Protein 2YOG (pdb70)

GO terms:
  GO:0004798 dTMP kinase activity (F, IDA)
  GO:0006227 dUDP biosynthetic process (P, IDA)
  GO:0006235 dTTP biosynthetic process (P, IDA)
  GO:0004385 GMP kinase activity (F, IDA)
  GO:0006177 GMP biosynthetic process (P, IDA)
  GO:0006233 dTDP biosynthetic process (P, IDA)
  GO:0050316 dGMP kinase activity (F, EXP)

Nearest PDB structures (foldseek):
  2yog-assembly1_A  TM=1.005E+00  e=6.694E-40  Plasmodium falciparum 3D7
  2yoh-assembly1_A  TM=1.003E+00  e=1.935E-37  Plasmodium falciparum 3D7
  2yof-assembly2_B  TM=9.950E-01  e=9.686E-37  Plasmodium falciparum 3D7
  2wwf-assembly1_A  TM=9.904E-01  e=2.902E-35  Plasmodium falciparum 3D7
  2wwi-assembly2_C  TM=9.768E-01  e=2.867E-33  Plasmodium falciparum 3D7

Structure (mmCIF, N/CA/C/O backbone):
data_2YOG
#
_entry.id   2YOG
#
_cell.length_a   49.060
_cell.length_b   58.790
_cell.length_c   71.710
_cell.angle_alpha   90.00
_cell.angle_beta   95.78
_cell.angle_gamma   90.00
#
_symmetry.space_group_name_H-M   'P 1 21 1'
#
loop_
_entity.id
_entity.type
_entity.pdbx_description
1 polymer 'THYMIDYLATE KINASE'
2 non-polymer '1-[4-chloranyl-3-(trifluoromethyl)phenyl]-3-[[(2R,3S)-5-[5-methyl-2,4-bis(oxidanylidene)pyrimidin-1-yl]-3-oxidanyl-oxol an-2-yl]methyl]thiourea'
3 water water
#
loop_
_atom_site.group_PDB
_atom_site.id
_atom_site.type_symbol
_atom_site.label_atom_id
_atom_site.label_alt_id
_atom_site.label_comp_id
_atom_site.label_asym_id
_atom_site.label_entity_id
_atom_site.label_seq_id
_atom_site.pdbx_PDB_ins_code
_atom_site.Cartn_x
_atom_site.Cartn_y
_atom_site.Cartn_z
_atom_site.occupancy
_atom_site.B_iso_or_equiv
_atom_site.auth_seq_id
_atom_site.auth_comp_id
_atom_site.auth_asym_id
_atom_site.auth_atom_id
_atom_site.pdbx_PDB_model_num
ATOM 1 N N . ASP A 1 4 ? -11.455 -8.234 14.513 1.00 40.83 4 ASP A N 1
ATOM 2 C CA . ASP A 1 4 ? -10.069 -8.799 14.529 1.00 40.56 4 ASP A CA 1
ATOM 3 C C . ASP A 1 4 ? -9.463 -8.813 13.127 1.00 39.21 4 ASP A C 1
ATOM 4 O O . ASP A 1 4 ? -8.234 -8.744 12.958 1.00 39.61 4 ASP A O 1
ATOM 9 N N . LYS A 1 5 ? -10.325 -8.917 12.121 1.00 37.22 5 LYS A N 1
ATOM 10 C CA . LYS A 1 5 ? -9.877 -9.195 10.767 1.00 34.14 5 LYS A CA 1
ATOM 11 C C . LYS A 1 5 ? -9.439 -7.941 10.019 1.00 31.14 5 LYS A C 1
ATOM 12 O O . LYS A 1 5 ? -10.020 -6.870 10.131 1.00 30.81 5 LYS A O 1
ATOM 18 N N . LYS A 1 6 ? -8.381 -8.107 9.252 1.00 27.59 6 LYS A N 1
ATOM 19 C CA . LYS A 1 6 ? -7.948 -7.111 8.327 1.00 25.42 6 LYS A CA 1
ATOM 20 C C . LYS A 1 6 ? -8.868 -7.185 7.090 1.00 24.68 6 LYS A C 1
ATOM 21 O O . LYS A 1 6 ? -8.950 -8.233 6.436 1.00 24.90 6 LYS A O 1
ATOM 27 N N . LYS A 1 7 ? -9.548 -6.080 6.790 1.00 23.39 7 LYS A N 1
ATOM 28 C CA . LYS A 1 7 ? -10.505 -6.019 5.682 1.00 22.42 7 LYS A CA 1
ATOM 29 C C . LYS A 1 7 ? -9.930 -5.288 4.469 1.00 20.91 7 LYS A C 1
ATOM 30 O O . LYS A 1 7 ? -10.112 -5.737 3.316 1.00 21.39 7 LYS A O 1
ATOM 36 N N . GLY A 1 8 ? -9.220 -4.183 4.707 1.00 18.74 8 GLY A N 1
ATOM 37 C CA . GLY A 1 8 ? -8.517 -3.480 3.635 1.00 17.98 8 GLY A CA 1
ATOM 38 C C . GLY A 1 8 ? -7.311 -4.272 3.191 1.00 16.48 8 GLY A C 1
ATOM 39 O O . GLY A 1 8 ? -6.871 -5.211 3.890 1.00 17.12 8 GLY A O 1
ATOM 40 N N . LYS A 1 9 ? -6.741 -3.861 2.049 1.00 15.63 9 LYS A N 1
ATOM 41 C CA . LYS A 1 9 ? -5.488 -4.475 1.579 1.00 14.44 9 LYS A CA 1
ATOM 42 C C . LYS A 1 9 ? -4.348 -3.478 1.691 1.00 14.51 9 LYS A C 1
ATOM 43 O O . LYS A 1 9 ? -4.578 -2.259 1.627 1.00 15.43 9 LYS A O 1
ATOM 49 N N . PHE A 1 10 ? -3.157 -4.020 1.917 1.00 14.02 10 PHE A N 1
ATOM 50 C CA . PHE A 1 10 ? -1.934 -3.248 2.187 1.00 13.41 10 PHE A CA 1
ATOM 51 C C . PHE A 1 10 ? -0.918 -3.569 1.099 1.00 13.88 10 PHE A C 1
ATOM 52 O O . PHE A 1 10 ? -0.450 -4.693 0.973 1.00 14.40 10 PHE A O 1
ATOM 60 N N . ILE A 1 11 ? -0.584 -2.536 0.337 1.00 13.62 11 ILE A N 1
ATOM 61 C CA A ILE A 1 11 ? 0.302 -2.684 -0.802 0.50 13.63 11 ILE A CA 1
ATOM 62 C CA B ILE A 1 11 ? 0.272 -2.632 -0.839 0.50 13.45 11 ILE A CA 1
ATOM 63 C C . ILE A 1 11 ? 1.516 -1.778 -0.615 1.00 13.22 11 ILE A C 1
ATOM 64 O O . ILE A 1 11 ? 1.395 -0.549 -0.415 1.00 14.76 11 ILE A O 1
ATOM 73 N N . VAL A 1 12 ? 2.698 -2.382 -0.652 1.00 13.62 12 VAL A N 1
ATOM 74 C CA . VAL A 1 12 ? 3.928 -1.597 -0.522 1.00 13.71 12 VAL A CA 1
ATOM 75 C C . VAL A 1 12 ? 4.658 -1.543 -1.841 1.00 13.11 12 VAL A C 1
ATOM 76 O O . VAL A 1 12 ? 4.688 -2.551 -2.545 1.00 14.67 12 VAL A O 1
ATOM 80 N N . PHE A 1 13 ? 5.234 -0.379 -2.158 1.00 12.55 13 PHE A N 1
ATOM 81 C CA . PHE A 1 13 ? 6.122 -0.233 -3.305 1.00 12.13 13 PHE A CA 1
ATOM 82 C C . PHE A 1 13 ? 7.564 -0.080 -2.817 1.00 12.26 13 PHE A C 1
ATOM 83 O O . PHE A 1 13 ? 7.832 0.682 -1.865 1.00 12.49 13 PHE A O 1
ATOM 91 N N . GLU A 1 14 ? 8.463 -0.850 -3.428 1.00 12.29 14 GLU A N 1
ATOM 92 C CA . GLU A 1 14 ? 9.912 -0.795 -3.194 1.00 12.36 14 GLU A CA 1
ATOM 93 C C . GLU A 1 14 ? 10.658 -0.569 -4.487 1.00 12.76 14 GLU A C 1
ATOM 94 O O . GLU A 1 14 ? 10.132 -0.770 -5.583 1.00 12.79 14 GLU A O 1
ATOM 100 N N . GLY A 1 15 ? 11.925 -0.215 -4.352 1.00 12.76 15 GLY A N 1
ATOM 101 C CA . GLY A 1 15 ? 12.739 0.013 -5.542 1.00 14.90 15 GLY A CA 1
ATOM 102 C C . GLY A 1 15 ? 13.729 1.114 -5.320 1.00 16.67 15 GLY A C 1
ATOM 103 O O . GLY A 1 15 ? 13.605 1.916 -4.406 1.00 16.66 15 GLY A O 1
ATOM 104 N N . LEU A 1 16 ? 14.749 1.152 -6.165 1.00 17.50 16 LEU A N 1
ATOM 105 C CA . LEU A 1 16 ? 15.717 2.196 -6.053 1.00 20.58 16 LEU A CA 1
ATOM 106 C C . LEU A 1 16 ? 15.093 3.543 -6.332 1.00 23.33 16 LEU A C 1
ATOM 107 O O . LEU A 1 16 ? 14.032 3.687 -6.983 1.00 23.60 16 LEU A O 1
ATOM 112 N N . ASP A 1 17 ? 15.847 4.529 -5.884 1.00 26.35 17 ASP A N 1
ATOM 113 C CA A ASP A 1 17 ? 15.483 5.916 -5.843 0.50 28.34 17 ASP A CA 1
ATOM 114 C CA B ASP A 1 17 ? 15.385 5.907 -5.838 0.50 28.97 17 ASP A CA 1
ATOM 115 C C . ASP A 1 17 ? 14.818 6.400 -7.157 1.00 30.17 17 ASP A C 1
ATOM 116 O O . ASP A 1 17 ? 13.892 7.209 -7.154 1.00 31.79 17 ASP A O 1
ATOM 125 N N . ARG A 1 18 ? 15.311 5.908 -8.287 1.00 31.80 18 ARG A N 1
ATOM 126 C CA . ARG A 1 18 ? 14.745 6.388 -9.552 1.00 34.06 18 ARG A CA 1
ATOM 127 C C . ARG A 1 18 ? 13.601 5.567 -10.190 1.00 34.16 18 ARG A C 1
ATOM 128 O O . ARG A 1 18 ? 12.904 6.051 -11.097 1.00 35.19 18 ARG A O 1
ATOM 136 N N . SER A 1 19 ? 13.368 4.374 -9.640 1.00 33.51 19 SER A N 1
ATOM 137 C CA . SER A 1 19 ? 12.598 3.294 -10.284 1.00 32.52 19 SER A CA 1
ATOM 138 C C . SER A 1 19 ? 11.144 3.590 -10.680 1.00 32.85 19 SER A C 1
ATOM 139 O O . SER A 1 19 ? 10.513 2.767 -11.333 1.00 33.40 19 SER A O 1
ATOM 142 N N . GLY A 1 20 ? 10.627 4.751 -10.288 1.00 33.60 20 GLY A N 1
ATOM 143 C CA . GLY A 1 20 ? 9.268 5.179 -10.628 1.00 33.89 20 GLY A CA 1
ATOM 144 C C . GLY A 1 20 ? 8.215 4.738 -9.632 1.00 34.54 20 GLY A C 1
ATOM 145 O O . GLY A 1 20 ? 7.030 4.634 -9.975 1.00 33.21 20 GLY A O 1
ATOM 146 N N . LYS A 1 21 ? 8.668 4.458 -8.404 1.00 35.45 21 LYS A N 1
ATOM 147 C CA . LYS A 1 21 ? 7.794 4.075 -7.284 1.00 36.05 21 LYS A CA 1
ATOM 148 C C . LYS A 1 21 ? 6.623 5.021 -7.147 1.00 36.16 21 LYS A C 1
ATOM 149 O O . LYS A 1 21 ? 5.475 4.598 -7.263 1.00 36.34 21 LYS A O 1
ATOM 155 N N . SER A 1 22 ? 6.937 6.299 -6.923 1.00 36.07 22 SER A N 1
ATOM 156 C CA . SER A 1 22 ? 5.937 7.324 -6.659 1.00 35.38 22 SER A CA 1
ATOM 157 C C . SER A 1 22 ? 4.939 7.483 -7.814 1.00 33.82 22 SER A C 1
ATOM 158 O O . SER A 1 22 ? 3.746 7.592 -7.558 1.00 33.29 22 SER A O 1
ATOM 161 N N . THR A 1 23 ? 5.414 7.463 -9.069 1.00 31.79 23 THR A N 1
ATOM 162 C CA . THR A 1 23 ? 4.491 7.480 -10.233 1.00 29.56 23 THR A CA 1
ATOM 163 C C . THR A 1 23 ? 3.480 6.329 -10.185 1.00 27.28 23 THR A C 1
ATOM 164 O O . THR A 1 23 ? 2.280 6.562 -10.226 1.00 27.78 23 THR A O 1
ATOM 168 N N . GLN A 1 24 ? 3.983 5.100 -10.093 1.00 25.37 24 GLN A N 1
ATOM 169 C CA . GLN A 1 24 ? 3.117 3.910 -10.080 1.00 22.94 24 GLN A CA 1
ATOM 170 C C . GLN A 1 24 ? 2.228 3.828 -8.866 1.00 22.68 24 GLN A C 1
ATOM 171 O O . GLN A 1 24 ? 1.061 3.420 -8.974 1.00 21.88 24 GLN A O 1
ATOM 177 N N . SER A 1 25 ? 2.772 4.196 -7.704 1.00 21.63 25 SER A N 1
ATOM 178 C CA . SER A 1 25 ? 1.930 4.201 -6.492 1.00 21.80 25 SER A CA 1
ATOM 179 C C . SER A 1 25 ? 0.789 5.216 -6.613 1.00 21.96 25 SER A C 1
ATOM 180 O O . SER A 1 25 ? -0.359 4.930 -6.228 1.00 21.30 25 SER A O 1
ATOM 183 N N . LYS A 1 26 ? 1.090 6.382 -7.187 1.00 22.04 26 LYS A N 1
ATOM 184 C CA . LYS A 1 26 ? 0.083 7.427 -7.427 1.00 23.60 26 LYS A CA 1
ATOM 185 C C . LYS A 1 26 ? -1.014 6.942 -8.388 1.00 22.61 26 LYS A C 1
ATOM 186 O O . LYS A 1 26 ? -2.209 7.161 -8.148 1.00 22.95 26 LYS A O 1
ATOM 192 N N . LEU A 1 27 ? -0.583 6.269 -9.453 1.00 21.81 27 LEU A N 1
ATOM 193 C CA . LEU A 1 27 ? -1.490 5.727 -10.472 1.00 21.40 27 LEU A CA 1
ATOM 194 C C . LEU A 1 27 ? -2.377 4.650 -9.874 1.00 20.87 27 LEU A C 1
ATOM 195 O O . LEU A 1 27 ? -3.537 4.542 -10.262 1.00 19.92 27 LEU A O 1
ATOM 200 N N . LEU A 1 28 ? -1.835 3.849 -8.953 1.00 20.14 28 LEU A N 1
ATOM 201 C CA . LEU A 1 28 ? -2.635 2.783 -8.364 1.00 18.99 28 LEU A CA 1
ATOM 202 C C . LEU A 1 28 ? -3.664 3.376 -7.440 1.00 19.68 28 LEU A C 1
ATOM 203 O O . LEU A 1 28 ? -4.822 2.970 -7.464 1.00 19.95 28 LEU A O 1
ATOM 208 N N . VAL A 1 29 ? -3.240 4.331 -6.615 1.00 19.40 29 VAL A N 1
ATOM 209 C CA . VAL A 1 29 ? -4.186 5.057 -5.773 1.00 20.28 29 VAL A CA 1
ATOM 210 C C . VAL A 1 29 ? -5.344 5.632 -6.584 1.00 21.04 29 VAL A C 1
ATOM 211 O O . VAL A 1 29 ? -6.497 5.435 -6.210 1.00 21.12 29 VAL A O 1
ATOM 215 N N . GLU A 1 30 ? -5.025 6.341 -7.666 1.00 21.63 30 GLU A N 1
ATOM 216 C CA A GLU A 1 30 ? -6.048 6.914 -8.538 1.00 22.98 30 GLU A CA 1
ATOM 217 C CA B GLU A 1 30 ? -6.080 6.863 -8.452 0.0000 23.34 30 GLU A CA 1
ATOM 218 C C . GLU A 1 30 ? -6.997 5.832 -9.060 1.00 22.46 30 GLU A C 1
ATOM 219 O O . GLU A 1 30 ? -8.220 6.028 -9.019 1.00 22.81 30 GLU A O 1
ATOM 230 N N . TYR A 1 31 ? -6.454 4.697 -9.497 1.00 21.78 31 TYR A N 1
ATOM 231 C CA . TYR A 1 31 ? -7.265 3.562 -9.992 1.00 21.81 31 TYR A CA 1
ATOM 232 C C . TYR A 1 31 ? -8.206 3.039 -8.897 1.00 21.87 31 TYR A C 1
ATOM 233 O O . TYR A 1 31 ? -9.399 2.828 -9.131 1.00 22.65 31 TYR A O 1
ATOM 242 N N . LEU A 1 32 ? -7.668 2.847 -7.690 1.00 21.50 32 LEU A N 1
ATOM 243 C CA . LEU A 1 32 ? -8.473 2.384 -6.575 1.00 21.66 32 LEU A CA 1
ATOM 244 C C . LEU A 1 32 ? -9.605 3.357 -6.250 1.00 22.45 32 LEU A C 1
ATOM 245 O O . LEU A 1 32 ? -10.772 2.946 -6.163 1.00 23.09 32 LEU A O 1
ATOM 250 N N . LYS A 1 33 ? -9.287 4.647 -6.144 1.00 23.46 33 LYS A N 1
ATOM 251 C CA . LYS A 1 33 ? -10.306 5.679 -5.915 1.00 24.62 33 LYS A CA 1
ATOM 252 C C . LYS A 1 33 ? -11.385 5.734 -6.989 1.00 25.32 33 LYS A C 1
ATOM 253 O O . LYS A 1 33 ? -12.575 5.841 -6.666 1.00 24.83 33 LYS A O 1
ATOM 259 N N . ASN A 1 34 ? -10.967 5.667 -8.252 1.00 25.32 34 ASN A N 1
ATOM 260 C CA . ASN A 1 34 ? -11.904 5.684 -9.383 1.00 26.06 34 ASN A CA 1
ATOM 261 C C . ASN A 1 34 ? -12.911 4.576 -9.243 1.00 25.79 34 ASN A C 1
ATOM 262 O O . ASN A 1 34 ? -14.026 4.689 -9.766 1.00 27.12 34 ASN A O 1
ATOM 267 N N . ASN A 1 35 ? -12.501 3.507 -8.559 1.00 25.19 35 ASN A N 1
ATOM 268 C CA A ASN A 1 35 ? -13.365 2.351 -8.319 0.50 24.89 35 ASN A CA 1
ATOM 269 C CA B ASN A 1 35 ? -13.354 2.346 -8.304 0.50 24.72 35 ASN A CA 1
ATOM 270 C C . ASN A 1 35 ? -14.069 2.351 -6.945 1.00 24.64 35 ASN A C 1
ATOM 271 O O . ASN A 1 35 ? -14.560 1.318 -6.492 1.00 25.35 35 ASN A O 1
ATOM 280 N N . ASN A 1 36 ? -14.130 3.514 -6.307 1.00 25.28 36 ASN A N 1
ATOM 281 C CA . ASN A 1 36 ? -14.792 3.695 -5.011 1.00 26.58 36 ASN A CA 1
ATOM 282 C C . ASN A 1 36 ? -14.228 2.811 -3.892 1.00 26.40 36 ASN A C 1
ATOM 283 O O . ASN A 1 36 ? -14.929 2.453 -2.935 1.00 27.36 36 ASN A O 1
ATOM 288 N N . VAL A 1 37 ? -12.944 2.474 -4.014 1.00 25.10 37 VAL A N 1
ATOM 289 C CA . VAL A 1 37 ? -12.205 1.825 -2.932 1.00 24.54 37 VAL A CA 1
ATOM 290 C C . VAL A 1 37 ? -11.598 2.958 -2.119 1.00 24.33 37 VAL A C 1
ATOM 291 O O . VAL A 1 37 ? -10.984 3.858 -2.676 1.00 24.23 37 VAL A O 1
ATOM 295 N N . GLU A 1 38 ? -11.811 2.938 -0.804 1.00 23.77 38 GLU A N 1
ATOM 296 C CA . GLU A 1 38 ? -11.213 3.960 0.065 1.00 24.50 38 GLU A CA 1
ATOM 297 C C . GLU A 1 38 ? -9.749 3.605 0.288 1.00 22.70 38 GLU A C 1
ATOM 298 O O . GLU A 1 38 ? -9.415 2.451 0.548 1.00 21.97 38 GLU A O 1
ATOM 304 N N . VAL A 1 39 ? -8.879 4.592 0.176 1.00 22.15 39 VAL A N 1
ATOM 305 C CA . VAL A 1 39 ? -7.444 4.305 0.192 1.00 21.51 39 VAL A CA 1
ATOM 306 C C . VAL A 1 39 ? -6.671 5.479 0.752 1.00 20.86 39 VAL A C 1
ATOM 307 O O . VAL A 1 39 ? -6.990 6.638 0.457 1.00 21.09 39 VAL A O 1
ATOM 311 N N . LYS A 1 40 ? -5.680 5.161 1.591 1.00 19.34 40 LYS A N 1
ATOM 312 C CA . LYS A 1 40 ? -4.747 6.133 2.135 1.00 19.81 40 LYS A CA 1
ATOM 313 C C . LYS A 1 40 ? -3.391 5.884 1.502 1.00 18.31 40 LYS A C 1
ATOM 314 O O . LYS A 1 40 ? -2.901 4.761 1.523 1.00 18.13 40 LYS A O 1
ATOM 320 N N . HIS A 1 41 ? -2.789 6.937 0.972 1.00 18.26 41 HIS A N 1
ATOM 321 C CA . HIS A 1 41 ? -1.460 6.842 0.398 1.00 17.81 41 HIS A CA 1
ATOM 322 C C . HIS A 1 41 ? -0.428 7.370 1.411 1.00 17.95 41 HIS A C 1
ATOM 323 O O . HIS A 1 41 ? -0.483 8.551 1.798 1.00 19.08 41 HIS A O 1
ATOM 330 N N . LEU A 1 42 ? 0.476 6.492 1.847 1.00 16.78 42 LEU A N 1
ATOM 331 C CA . LEU A 1 42 ? 1.521 6.830 2.822 1.00 15.81 42 LEU A CA 1
ATOM 332 C C . LEU A 1 42 ? 2.898 6.624 2.171 1.00 16.04 42 LEU A C 1
ATOM 333 O O . LEU A 1 42 ? 3.026 5.914 1.155 1.00 15.58 42 LEU A O 1
ATOM 338 N N . TYR A 1 43 ? 3.940 7.231 2.745 1.00 15.90 43 TYR A N 1
ATOM 339 C CA . TYR A 1 43 ? 5.315 6.990 2.299 1.00 15.59 43 TYR A CA 1
ATOM 340 C C . TYR A 1 43 ? 6.239 7.075 3.492 1.00 14.25 43 TYR A C 1
ATOM 341 O O . TYR A 1 43 ? 5.940 7.772 4.463 1.00 14.44 43 TYR A O 1
ATOM 350 N N . PHE A 1 44 ? 7.320 6.317 3.413 1.00 12.09 44 PHE A N 1
ATOM 351 C CA . PHE A 1 44 ? 8.372 6.368 4.412 1.00 10.64 44 PHE A CA 1
ATOM 352 C C . PHE A 1 44 ? 9.688 6.670 3.729 1.00 10.64 44 PHE A C 1
ATOM 353 O O . PHE A 1 44 ? 9.939 6.216 2.605 1.00 11.24 44 PHE A O 1
ATOM 361 N N . PRO A 1 45 ? 10.529 7.447 4.403 1.00 10.40 45 PRO A N 1
ATOM 362 C CA . PRO A 1 45 ? 10.289 8.163 5.631 1.00 11.37 45 PRO A CA 1
ATOM 363 C C . PRO A 1 45 ? 9.352 9.307 5.412 1.00 12.21 45 PRO A C 1
ATOM 364 O O . PRO A 1 45 ? 9.111 9.705 4.262 1.00 13.32 45 PRO A O 1
ATOM 368 N N . ASN A 1 46 ? 8.760 9.825 6.483 1.00 13.21 46 ASN A N 1
ATOM 369 C CA . ASN A 1 46 ? 7.955 11.024 6.375 1.00 14.26 46 ASN A CA 1
ATOM 370 C C . ASN A 1 46 ? 8.228 11.883 7.580 1.00 15.32 46 ASN A C 1
ATOM 371 O O . ASN A 1 46 ? 8.930 11.465 8.502 1.00 14.22 46 ASN A O 1
ATOM 376 N N . ARG A 1 47 ? 7.647 13.066 7.572 1.00 14.65 47 ARG A N 1
ATOM 377 C CA . ARG A 1 47 ? 7.958 14.100 8.559 1.00 14.97 47 ARG A CA 1
ATOM 378 C C . ARG A 1 47 ? 6.762 14.314 9.486 1.00 14.98 47 ARG A C 1
ATOM 379 O O . ARG A 1 47 ? 6.505 15.417 10.003 1.00 15.59 47 ARG A O 1
ATOM 387 N N . GLU A 1 48 ? 6.049 13.233 9.759 1.00 15.81 48 GLU A N 1
ATOM 388 C CA . GLU A 1 48 ? 4.898 13.326 10.617 1.00 15.95 48 GLU A CA 1
ATOM 389 C C . GLU A 1 48 ? 5.197 13.865 12.000 1.00 14.88 48 GLU A C 1
ATOM 390 O O . GLU A 1 48 ? 4.352 14.592 12.556 1.00 15.38 48 GLU A O 1
ATOM 396 N N . THR A 1 49 ? 6.361 13.506 12.548 1.00 15.56 49 THR A N 1
ATOM 397 C CA . THR A 1 49 ? 6.771 13.993 13.880 1.00 14.70 49 THR A CA 1
ATOM 398 C C . THR A 1 49 ? 8.224 14.427 13.827 1.00 15.04 49 THR A C 1
ATOM 399 O O . THR A 1 49 ? 8.849 14.430 12.755 1.00 15.15 49 THR A O 1
ATOM 403 N N . GLY A 1 50 ? 8.790 14.750 14.998 1.00 16.01 50 GLY A N 1
ATOM 404 C CA . GLY A 1 50 ? 10.206 15.072 15.067 1.00 15.49 50 GLY A CA 1
ATOM 405 C C . GLY A 1 50 ? 11.169 13.968 14.643 1.00 15.61 50 GLY A C 1
ATOM 406 O O . GLY A 1 50 ? 12.338 14.249 14.339 1.00 16.82 50 GLY A O 1
ATOM 407 N N . ILE A 1 51 ? 10.709 12.707 14.658 1.00 14.49 51 ILE A N 1
ATOM 408 C CA . ILE A 1 51 ? 11.576 11.614 14.232 1.00 13.02 51 ILE A CA 1
ATOM 409 C C . ILE A 1 51 ? 11.961 11.816 12.760 1.00 14.04 51 ILE A C 1
ATOM 410 O O . ILE A 1 51 ? 13.140 11.815 12.413 1.00 14.24 51 ILE A O 1
ATOM 415 N N . GLY A 1 52 ? 10.932 12.002 11.923 1.00 14.69 52 GLY A N 1
ATOM 416 C CA . GLY A 1 52 ? 11.104 12.276 10.508 1.00 15.07 52 GLY A CA 1
ATOM 417 C C . GLY A 1 52 ? 11.853 13.543 10.200 1.00 15.56 52 GLY A C 1
ATOM 418 O O . GLY A 1 52 ? 12.585 13.587 9.209 1.00 15.07 52 GLY A O 1
ATOM 419 N N . GLN A 1 53 ? 11.681 14.582 11.028 1.00 15.88 53 GLN A N 1
ATOM 420 C CA . GLN A 1 53 ? 12.526 15.778 10.850 1.00 18.10 53 GLN A CA 1
ATOM 421 C C . GLN A 1 53 ? 14.036 15.506 10.988 1.00 17.67 53 GLN A C 1
ATOM 422 O O . GLN A 1 53 ? 14.856 16.109 10.264 1.00 18.72 53 GLN A O 1
ATOM 428 N N . ILE A 1 54 ? 14.428 14.647 11.945 1.00 16.44 54 ILE A N 1
ATOM 429 C CA . ILE A 1 54 ? 15.858 14.269 12.039 1.00 16.75 54 ILE A CA 1
ATOM 430 C C . ILE A 1 54 ? 16.327 13.472 10.819 1.00 16.46 54 ILE A C 1
ATOM 431 O O . ILE A 1 54 ? 17.454 13.690 10.266 1.00 18.57 54 ILE A O 1
ATOM 436 N N . ILE A 1 55 ? 15.477 12.554 10.378 1.00 15.32 55 ILE A N 1
ATOM 437 C CA . ILE A 1 55 ? 15.785 11.788 9.183 1.00 15.05 55 ILE A CA 1
ATOM 438 C C . ILE A 1 55 ? 16.027 12.703 7.977 1.00 16.74 55 ILE A C 1
ATOM 439 O O . ILE A 1 55 ? 16.957 12.451 7.219 1.00 17.39 55 ILE A O 1
ATOM 444 N N . SER A 1 56 ? 15.232 13.770 7.828 1.00 17.22 56 SER A N 1
ATOM 445 C CA . SER A 1 56 ? 15.497 14.718 6.715 1.00 18.75 56 SER A CA 1
ATOM 446 C C . SER A 1 56 ? 16.907 15.317 6.784 1.00 18.90 56 SER A C 1
ATOM 447 O O . SER A 1 56 ? 17.591 15.412 5.758 1.00 19.52 56 SER A O 1
ATOM 450 N N . LYS A 1 57 ? 17.349 15.705 7.985 1.00 19.73 57 LYS A N 1
ATOM 451 C CA . LYS A 1 57 ? 18.674 16.307 8.138 1.00 20.76 57 LYS A CA 1
ATOM 452 C C . LYS A 1 57 ? 19.753 15.308 7.799 1.00 20.40 57 LYS A C 1
ATOM 453 O O . LYS A 1 57 ? 20.779 15.679 7.212 1.00 21.36 57 LYS A O 1
ATOM 459 N N . TYR A 1 58 ? 19.529 14.035 8.123 1.00 19.30 58 TYR A N 1
ATOM 460 C CA . TYR A 1 58 ? 20.453 12.976 7.737 1.00 19.53 58 TYR A CA 1
ATOM 461 C C . TYR A 1 58 ? 20.602 12.872 6.222 1.00 20.47 58 TYR A C 1
ATOM 462 O O . TYR A 1 58 ? 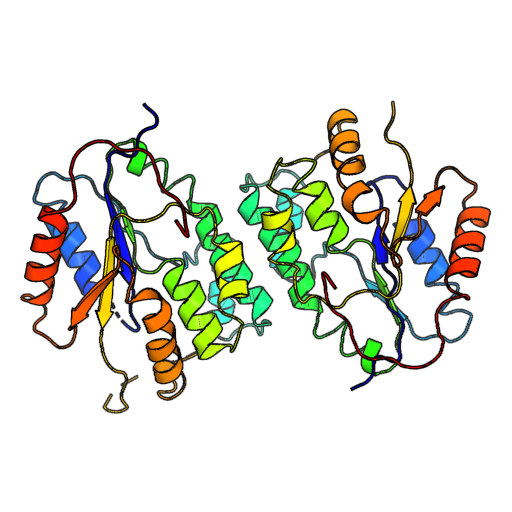21.722 12.910 5.698 1.00 21.04 58 TYR A O 1
ATOM 471 N N . LEU A 1 59 ? 19.473 12.772 5.526 1.00 20.54 59 LEU A N 1
ATOM 472 C CA . LEU A 1 59 ? 19.472 12.589 4.068 1.00 21.83 59 LEU A CA 1
ATOM 473 C C . LEU A 1 59 ? 20.063 13.801 3.339 1.00 23.64 59 LEU A C 1
ATOM 474 O O . LEU A 1 59 ? 20.640 13.653 2.250 1.00 23.89 59 LEU A O 1
ATOM 479 N N . LYS A 1 60 ? 19.919 14.987 3.938 1.00 24.49 60 LYS A N 1
ATOM 480 C CA A LYS A 1 60 ? 20.527 16.210 3.385 0.50 25.88 60 LYS A CA 1
ATOM 481 C CA B LYS A 1 60 ? 20.531 16.202 3.376 0.50 25.89 60 LYS A CA 1
ATOM 482 C C . LYS A 1 60 ? 22.019 16.307 3.749 1.00 26.75 60 LYS A C 1
ATOM 483 O O . LYS A 1 60 ? 22.741 17.207 3.275 1.00 27.47 60 LYS A O 1
ATOM 494 N N . MET A 1 61 ? 22.491 15.356 4.561 1.00 28.01 61 MET A N 1
ATOM 495 C CA . MET A 1 61 ? 23.877 15.307 5.044 1.00 30.15 61 MET A CA 1
ATOM 496 C C . MET A 1 61 ? 24.220 16.529 5.890 1.00 30.89 61 MET A C 1
ATOM 497 O O . MET A 1 61 ? 25.369 16.993 5.885 1.00 30.88 61 MET A O 1
ATOM 502 N N . GLU A 1 62 ? 23.215 17.033 6.615 1.00 31.60 62 GLU A N 1
ATOM 503 C CA . GLU A 1 62 ? 23.366 18.207 7.479 1.00 32.39 62 GLU A CA 1
ATOM 504 C C . GLU A 1 62 ? 23.863 17.813 8.869 1.00 33.01 62 GLU A C 1
ATOM 505 O O . GLU A 1 62 ? 24.508 18.610 9.567 1.00 33.40 62 GLU A O 1
ATOM 511 N N . ASN A 1 63 ? 23.530 16.595 9.291 1.00 32.96 63 ASN A N 1
ATOM 512 C CA . ASN A 1 63 ? 24.072 16.065 10.533 1.00 33.23 63 ASN A CA 1
ATOM 513 C C . ASN A 1 63 ? 25.000 14.891 10.219 1.00 33.32 63 ASN A C 1
ATOM 514 O O . ASN A 1 63 ? 24.970 14.335 9.109 1.00 34.51 63 ASN A O 1
ATOM 519 N N . SER A 1 64 ? 25.854 14.530 11.165 1.00 32.91 64 SER A N 1
ATOM 520 C CA A SER A 1 64 ? 26.664 13.332 11.016 0.50 32.33 64 SER A CA 1
ATOM 521 C CA B SER A 1 64 ? 26.657 13.322 11.003 0.50 32.35 64 SER A CA 1
ATOM 522 C C . SER A 1 64 ? 26.251 12.273 12.039 1.00 31.68 64 SER A C 1
ATOM 523 O O . SER A 1 64 ? 26.883 12.107 13.090 1.00 32.59 64 SER A O 1
ATOM 528 N N . MET A 1 65 ? 25.192 11.555 11.712 1.00 30.11 65 MET A N 1
ATOM 529 C CA . MET A 1 65 ? 24.657 10.509 12.587 1.00 26.90 65 MET A CA 1
ATOM 530 C C . MET A 1 65 ? 25.267 9.168 12.273 1.00 25.44 65 MET A C 1
ATOM 531 O O . MET A 1 65 ? 25.562 8.873 11.107 1.00 26.54 65 MET A O 1
ATOM 536 N N . SER A 1 66 ? 25.431 8.328 13.303 1.00 22.38 66 SER A N 1
ATOM 537 C CA . SER A 1 66 ? 26.019 7.011 13.131 1.00 21.02 66 SER A CA 1
ATOM 538 C C . SER A 1 66 ? 25.016 6.103 12.441 1.00 19.58 66 SER A C 1
ATOM 539 O O . SER A 1 66 ? 23.821 6.351 12.481 1.00 18.71 66 SER A O 1
ATOM 542 N N . ASN A 1 67 ? 25.506 5.020 11.871 1.00 17.99 67 ASN A N 1
ATOM 543 C CA . ASN A 1 67 ? 24.702 4.166 11.059 1.00 17.05 67 ASN A CA 1
ATOM 544 C C . ASN A 1 67 ? 23.594 3.521 11.892 1.00 14.73 67 ASN A C 1
ATOM 545 O O . ASN A 1 67 ? 22.448 3.432 11.442 1.00 11.49 67 ASN A O 1
ATOM 550 N N . GLU A 1 68 ? 23.915 3.038 13.101 1.00 13.09 68 GLU A N 1
ATOM 551 C CA . GLU A 1 68 ? 22.828 2.422 13.908 1.00 11.78 68 GLU A CA 1
ATOM 552 C C . GLU A 1 68 ? 21.740 3.408 14.346 1.00 10.94 68 GLU A C 1
ATOM 553 O O . GLU A 1 68 ? 20.573 3.052 14.384 1.00 11.31 68 GLU A O 1
ATOM 559 N N . THR A 1 69 ? 22.153 4.622 14.720 1.00 10.81 69 THR A N 1
ATOM 560 C CA . THR A 1 69 ? 21.231 5.632 15.173 1.00 10.46 69 THR A CA 1
ATOM 561 C C . THR A 1 69 ? 20.203 5.884 14.054 1.00 9.64 69 THR A C 1
ATOM 562 O O . THR A 1 69 ? 19.006 5.863 14.299 1.00 10.26 69 THR A O 1
ATOM 566 N N . ILE A 1 70 ? 20.665 6.195 12.830 1.00 10.35 70 ILE A N 1
ATOM 567 C CA . ILE A 1 70 ? 19.739 6.496 11.721 1.00 10.58 70 ILE A CA 1
ATOM 568 C C . ILE A 1 70 ? 18.835 5.316 11.380 1.00 9.56 70 ILE A C 1
ATOM 569 O O . ILE A 1 70 ? 17.619 5.497 11.153 1.00 10.10 70 ILE A O 1
ATOM 574 N N . HIS A 1 71 ? 19.411 4.119 11.456 1.00 9.68 71 HIS A N 1
ATOM 575 C CA . HIS A 1 71 ? 18.672 2.908 11.110 1.00 9.14 71 HIS A CA 1
ATOM 576 C C . HIS A 1 71 ? 17.461 2.805 12.050 1.00 9.24 71 HIS A C 1
ATOM 577 O O . HIS A 1 71 ? 16.353 2.519 11.619 1.00 11.30 71 HIS A O 1
ATOM 584 N N . LEU A 1 72 ? 17.728 3.036 13.348 1.00 8.70 72 LEU A N 1
ATOM 585 C CA . LEU A 1 72 ? 16.642 2.931 14.316 1.00 9.51 72 LEU A CA 1
ATOM 586 C C . LEU A 1 72 ? 15.623 4.054 14.184 1.00 11.41 72 LEU A C 1
ATOM 587 O O . LEU A 1 72 ? 14.457 3.818 14.402 1.00 10.37 72 LEU A O 1
ATOM 592 N N . LEU A 1 73 ? 16.023 5.238 13.751 1.00 11.25 73 LEU A N 1
ATOM 593 C CA . LEU A 1 73 ? 15.022 6.291 13.513 1.00 11.81 73 LEU A CA 1
ATOM 594 C C . LEU A 1 73 ? 14.090 5.933 12.358 1.00 10.19 73 LEU A C 1
ATOM 595 O O . LEU A 1 73 ? 12.893 6.150 12.445 1.00 10.05 73 LEU A O 1
ATOM 600 N N . PHE A 1 74 ? 14.628 5.369 11.278 1.00 10.62 74 PHE A N 1
ATOM 601 C CA . PHE A 1 74 ? 13.765 4.897 10.183 1.00 8.36 74 PHE A CA 1
ATOM 602 C C . PHE A 1 74 ? 12.731 3.864 10.644 1.00 9.92 74 PHE A C 1
ATOM 603 O O . PHE A 1 74 ? 11.556 3.925 10.262 1.00 10.55 74 PHE A O 1
ATOM 611 N N . SER A 1 75 ? 13.159 2.949 11.511 1.00 8.57 75 SER A N 1
ATOM 612 C CA . SER A 1 75 ? 12.234 1.907 11.967 1.00 9.24 75 SER A CA 1
ATOM 613 C C . SER A 1 75 ? 11.205 2.556 12.892 1.00 8.67 75 SER A C 1
ATOM 614 O O . SER A 1 75 ? 9.995 2.301 12.817 1.00 9.36 75 SER A O 1
ATOM 617 N N . ALA A 1 76 ? 11.665 3.432 13.781 1.00 8.90 76 ALA A N 1
ATOM 618 C CA . ALA A 1 76 ? 10.765 4.132 14.713 1.00 8.57 76 ALA A CA 1
ATOM 619 C C . ALA A 1 76 ? 9.660 4.918 13.959 1.00 7.59 76 ALA A C 1
ATOM 620 O O . ALA A 1 76 ? 8.501 4.969 14.373 1.00 8.69 76 ALA A O 1
ATOM 622 N N . ASN A 1 77 ? 10.015 5.534 12.833 1.00 9.71 77 ASN A N 1
ATOM 623 C CA . ASN A 1 77 ? 9.078 6.249 11.977 1.00 9.42 77 ASN A CA 1
ATOM 624 C C . ASN A 1 77 ? 8.010 5.266 11.455 1.00 10.53 77 ASN A C 1
ATOM 625 O O . ASN A 1 77 ? 6.873 5.625 11.359 1.00 11.60 77 ASN A O 1
ATOM 630 N N . ARG A 1 78 ? 8.361 4.031 11.138 1.00 10.07 78 ARG A N 1
ATOM 631 C CA . ARG A 1 78 ? 7.323 3.064 10.762 1.00 10.20 78 ARG A CA 1
ATOM 632 C C . ARG A 1 78 ? 6.442 2.692 11.957 1.00 10.62 78 ARG A C 1
ATOM 633 O O . ARG A 1 78 ? 5.217 2.652 11.844 1.00 9.91 78 ARG A O 1
ATOM 641 N N . TRP A 1 79 ? 7.058 2.443 13.116 1.00 10.57 79 TRP A N 1
ATOM 642 C CA . TRP A 1 79 ? 6.274 2.070 14.290 1.00 10.40 79 TRP A CA 1
ATOM 643 C C . TRP A 1 79 ? 5.232 3.121 14.687 1.00 10.74 79 TRP A C 1
ATOM 644 O O . TRP A 1 79 ? 4.123 2.761 15.115 1.00 11.81 79 TRP A O 1
ATOM 655 N N . GLU A 1 80 ? 5.557 4.396 14.503 1.00 11.17 80 GLU A N 1
ATOM 656 C CA . GLU A 1 80 ? 4.670 5.508 14.890 1.00 12.27 80 GLU A CA 1
ATOM 657 C C . GLU A 1 80 ? 3.430 5.549 14.011 1.00 12.45 80 GLU A C 1
ATOM 658 O O . GLU A 1 80 ? 2.444 6.234 14.327 1.00 14.05 80 GLU A O 1
ATOM 664 N N . HIS A 1 81 ? 3.479 4.771 12.921 1.00 11.69 81 HIS A N 1
ATOM 665 C CA . HIS A 1 81 ? 2.365 4.670 11.978 1.00 12.01 81 HIS A CA 1
ATOM 666 C C . HIS A 1 81 ? 1.524 3.425 12.075 1.00 12.47 81 HIS A C 1
ATOM 667 O O . HIS A 1 81 ? 0.502 3.311 11.359 1.00 12.87 81 HIS A O 1
ATOM 674 N N . MET A 1 82 ? 1.945 2.475 12.907 1.00 12.73 82 MET A N 1
ATOM 675 C CA . MET A 1 82 ? 1.249 1.196 13.000 1.00 13.78 82 MET A CA 1
ATOM 676 C C . MET A 1 82 ? -0.199 1.314 13.499 1.00 15.01 82 MET A C 1
ATOM 677 O O . MET A 1 82 ? -1.097 0.634 12.971 1.00 15.64 82 MET A O 1
ATOM 682 N N . ASN A 1 83 ? -0.449 2.144 14.512 1.00 15.68 83 ASN A N 1
ATOM 683 C CA A ASN A 1 83 ? -1.819 2.374 14.987 0.50 16.47 83 ASN A CA 1
ATOM 684 C CA B ASN A 1 83 ? -1.826 2.300 14.968 0.50 16.99 83 ASN A CA 1
ATOM 685 C C . ASN A 1 83 ? -2.723 2.804 13.842 1.00 15.80 83 ASN A C 1
ATOM 686 O O . ASN A 1 83 ? -3.803 2.238 13.627 1.00 17.50 83 ASN A O 1
ATOM 695 N N . GLU A 1 84 ? -2.269 3.819 13.103 1.00 16.31 84 GLU A N 1
ATOM 696 C CA . GLU A 1 84 ? -3.045 4.358 11.976 1.00 16.56 84 GLU A CA 1
ATOM 697 C C . GLU A 1 84 ? -3.280 3.276 10.910 1.00 16.56 84 GLU A C 1
ATOM 698 O O . GLU A 1 84 ? -4.427 3.101 10.441 1.00 17.24 84 GLU A O 1
ATOM 704 N N . ILE A 1 85 ? -2.220 2.558 10.531 1.00 16.84 85 ILE A N 1
ATOM 705 C CA . ILE A 1 85 ? -2.332 1.587 9.447 1.00 16.56 85 ILE A CA 1
ATOM 706 C C . ILE A 1 85 ? -3.275 0.444 9.873 1.00 16.49 85 ILE A C 1
ATOM 707 O O . ILE A 1 85 ? -4.147 0.001 9.103 1.00 17.62 85 ILE A O 1
ATOM 712 N N . LYS A 1 86 ? -3.134 -0.013 11.116 1.00 16.89 86 LYS A N 1
ATOM 713 C CA . LYS A 1 86 ? -4.025 -1.074 11.632 1.00 17.16 86 LYS A CA 1
ATOM 714 C C . LYS A 1 86 ? -5.462 -0.632 11.580 1.00 18.17 86 LYS A C 1
ATOM 715 O O . LYS A 1 86 ? -6.323 -1.380 11.058 1.00 18.52 86 LYS A O 1
ATOM 721 N N . SER A 1 87 ? -5.723 0.592 12.059 1.00 17.74 87 SER A N 1
ATOM 722 C CA A SER A 1 87 ? -7.095 1.077 12.130 0.50 18.94 87 SER A CA 1
ATOM 723 C CA B SER A 1 87 ? -7.077 1.142 12.131 0.50 18.90 87 SER A CA 1
ATOM 724 C C . SER A 1 87 ? -7.733 1.214 10.752 1.00 18.95 87 SER A C 1
ATOM 725 O O . SER A 1 87 ? -8.872 0.792 10.576 1.00 20.55 87 SER A O 1
ATOM 730 N N . LEU A 1 88 ? -7.000 1.747 9.784 1.00 18.53 88 LEU A N 1
ATOM 731 C CA . LEU A 1 88 ? -7.533 1.871 8.422 1.00 17.91 88 LEU A CA 1
ATOM 732 C C . LEU A 1 88 ? -7.877 0.509 7.848 1.00 18.07 88 LEU A C 1
ATOM 733 O O . LEU A 1 88 ? -8.968 0.312 7.292 1.00 18.46 88 LEU A O 1
ATOM 738 N N . LEU A 1 89 ? -6.966 -0.440 7.984 1.00 17.30 89 LEU A N 1
ATOM 739 C CA . LEU A 1 89 ? -7.173 -1.763 7.396 1.00 18.41 89 LEU A CA 1
ATOM 740 C C . LEU A 1 89 ? -8.323 -2.509 8.076 1.00 19.63 89 LEU A C 1
ATOM 741 O O . LEU A 1 89 ? -9.089 -3.225 7.419 1.00 20.07 89 LEU A O 1
ATOM 746 N N . LEU A 1 90 ? -8.458 -2.329 9.387 1.00 21.05 90 LEU A N 1
ATOM 747 C CA . LEU A 1 90 ? -9.594 -2.895 10.119 1.00 22.96 90 LEU A CA 1
ATOM 748 C C . LEU A 1 90 ? -10.925 -2.376 9.591 1.00 23.45 90 LEU A C 1
ATOM 749 O O . LEU A 1 90 ? -11.913 -3.122 9.531 1.00 25.04 90 LEU A O 1
ATOM 754 N N . LYS A 1 91 ? -10.939 -1.111 9.187 1.00 24.40 91 LYS A N 1
ATOM 755 C CA . LYS A 1 91 ? -12.147 -0.462 8.666 1.00 25.24 91 LYS A CA 1
ATOM 756 C C . LYS A 1 91 ? -12.415 -0.760 7.185 1.00 25.01 91 LYS A C 1
ATOM 757 O O . LYS A 1 91 ? -13.480 -0.413 6.670 1.00 26.31 91 LYS A O 1
ATOM 763 N N . GLY A 1 92 ? -11.457 -1.379 6.503 1.00 23.76 92 GLY A N 1
ATOM 764 C CA . GLY A 1 92 ? -11.641 -1.770 5.105 1.00 22.61 92 GLY A CA 1
ATOM 765 C C . GLY A 1 92 ? -11.042 -0.746 4.158 1.00 22.19 92 GLY A C 1
ATOM 766 O O . GLY A 1 92 ? -11.275 -0.792 2.952 1.00 22.45 92 GLY A O 1
ATOM 767 N N . ILE A 1 93 ? -10.301 0.206 4.721 1.00 20.58 93 ILE A N 1
ATOM 768 C CA . ILE A 1 93 ? -9.606 1.208 3.943 1.00 19.38 93 ILE A CA 1
ATOM 769 C C . ILE A 1 93 ? -8.264 0.609 3.561 1.00 18.64 93 ILE A C 1
ATOM 770 O O . ILE A 1 93 ? -7.518 0.090 4.428 1.00 19.92 93 ILE A O 1
ATOM 775 N N . TRP A 1 94 ? -7.953 0.652 2.270 1.00 17.64 94 TRP A N 1
ATOM 776 C CA . TRP A 1 94 ? -6.688 0.115 1.806 1.00 16.42 94 TRP A CA 1
ATOM 777 C C . TRP A 1 94 ? -5.542 1.096 2.101 1.00 15.87 94 TRP A C 1
ATOM 778 O O . TRP A 1 94 ? -5.746 2.305 2.207 1.00 16.34 94 TRP A O 1
ATOM 789 N N . VAL A 1 95 ? -4.335 0.552 2.199 1.00 14.41 95 VAL A N 1
ATOM 790 C CA . VAL A 1 95 ? -3.149 1.378 2.396 1.00 13.46 95 VAL A CA 1
ATOM 791 C C . VAL A 1 95 ? -2.173 1.077 1.283 1.00 13.10 95 VAL A C 1
ATOM 792 O O . VAL A 1 95 ? -1.770 -0.084 1.105 1.00 13.71 95 VAL A O 1
ATOM 796 N N . VAL A 1 96 ? -1.803 2.132 0.558 1.00 13.86 96 VAL A N 1
ATOM 797 C CA . VAL A 1 96 ? -0.751 2.053 -0.463 1.00 13.83 96 VAL A CA 1
ATOM 798 C C . VAL A 1 96 ? 0.446 2.851 0.096 1.00 14.44 96 VAL A C 1
ATOM 799 O O . VAL A 1 96 ? 0.275 4.024 0.462 1.00 15.88 96 VAL A O 1
ATOM 803 N N . CYS A 1 97 ? 1.617 2.214 0.210 1.00 13.61 97 CYS A N 1
ATOM 804 C CA . CYS A 1 97 ? 2.758 2.832 0.893 1.00 13.54 97 CYS A CA 1
ATOM 805 C C . CYS A 1 97 ? 4.026 2.776 0.048 1.00 12.56 97 CYS A C 1
ATOM 806 O O . CYS A 1 97 ? 4.410 1.703 -0.403 1.00 12.20 97 CYS A O 1
ATOM 809 N N . ASP A 1 98 ? 4.696 3.926 -0.117 1.00 11.97 98 ASP A N 1
ATOM 810 C CA A ASP A 1 98 ? 5.907 4.035 -0.869 0.50 12.97 98 ASP A CA 1
ATOM 811 C CA B ASP A 1 98 ? 5.925 3.968 -0.871 0.50 13.03 98 ASP A CA 1
ATOM 812 C C . ASP A 1 98 ? 7.069 3.816 0.101 1.00 11.89 98 ASP A C 1
ATOM 813 O O . ASP A 1 98 ? 7.379 4.725 0.884 1.00 12.46 98 ASP A O 1
ATOM 822 N N . ARG A 1 99 ? 7.671 2.633 0.032 1.00 11.37 99 ARG A N 1
ATOM 823 C CA . ARG A 1 99 ? 8.816 2.161 0.875 1.00 10.99 99 ARG A CA 1
ATOM 824 C C . ARG A 1 99 ? 8.333 1.691 2.240 1.00 10.28 99 ARG A C 1
ATOM 825 O O . ARG A 1 99 ? 7.313 2.167 2.805 1.00 12.30 99 ARG A O 1
ATOM 833 N N . TYR A 1 100 ? 9.091 0.738 2.776 1.00 10.71 100 TYR A N 1
ATOM 834 C CA . TYR A 1 100 ? 8.719 0.122 4.059 1.00 10.59 100 TYR A CA 1
ATOM 835 C C . TYR A 1 100 ? 9.947 -0.454 4.702 1.00 9.70 100 TYR A C 1
ATOM 836 O O . TYR A 1 100 ? 11.060 0.070 4.468 1.00 9.72 100 TYR A O 1
ATOM 845 N N . ALA A 1 101 ? 9.809 -1.534 5.477 1.00 9.63 101 ALA A N 1
ATOM 846 C CA . ALA A 1 101 ? 10.957 -2.171 6.150 1.00 11.01 101 ALA A CA 1
ATOM 847 C C . ALA A 1 101 ? 11.970 -2.750 5.182 1.00 11.15 101 ALA A C 1
ATOM 848 O O . ALA A 1 101 ? 13.170 -2.880 5.511 1.00 11.62 101 ALA A O 1
ATOM 850 N N . TYR A 1 102 ? 11.514 -3.114 3.975 1.00 10.31 102 TYR A N 1
ATOM 851 C CA . TYR A 1 102 ? 12.455 -3.647 2.979 1.00 11.64 102 TYR A CA 1
ATOM 852 C C . TYR A 1 102 ? 13.539 -2.607 2.601 1.00 11.15 102 TYR A C 1
ATOM 853 O O . TYR A 1 102 ? 14.724 -2.938 2.576 1.00 13.17 102 TYR A O 1
ATOM 862 N N . SER A 1 103 ? 13.145 -1.351 2.401 1.00 11.64 103 SER A N 1
ATOM 863 C CA . SER A 1 103 ? 14.089 -0.240 2.218 1.00 12.02 103 SER A CA 1
ATOM 864 C C . SER A 1 103 ? 15.031 -0.138 3.427 1.00 12.19 103 SER A C 1
ATOM 865 O O . SER A 1 103 ? 16.242 0.031 3.283 1.00 12.29 103 SER A O 1
ATOM 868 N N . GLY A 1 104 ? 14.449 -0.228 4.619 1.00 11.90 104 GLY A N 1
ATOM 869 C CA . GLY A 1 104 ? 15.242 -0.125 5.860 1.00 12.31 104 GLY A CA 1
ATOM 870 C C . GLY A 1 104 ? 16.426 -1.079 5.855 1.00 12.88 104 GLY A C 1
ATOM 871 O O . GLY A 1 104 ? 17.586 -0.683 6.128 1.00 12.15 104 GLY A O 1
ATOM 872 N N . VAL A 1 105 ? 16.145 -2.326 5.487 1.00 13.34 105 VAL A N 1
ATOM 873 C CA . VAL A 1 105 ? 17.155 -3.379 5.456 1.00 14.82 105 VAL A CA 1
ATOM 874 C C . VAL A 1 105 ? 18.127 -3.184 4.250 1.00 14.91 105 VAL A C 1
ATOM 875 O O . VAL A 1 105 ? 19.353 -3.177 4.379 1.00 14.75 105 VAL A O 1
ATOM 879 N N . ALA A 1 106 ? 17.542 -2.950 3.077 1.00 15.39 106 ALA A N 1
ATOM 880 C CA . ALA A 1 106 ? 18.335 -2.885 1.856 1.00 15.79 106 ALA A CA 1
ATOM 881 C C . ALA A 1 106 ? 19.325 -1.713 1.905 1.00 16.15 106 ALA A C 1
ATOM 882 O O . ALA A 1 106 ? 20.494 -1.856 1.520 1.00 16.35 106 ALA A O 1
ATOM 884 N N . TYR A 1 107 ? 18.868 -0.548 2.373 1.00 14.40 107 TYR A N 1
ATOM 885 C CA . TYR A 1 107 ? 19.755 0.623 2.429 1.00 15.59 107 TYR A CA 1
ATOM 886 C C . TYR A 1 107 ? 20.781 0.495 3.558 1.00 15.57 107 TYR A C 1
ATOM 887 O O . TYR A 1 107 ? 21.958 0.714 3.351 1.00 17.05 107 TYR A O 1
ATOM 896 N N . SER A 1 108 ? 20.362 0.080 4.744 1.00 15.04 108 SER A N 1
ATOM 897 C CA . SER A 1 108 ? 21.353 0.010 5.826 1.00 15.22 108 SER A CA 1
ATOM 898 C C . SER A 1 108 ? 22.389 -1.083 5.595 1.00 16.85 108 SER A C 1
ATOM 899 O O . SER A 1 108 ? 23.576 -0.886 5.912 1.00 18.34 108 SER A O 1
ATOM 902 N N . SER A 1 109 ? 21.942 -2.245 5.119 1.00 17.95 109 SER A N 1
ATOM 903 C CA A SER A 1 109 ? 22.839 -3.385 4.976 0.50 18.74 109 SER A CA 1
ATOM 904 C CA B SER A 1 109 ? 22.851 -3.380 4.978 0.50 18.57 109 SER A CA 1
ATOM 905 C C . SER A 1 109 ? 23.661 -3.253 3.710 1.00 19.77 109 SER A C 1
ATOM 906 O O . SER A 1 109 ? 24.838 -3.682 3.682 1.00 20.07 109 SER A O 1
ATOM 911 N N . GLY A 1 110 ? 23.051 -2.656 2.680 1.00 19.46 110 GLY A N 1
ATOM 912 C CA . GLY A 1 110 ? 23.721 -2.420 1.390 1.00 20.65 110 GLY A CA 1
ATOM 913 C C . GLY A 1 110 ? 24.662 -1.237 1.430 1.00 21.37 110 GLY A C 1
ATOM 914 O O . GLY A 1 110 ? 25.854 -1.405 1.192 1.00 23.72 110 GLY A O 1
ATOM 915 N N . ALA A 1 111 ? 24.151 -0.052 1.744 1.00 21.31 111 ALA A N 1
ATOM 916 C CA . ALA A 1 111 ? 24.961 1.171 1.804 1.00 21.10 111 ALA A CA 1
ATOM 917 C C . ALA A 1 111 ? 25.816 1.352 3.060 1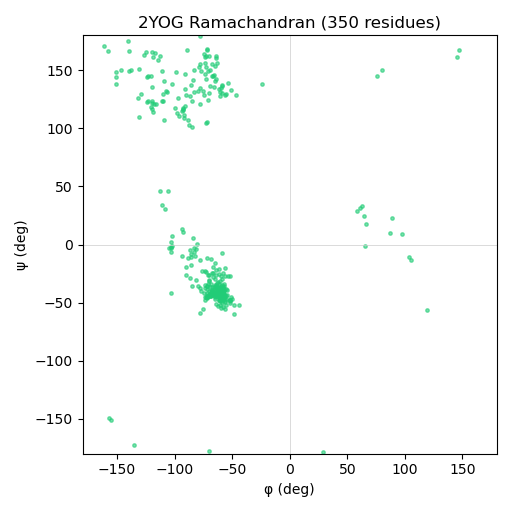.00 21.69 111 ALA A C 1
ATOM 918 O O . ALA A 1 111 ? 26.925 1.887 2.983 1.00 21.91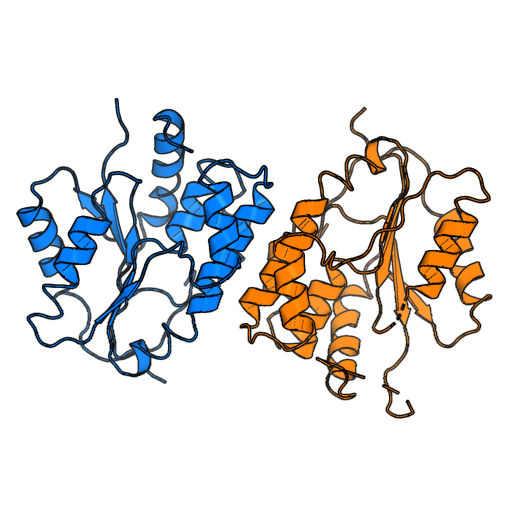 111 ALA A O 1
ATOM 920 N N . LEU A 1 112 ? 25.297 0.960 4.222 1.00 21.21 112 LEU A N 1
ATOM 921 C CA . LEU A 1 112 ? 26.001 1.268 5.469 1.00 21.82 112 LEU A CA 1
ATOM 922 C C . LEU A 1 112 ? 26.730 0.070 6.042 1.00 22.92 112 LEU A C 1
ATOM 923 O O . LEU A 1 112 ? 27.372 0.183 7.099 1.00 24.64 112 LEU A O 1
ATOM 928 N N . ASN A 1 113 ? 26.584 -1.074 5.375 1.00 23.63 113 ASN A N 1
ATOM 929 C CA A ASN A 1 113 ? 27.289 -2.309 5.723 0.50 23.49 113 ASN A CA 1
ATOM 930 C CA B ASN A 1 113 ? 27.308 -2.295 5.726 0.50 23.55 113 ASN A CA 1
ATOM 931 C C . ASN A 1 113 ? 26.884 -2.864 7.089 1.00 22.93 113 ASN A C 1
ATOM 932 O O . ASN A 1 113 ? 27.646 -3.565 7.745 1.00 23.25 113 ASN A O 1
ATOM 941 N N . LEU A 1 114 ? 25.653 -2.569 7.521 1.00 21.64 114 LEU A N 1
ATOM 942 C CA . LEU A 1 114 ? 25.171 -3.120 8.785 1.00 20.76 114 LEU A CA 1
ATOM 943 C C . LEU A 1 114 ? 24.746 -4.567 8.575 1.00 21.34 114 LEU A C 1
ATOM 944 O O . LEU A 1 114 ? 24.399 -4.979 7.468 1.00 21.43 114 LEU A O 1
ATOM 949 N N . ASN A 1 115 ? 24.822 -5.367 9.624 1.00 21.38 115 ASN A N 1
ATOM 950 C CA . ASN A 1 115 ? 24.473 -6.766 9.533 1.00 22.03 115 ASN A CA 1
ATOM 951 C C . ASN A 1 115 ? 22.972 -6.861 9.233 1.00 21.12 115 ASN A C 1
ATOM 952 O O . ASN A 1 115 ? 22.178 -6.143 9.838 1.00 20.41 115 ASN A O 1
ATOM 957 N N . LYS A 1 116 ? 22.590 -7.733 8.291 1.00 21.22 116 LYS A N 1
ATOM 958 C CA . LYS A 1 116 ? 21.192 -7.867 7.863 1.00 21.61 116 LYS A CA 1
ATOM 959 C C . LYS A 1 116 ? 20.262 -8.202 9.018 1.00 20.01 116 LYS A C 1
ATOM 960 O O . LYS A 1 116 ? 19.213 -7.599 9.146 1.00 20.21 116 LYS A O 1
ATOM 966 N N . THR A 1 117 ? 20.656 -9.146 9.873 1.00 19.92 117 THR A N 1
ATOM 967 C CA . THR A 1 117 ? 19.761 -9.614 10.917 1.00 18.95 117 THR A CA 1
ATOM 968 C C . THR A 1 117 ? 19.577 -8.488 11.920 1.00 16.64 117 THR A C 1
ATOM 969 O O . THR A 1 117 ? 18.455 -8.209 12.327 1.00 16.49 117 THR A O 1
ATOM 973 N N . TRP A 1 118 ? 20.666 -7.794 12.261 1.00 16.20 118 TRP A N 1
ATOM 974 C CA . TRP A 1 118 ? 20.575 -6.641 13.171 1.00 14.28 118 TRP A CA 1
ATOM 975 C C . TRP A 1 118 ? 19.598 -5.598 12.589 1.00 13.76 118 TRP A C 1
ATOM 976 O O . TRP A 1 118 ? 18.718 -5.081 13.311 1.00 14.07 118 TRP A O 1
ATOM 987 N N . CYS A 1 119 ? 19.717 -5.338 11.277 1.00 13.71 119 CYS A N 1
ATOM 988 C CA . CYS A 1 119 ? 18.812 -4.416 10.592 1.00 13.30 119 CYS A CA 1
ATOM 989 C C . CYS A 1 119 ? 17.364 -4.866 10.594 1.00 13.85 119 CYS A C 1
ATOM 990 O O . CYS A 1 119 ? 16.468 -4.039 10.744 1.00 13.36 119 CYS A O 1
ATOM 993 N N . MET A 1 120 ? 17.109 -6.171 10.455 1.00 13.77 120 MET A N 1
ATOM 994 C CA . MET A 1 120 ? 15.737 -6.662 10.401 1.00 14.34 120 MET A CA 1
ATOM 995 C C . MET A 1 120 ? 15.032 -6.584 11.762 1.00 13.29 120 MET A C 1
ATOM 996 O O . MET A 1 120 ? 13.839 -6.285 11.853 1.00 12.65 120 MET A O 1
ATOM 1001 N N . ASN A 1 121 ? 15.777 -6.820 12.837 1.00 13.22 121 ASN A N 1
ATOM 1002 C CA . ASN A 1 121 ? 15.144 -7.007 14.149 1.00 12.80 121 ASN A CA 1
ATOM 1003 C C . ASN A 1 121 ? 14.172 -5.882 14.594 1.00 12.00 121 ASN A C 1
ATOM 1004 O O . ASN A 1 121 ? 13.065 -6.166 15.076 1.00 12.01 121 ASN A O 1
ATOM 1009 N N . PRO A 1 122 ? 14.577 -4.598 14.476 1.00 12.27 122 PRO A N 1
ATOM 1010 C CA . PRO A 1 122 ? 13.640 -3.604 15.038 1.00 12.06 122 PRO A CA 1
ATOM 1011 C C . PRO A 1 122 ? 12.336 -3.513 14.266 1.00 10.64 122 PRO A C 1
ATOM 1012 O O . PRO A 1 122 ? 11.302 -3.142 14.847 1.00 10.27 122 PRO A O 1
ATOM 1016 N N . ASP A 1 123 ? 12.339 -3.893 12.981 1.00 10.44 123 ASP A N 1
ATOM 1017 C CA . ASP A 1 123 ? 11.067 -3.946 12.218 1.00 10.95 123 ASP A CA 1
ATOM 1018 C C . ASP A 1 123 ? 10.269 -5.231 12.418 1.00 12.02 123 ASP A C 1
ATOM 1019 O O . ASP A 1 123 ? 9.175 -5.360 11.859 1.00 12.61 123 ASP A O 1
ATOM 1024 N N . GLN A 1 124 ? 10.790 -6.193 13.178 1.00 11.81 124 GLN A N 1
ATOM 1025 C CA A GLN A 1 124 ? 10.031 -7.400 13.472 0.50 12.62 124 GLN A CA 1
ATOM 1026 C CA B GLN A 1 124 ? 10.027 -7.402 13.462 0.50 12.49 124 GLN A CA 1
ATOM 1027 C C . GLN A 1 124 ? 8.794 -7.025 14.249 1.00 12.67 124 GLN A C 1
ATOM 1028 O O . GLN A 1 124 ? 8.894 -6.339 15.263 1.00 13.25 124 GLN A O 1
ATOM 1039 N N . GLY A 1 125 ? 7.633 -7.466 13.762 1.00 11.76 125 GLY A N 1
ATOM 1040 C CA . GLY A 1 125 ? 6.343 -7.147 14.380 1.00 12.00 125 GLY A CA 1
ATOM 1041 C C . GLY A 1 125 ? 5.517 -6.091 13.664 1.00 12.13 125 GLY A C 1
ATOM 1042 O O . GLY A 1 125 ? 4.344 -5.916 13.988 1.00 14.09 125 GLY A O 1
ATOM 1043 N N . LEU A 1 126 ? 6.101 -5.388 12.675 1.00 12.20 126 LEU A N 1
ATOM 1044 C CA . LEU A 1 126 ? 5.324 -4.459 11.874 1.00 12.62 126 LEU A CA 1
ATOM 1045 C C . LEU A 1 126 ? 4.261 -5.251 11.127 1.00 13.02 126 LEU A C 1
ATOM 1046 O O . LEU A 1 126 ? 4.479 -6.420 10.809 1.00 13.34 126 LEU A O 1
ATOM 1051 N N . ILE A 1 127 ? 3.177 -4.587 10.752 1.00 12.37 127 ILE A N 1
ATOM 1052 C CA . ILE A 1 127 ? 2.127 -5.247 9.929 1.00 12.47 127 ILE A CA 1
ATOM 1053 C C . ILE A 1 127 ? 2.776 -5.663 8.601 1.00 13.13 127 ILE A C 1
ATOM 1054 O O . ILE A 1 127 ? 3.525 -4.880 7.973 1.00 12.23 127 ILE A O 1
ATOM 1059 N N . LYS A 1 128 ? 2.515 -6.897 8.188 1.00 13.54 128 LYS A N 1
ATOM 1060 C CA . LYS A 1 128 ? 2.983 -7.412 6.881 1.00 12.80 128 LYS A CA 1
ATOM 1061 C C . LYS A 1 128 ? 2.047 -7.012 5.748 1.00 12.91 128 LYS A C 1
ATOM 1062 O O . LYS A 1 128 ? 0.817 -7.196 5.854 1.00 13.19 128 LYS A O 1
ATOM 1068 N N . PRO A 1 129 ? 2.592 -6.468 4.650 1.00 12.85 129 PRO A N 1
ATOM 1069 C CA . PRO A 1 129 ? 1.694 -6.164 3.519 1.00 13.77 129 PRO A CA 1
ATOM 1070 C C . PRO A 1 129 ? 1.216 -7.400 2.758 1.00 14.31 129 PRO A C 1
ATOM 1071 O O . PRO A 1 129 ? 1.804 -8.476 2.877 1.00 16.30 129 PRO A O 1
ATOM 1075 N N . ASP A 1 130 ? 0.149 -7.226 1.987 1.00 13.76 130 ASP A N 1
ATOM 1076 C CA . ASP A 1 130 ? -0.398 -8.327 1.174 1.00 15.45 130 ASP A CA 1
ATOM 1077 C C . ASP A 1 130 ? 0.527 -8.586 -0.008 1.00 15.45 130 ASP A C 1
ATOM 1078 O O . ASP A 1 130 ? 0.710 -9.733 -0.425 1.00 17.59 130 ASP A O 1
ATOM 1083 N N . VAL A 1 131 ? 1.089 -7.500 -0.561 1.00 15.44 131 VAL A N 1
ATOM 1084 C CA A VAL A 1 131 ? 2.019 -7.609 -1.670 0.50 14.97 131 VAL A CA 1
ATOM 1085 C CA B VAL A 1 131 ? 1.944 -7.545 -1.744 0.50 15.21 131 VAL A CA 1
ATOM 1086 C C . VAL A 1 131 ? 3.006 -6.450 -1.642 1.00 14.56 131 VAL A C 1
ATOM 1087 O O . VAL A 1 131 ? 2.710 -5.354 -1.147 1.00 14.71 131 VAL A O 1
ATOM 1094 N N . VAL A 1 132 ? 4.216 -6.710 -2.143 1.00 15.09 132 VAL A N 1
ATOM 1095 C CA . VAL A 1 132 ? 5.226 -5.687 -2.346 1.00 14.53 132 VAL A CA 1
ATOM 1096 C C . VAL A 1 132 ? 5.482 -5.687 -3.841 1.00 14.32 132 VAL A C 1
ATOM 1097 O O . VAL A 1 132 ? 5.840 -6.721 -4.413 1.00 14.39 132 VAL A O 1
ATOM 1101 N N . PHE A 1 133 ? 5.264 -4.539 -4.474 1.00 14.21 133 PHE A N 1
ATOM 1102 C CA . PHE A 1 133 ? 5.683 -4.378 -5.879 1.00 14.31 133 PHE A CA 1
ATOM 1103 C C . PHE A 1 133 ? 7.059 -3.773 -5.836 1.00 15.03 133 PHE A C 1
ATOM 1104 O O . PHE A 1 133 ? 7.232 -2.637 -5.344 1.00 14.66 133 PHE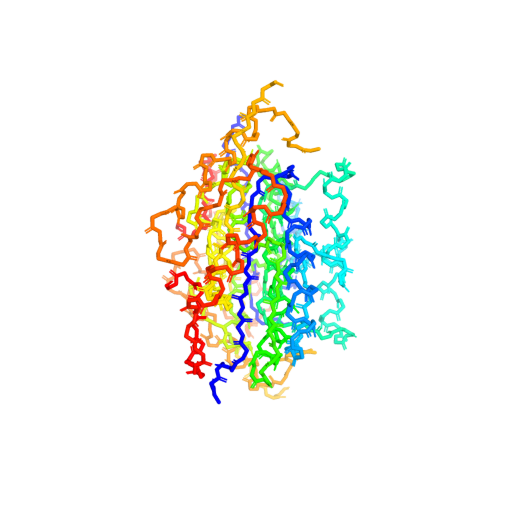 A O 1
ATOM 1112 N N . TYR A 1 134 ? 8.023 -4.550 -6.328 1.00 14.76 134 TYR A N 1
ATOM 1113 C CA . TYR A 1 134 ? 9.419 -4.128 -6.426 1.00 15.77 134 TYR A CA 1
ATOM 1114 C C . TYR A 1 134 ? 9.649 -3.610 -7.826 1.00 16.47 134 TYR A C 1
ATOM 1115 O O . TYR A 1 134 ? 9.599 -4.386 -8.792 1.00 17.52 134 TYR A O 1
ATOM 1124 N N . LEU A 1 135 ? 9.849 -2.301 -7.926 1.00 16.11 135 LEU A N 1
ATOM 1125 C CA . LEU A 1 135 ? 10.025 -1.643 -9.230 1.00 17.52 135 LEU A CA 1
ATOM 1126 C C . LEU A 1 135 ? 11.491 -1.787 -9.552 1.00 18.17 135 LEU A C 1
ATOM 1127 O O . LEU A 1 135 ? 12.380 -1.101 -8.988 1.00 18.42 135 LEU A O 1
ATOM 1132 N N . ASN A 1 136 ? 11.744 -2.753 -10.425 1.00 20.07 136 ASN A N 1
ATOM 1133 C CA . ASN A 1 136 ? 13.104 -3.176 -10.706 1.00 20.60 136 ASN A CA 1
ATOM 1134 C C . ASN A 1 136 ? 13.748 -2.379 -11.823 1.00 22.18 136 ASN A C 1
ATOM 1135 O O . ASN A 1 136 ? 13.380 -2.520 -12.985 1.00 22.94 136 ASN A O 1
ATOM 1140 N N . VAL A 1 137 ? 14.674 -1.511 -11.447 1.00 23.31 137 VAL A N 1
ATOM 1141 C CA A VAL A 1 137 ? 15.492 -0.812 -12.430 0.50 24.11 137 VAL A CA 1
ATOM 1142 C CA B VAL A 1 137 ? 15.494 -0.778 -12.418 0.50 24.13 137 VAL A CA 1
ATOM 1143 C C . VAL A 1 137 ? 16.971 -1.048 -12.108 1.00 24.97 137 VAL A C 1
ATOM 1144 O O . VAL A 1 137 ? 17.467 -0.619 -11.073 1.00 24.24 137 VAL A O 1
ATOM 1151 N N . PRO A 1 138 ? 17.677 -1.791 -12.994 1.00 27.52 138 PRO A N 1
ATOM 1152 C CA . PRO A 1 138 ? 19.085 -2.058 -12.681 1.00 29.02 138 PRO A CA 1
ATOM 1153 C C . PRO A 1 138 ? 19.845 -0.749 -12.560 1.00 30.59 138 PRO A C 1
ATOM 1154 O O . PRO A 1 138 ? 19.647 0.147 -13.387 1.00 31.45 138 PRO A O 1
ATOM 1158 N N . PRO A 1 139 ? 20.683 -0.608 -11.514 1.00 30.74 139 PRO A N 1
ATOM 1159 C CA . PRO A 1 139 ? 21.429 0.631 -11.450 1.00 32.28 139 PRO A CA 1
ATOM 1160 C C . PRO A 1 139 ? 22.520 0.519 -12.492 1.00 33.64 139 PRO A C 1
ATOM 1161 O O . PRO A 1 139 ? 23.171 -0.526 -12.590 1.00 34.37 139 PRO A O 1
ATOM 1165 N N . ASN A 1 140 ? 22.675 1.545 -13.304 1.00 35.30 140 ASN A N 1
ATOM 1166 C CA . ASN A 1 140 ? 23.775 1.542 -14.286 1.00 37.16 140 ASN A CA 1
ATOM 1167 C C . ASN A 1 140 ? 24.046 2.956 -14.769 1.00 38.49 140 ASN A C 1
ATOM 1168 O O . ASN A 1 140 ? 23.262 3.879 -14.488 1.00 38.63 140 ASN A O 1
ATOM 1173 N N . TYR A 1 141 ? 25.137 3.125 -15.516 1.00 39.83 141 TYR A N 1
ATOM 1174 C CA . TYR A 1 141 ? 25.633 4.464 -15.832 1.00 41.00 141 TYR A CA 1
ATOM 1175 C C . TYR A 1 141 ? 25.076 5.038 -17.122 1.00 41.40 141 TYR A C 1
ATOM 1176 O O . TYR A 1 141 ? 24.363 6.044 -17.083 1.00 42.52 141 TYR A O 1
ATOM 1185 N N . ILE A 1 152 ? 23.090 11.975 -1.143 1.00 35.55 152 ILE A N 1
ATOM 1186 C CA . ILE A 1 152 ? 23.408 10.766 -0.380 1.00 35.61 152 ILE A CA 1
ATOM 1187 C C . ILE A 1 152 ? 23.152 9.495 -1.222 1.00 35.55 152 ILE A C 1
ATOM 1188 O O . ILE A 1 152 ? 22.181 9.423 -1.986 1.00 35.56 152 ILE A O 1
ATOM 1193 N N . TYR A 1 153 ? 24.060 8.522 -1.129 1.00 35.84 153 TYR A N 1
ATOM 1194 C CA . TYR A 1 153 ? 23.885 7.217 -1.794 1.00 35.39 153 TYR A CA 1
ATOM 1195 C C . TYR A 1 153 ? 23.880 7.280 -3.329 1.00 35.95 153 TYR A C 1
ATOM 1196 O O . TYR A 1 153 ? 23.774 6.242 -3.972 1.00 36.25 153 TYR A O 1
ATOM 1205 N N . GLU A 1 154 ? 23.995 8.471 -3.922 1.00 36.44 154 GLU A N 1
ATOM 1206 C CA . GLU A 1 154 ? 23.698 8.589 -5.362 1.00 36.78 154 GLU A CA 1
ATOM 1207 C C . GLU A 1 154 ? 24.670 7.854 -6.300 1.00 35.74 154 GLU A C 1
ATOM 1208 O O . GLU A 1 154 ? 24.306 7.568 -7.454 1.00 36.39 154 GLU A O 1
ATOM 1214 N N . LYS A 1 155 ? 25.865 7.531 -5.791 1.00 34.12 155 LYS A N 1
ATOM 1215 C CA A LYS A 1 155 ? 26.876 6.830 -6.574 0.50 33.30 155 LYS A CA 1
ATOM 1216 C CA B LYS A 1 155 ? 26.893 6.815 -6.548 0.50 33.22 155 LYS A CA 1
ATOM 1217 C C . LYS A 1 155 ? 26.387 5.457 -7.038 1.00 32.29 155 LYS A C 1
ATOM 1218 O O . LYS A 1 155 ? 25.808 4.683 -6.268 1.00 31.53 155 LYS A O 1
ATOM 1229 N N . VAL A 1 156 ? 26.604 5.154 -8.319 1.00 30.67 156 VAL A N 1
ATOM 1230 C CA . VAL A 1 156 ? 26.101 3.890 -8.859 1.00 28.09 156 VAL A CA 1
ATOM 1231 C C . VAL A 1 156 ? 26.613 2.646 -8.093 1.00 26.04 156 VAL A C 1
ATOM 1232 O O . VAL A 1 156 ? 25.873 1.661 -7.939 1.00 24.74 156 VAL A O 1
ATOM 1236 N N . GLU A 1 157 ? 27.844 2.682 -7.578 1.00 24.20 157 GLU A N 1
ATOM 1237 C CA . GLU A 1 157 ? 28.357 1.528 -6.822 1.00 23.04 157 GLU A CA 1
ATOM 1238 C C . GLU A 1 157 ? 27.527 1.307 -5.553 1.00 21.99 157 GLU A C 1
ATOM 1239 O O . GLU A 1 157 ? 27.356 0.188 -5.099 1.00 20.87 157 GLU A O 1
ATOM 1245 N N . THR A 1 158 ? 27.085 2.406 -4.974 1.00 21.29 158 THR A N 1
ATOM 1246 C CA . THR A 1 158 ? 26.281 2.326 -3.750 1.00 20.82 158 THR A CA 1
ATOM 1247 C C . THR A 1 158 ? 24.903 1.796 -4.117 1.00 20.01 158 THR A C 1
ATOM 1248 O O . THR A 1 158 ? 24.389 0.898 -3.459 1.00 19.45 158 THR A O 1
ATOM 1252 N N . GLN A 1 159 ? 24.317 2.345 -5.184 1.00 21.01 159 GLN A N 1
ATOM 1253 C CA . GLN A 1 159 ? 23.028 1.866 -5.699 1.00 19.73 159 GLN A CA 1
ATOM 1254 C C . GLN A 1 159 ? 23.075 0.355 -5.993 1.00 19.34 159 GLN A C 1
ATOM 1255 O O . GLN A 1 159 ? 22.125 -0.391 -5.685 1.00 17.91 159 GLN A O 1
ATOM 1261 N N . LYS A 1 160 ? 24.168 -0.114 -6.605 1.00 19.42 160 LYS A N 1
ATOM 1262 C CA . LYS A 1 160 ? 24.351 -1.543 -6.824 1.00 20.43 160 LYS A CA 1
ATOM 1263 C C . LYS A 1 160 ? 24.399 -2.389 -5.550 1.00 20.13 160 LYS A C 1
ATOM 1264 O O . LYS A 1 160 ? 23.824 -3.483 -5.524 1.00 20.15 160 LYS A O 1
ATOM 1270 N N . LYS A 1 161 ? 25.085 -1.913 -4.506 1.00 19.66 161 LYS A N 1
ATOM 1271 C CA . LYS A 1 161 ? 25.026 -2.581 -3.210 1.00 20.18 161 LYS A CA 1
ATOM 1272 C C . LYS A 1 161 ? 23.589 -2.687 -2.675 1.00 19.08 161 LYS A C 1
ATOM 1273 O O . LYS A 1 161 ? 23.159 -3.742 -2.165 1.00 20.40 161 LYS A O 1
ATOM 1279 N N . ILE A 1 162 ? 22.853 -1.584 -2.741 1.00 17.82 162 ILE A N 1
ATOM 1280 C CA . ILE A 1 162 ? 21.462 -1.601 -2.266 1.00 17.20 162 ILE A CA 1
ATOM 1281 C C . ILE A 1 162 ? 20.623 -2.538 -3.124 1.00 16.56 162 ILE A C 1
ATOM 1282 O O . ILE A 1 162 ? 19.768 -3.264 -2.616 1.00 16.78 162 ILE A O 1
ATOM 1287 N N . TYR A 1 163 ? 20.821 -2.477 -4.444 1.00 17.93 163 TYR A N 1
ATOM 1288 C CA . TYR A 1 163 ? 20.127 -3.402 -5.363 1.00 17.61 163 TYR A CA 1
ATOM 1289 C C . TYR A 1 163 ? 20.357 -4.873 -5.004 1.00 17.96 163 TYR A C 1
ATOM 1290 O O . TYR A 1 163 ? 19.414 -5.700 -5.026 1.00 18.48 163 TYR A O 1
ATOM 1299 N N . GLU A 1 164 ? 21.614 -5.201 -4.698 1.00 18.08 164 GLU A N 1
ATOM 1300 C CA . GLU A 1 164 ? 21.980 -6.553 -4.305 1.00 18.51 164 GLU A CA 1
ATOM 1301 C C . GLU A 1 164 ? 21.271 -6.993 -3.009 1.00 17.74 164 GLU A C 1
ATOM 1302 O O . GLU A 1 164 ? 20.719 -8.119 -2.930 1.00 18.04 164 GLU A O 1
ATOM 1308 N N . THR A 1 165 ? 21.227 -6.118 -2.008 1.00 17.19 165 THR A N 1
ATOM 1309 C CA A THR A 1 165 ? 20.567 -6.497 -0.764 0.50 16.83 165 THR A CA 1
ATOM 1310 C CA B THR A 1 165 ? 20.561 -6.456 -0.752 0.50 16.33 165 THR A CA 1
ATOM 1311 C C . THR A 1 165 ? 19.050 -6.632 -0.918 1.00 16.47 165 THR A C 1
ATOM 1312 O O . THR A 1 165 ? 18.463 -7.466 -0.297 1.00 17.49 165 THR A O 1
ATOM 1319 N N . TYR A 1 166 ? 18.436 -5.846 -1.794 1.00 16.13 166 TYR A N 1
ATOM 1320 C CA . TYR A 1 166 ? 17.024 -6.029 -2.035 1.00 15.74 166 TYR A CA 1
ATOM 1321 C C . TYR A 1 166 ? 16.713 -7.449 -2.514 1.00 16.58 166 TYR A C 1
ATOM 1322 O O . TYR A 1 166 ? 15.592 -7.920 -2.367 1.00 18.68 166 TYR A O 1
ATOM 1331 N N . LYS A 1 167 ? 17.706 -8.121 -3.105 1.00 18.85 167 LYS A N 1
ATOM 1332 C CA . LYS A 1 167 ? 17.507 -9.505 -3.547 1.00 19.10 167 LYS A CA 1
ATOM 1333 C C . LYS A 1 167 ? 17.251 -10.485 -2.417 1.00 20.53 167 LYS A C 1
ATOM 1334 O O . LYS A 1 167 ? 16.746 -11.581 -2.660 1.00 21.45 167 LYS A O 1
ATOM 1340 N N . HIS A 1 168 ? 17.557 -10.081 -1.176 1.00 19.88 168 HIS A N 1
ATOM 1341 C CA . HIS A 1 168 ? 17.243 -10.908 -0.009 1.00 21.91 168 HIS A CA 1
ATOM 1342 C C . HIS A 1 168 ? 15.758 -11.294 0.014 1.00 21.26 168 HIS A C 1
ATOM 1343 O O . HIS A 1 168 ? 15.400 -12.341 0.567 1.00 22.50 168 HIS A O 1
ATOM 1350 N N . PHE A 1 169 ? 14.898 -10.467 -0.583 1.00 20.41 169 PHE A N 1
ATOM 1351 C CA . PHE A 1 169 ? 13.452 -10.681 -0.522 1.00 19.42 169 PHE A CA 1
ATOM 1352 C C . PHE A 1 169 ? 12.840 -11.279 -1.788 1.00 20.20 169 PHE A C 1
ATOM 1353 O O . PHE A 1 169 ? 11.655 -11.577 -1.819 1.00 20.04 169 PHE A O 1
ATOM 1361 N N . ALA A 1 170 ? 13.667 -11.500 -2.789 1.00 21.30 170 ALA A N 1
ATOM 1362 C CA . ALA A 1 170 ? 13.174 -11.749 -4.146 1.00 22.47 170 ALA A CA 1
ATOM 1363 C C . ALA A 1 170 ? 12.403 -13.054 -4.290 1.00 23.74 170 ALA A C 1
ATOM 1364 O O . ALA A 1 170 ? 11.524 -13.146 -5.154 1.00 24.33 170 ALA A O 1
ATOM 1366 N N . HIS A 1 171 ? 12.722 -14.038 -3.441 1.00 24.88 171 HIS A N 1
ATOM 1367 C CA A HIS A 1 171 ? 12.161 -15.393 -3.495 0.50 25.33 171 HIS A CA 1
ATOM 1368 C CA B HIS A 1 171 ? 12.089 -15.355 -3.589 0.50 25.48 171 HIS A CA 1
ATOM 1369 C C . HIS A 1 171 ? 10.837 -15.536 -2.729 1.00 25.49 171 HIS A C 1
ATOM 1370 O O . HIS A 1 171 ? 10.188 -16.593 -2.766 1.00 26.54 171 HIS A O 1
ATOM 1383 N N . GLU A 1 172 ? 10.445 -14.494 -1.996 1.00 24.65 172 GLU A N 1
ATOM 1384 C CA . GLU A 1 172 ? 9.267 -14.571 -1.150 1.00 23.97 172 GLU A CA 1
ATOM 1385 C C . GLU A 1 172 ? 7.990 -14.451 -1.951 1.00 23.32 172 GLU A C 1
ATOM 1386 O O . GLU A 1 172 ? 7.944 -13.768 -2.968 1.00 22.92 172 GLU A O 1
ATOM 1392 N N . ASP A 1 173 ? 6.941 -15.103 -1.465 1.00 23.97 173 ASP A N 1
ATOM 1393 C CA A ASP A 1 173 ? 5.665 -15.139 -2.175 0.50 24.37 173 ASP A CA 1
ATOM 1394 C CA B ASP A 1 173 ? 5.641 -15.138 -2.142 0.50 24.20 173 ASP A CA 1
ATOM 1395 C C . ASP A 1 173 ? 4.982 -13.768 -2.289 1.00 23.50 173 ASP A C 1
ATOM 1396 O O . ASP A 1 173 ? 4.281 -13.508 -3.266 1.00 23.80 173 ASP A O 1
ATOM 1405 N N . TYR A 1 174 ? 5.199 -12.893 -1.303 1.00 21.81 174 TYR A N 1
ATOM 1406 C CA . TYR A 1 174 ? 4.584 -11.561 -1.292 1.00 20.31 174 TYR A CA 1
ATOM 1407 C C . TYR A 1 174 ? 5.266 -10.567 -2.232 1.00 19.96 174 TYR A C 1
ATOM 1408 O O . TYR A 1 174 ? 4.731 -9.468 -2.484 1.00 19.59 174 TYR A O 1
ATOM 1417 N N . TRP A 1 175 ? 6.460 -10.938 -2.702 1.00 17.89 175 TRP A N 1
ATOM 1418 C CA . TRP A 1 175 ? 7.331 -10.044 -3.464 1.00 17.18 175 TRP A CA 1
ATOM 1419 C C . TRP A 1 175 ? 7.111 -10.198 -4.961 1.00 17.46 175 TRP A C 1
ATOM 1420 O O . TRP A 1 175 ? 7.433 -11.253 -5.542 1.00 19.31 175 TRP A O 1
ATOM 1431 N N . ILE A 1 176 ? 6.622 -9.135 -5.578 1.00 16.99 176 ILE A N 1
ATOM 1432 C CA A ILE A 1 176 ? 6.311 -9.157 -7.016 0.50 17.54 176 ILE A CA 1
ATOM 1433 C CA B ILE A 1 176 ? 6.283 -9.157 -7.006 0.50 17.57 176 ILE A CA 1
ATOM 1434 C C . ILE A 1 176 ? 7.260 -8.279 -7.778 1.00 17.58 176 ILE A C 1
ATOM 1435 O O . ILE A 1 176 ? 7.207 -7.029 -7.690 1.00 17.10 176 ILE A O 1
ATOM 1444 N N . ASN A 1 177 ? 8.142 -8.927 -8.549 1.00 17.72 177 ASN A N 1
ATOM 1445 C CA . ASN A 1 177 ? 9.079 -8.161 -9.344 1.00 18.69 177 ASN A CA 1
ATOM 1446 C C . ASN A 1 177 ? 8.359 -7.543 -10.537 1.00 19.36 177 ASN A C 1
ATOM 1447 O O . ASN A 1 177 ? 7.618 -8.226 -11.263 1.00 20.21 177 ASN A O 1
ATOM 1452 N N . ILE A 1 178 ? 8.543 -6.251 -10.709 1.00 19.03 178 ILE A N 1
ATOM 1453 C CA . ILE A 1 178 ? 7.969 -5.503 -11.836 1.00 20.12 178 ILE A CA 1
ATOM 1454 C C . ILE A 1 178 ? 9.121 -4.908 -12.637 1.00 19.95 178 ILE A C 1
ATOM 1455 O O . ILE A 1 178 ? 9.957 -4.173 -12.102 1.00 21.30 178 ILE A O 1
ATOM 1460 N N . ASP A 1 179 ? 9.190 -5.216 -13.944 1.00 21.87 179 ASP A N 1
ATOM 1461 C CA . ASP A 1 179 ? 10.215 -4.602 -14.784 1.00 20.91 179 ASP A CA 1
ATOM 1462 C C . ASP A 1 179 ? 9.867 -3.143 -15.024 1.00 21.35 179 ASP A C 1
ATOM 1463 O O . ASP A 1 179 ? 8.971 -2.807 -15.819 1.00 20.89 179 ASP A O 1
ATOM 1468 N N . ALA A 1 180 ? 10.579 -2.258 -14.343 1.00 20.95 180 ALA A N 1
ATOM 1469 C CA . ALA A 1 180 ? 10.215 -0.871 -14.363 1.00 21.40 180 ALA A CA 1
ATOM 1470 C C . ALA A 1 180 ? 10.935 -0.076 -15.429 1.00 22.14 180 ALA A C 1
ATOM 1471 O O . ALA A 1 180 ? 10.870 1.146 -15.438 1.00 22.26 180 ALA A O 1
ATOM 1473 N N . THR A 1 181 ? 11.565 -0.799 -16.351 1.00 23.05 181 THR A N 1
ATOM 1474 C CA . THR A 1 181 ? 12.137 -0.171 -17.561 1.00 23.62 181 THR A CA 1
ATOM 1475 C C . THR A 1 181 ? 11.081 -0.033 -18.669 1.00 23.67 181 THR A C 1
ATOM 1476 O O . THR A 1 181 ? 11.318 0.645 -19.692 1.00 23.98 181 THR A O 1
ATOM 1480 N N . ARG A 1 182 ? 9.932 -0.681 -18.474 1.00 23.66 182 ARG A N 1
ATOM 1481 C CA . ARG A 1 182 ? 8.884 -0.697 -19.510 1.00 24.44 182 ARG A CA 1
ATOM 1482 C C . ARG A 1 182 ? 8.102 0.617 -19.516 1.00 24.70 182 ARG A C 1
ATOM 1483 O O . ARG A 1 182 ? 8.417 1.540 -18.747 1.00 25.53 182 ARG A O 1
ATOM 1491 N N . LYS A 1 183 ? 7.132 0.737 -20.426 1.00 25.30 183 LYS A N 1
ATOM 1492 C CA . LYS A 1 183 ? 6.340 1.959 -20.558 1.00 26.70 183 LYS A CA 1
ATOM 1493 C C . LYS A 1 183 ? 5.494 2.147 -19.300 1.00 26.33 183 LYS A C 1
ATOM 1494 O O . LYS A 1 183 ? 5.038 1.164 -18.748 1.00 26.16 183 LYS A O 1
ATOM 1500 N N . ILE A 1 184 ? 5.301 3.397 -18.885 1.00 26.40 184 ILE A N 1
ATOM 1501 C CA . ILE A 1 184 ? 4.521 3.736 -17.684 1.00 26.74 184 ILE A CA 1
ATOM 1502 C C . ILE A 1 184 ? 3.130 3.091 -17.686 1.00 25.80 184 ILE A C 1
ATOM 1503 O O . ILE A 1 184 ? 2.737 2.482 -16.697 1.00 24.74 184 ILE A O 1
ATOM 1508 N N . GLU A 1 185 ? 2.407 3.191 -18.806 1.00 25.81 185 GLU A N 1
ATOM 1509 C CA . GLU A 1 185 ? 1.090 2.577 -18.937 1.00 24.99 185 GLU A CA 1
ATOM 1510 C C . GLU A 1 185 ? 1.111 1.061 -18.754 1.00 23.83 185 GLU A C 1
ATOM 1511 O O . GLU A 1 185 ? 0.206 0.491 -18.143 1.00 23.96 185 GLU A O 1
ATOM 1517 N N . ASP A 1 186 ? 2.123 0.399 -19.309 1.00 22.90 186 ASP A N 1
ATOM 1518 C CA . ASP A 1 186 ? 2.227 -1.060 -19.265 1.00 23.29 186 ASP A CA 1
ATOM 1519 C C . ASP A 1 186 ? 2.576 -1.563 -17.862 1.00 22.58 186 ASP A C 1
ATOM 1520 O O . ASP A 1 186 ? 2.080 -2.607 -17.420 1.00 23.11 186 ASP A O 1
ATOM 1525 N N . ILE A 1 187 ? 3.446 -0.813 -17.193 1.00 21.39 187 ILE A N 1
ATOM 1526 C CA . ILE A 1 187 ? 3.772 -1.082 -15.782 1.00 20.89 187 ILE A CA 1
ATOM 1527 C C . ILE A 1 187 ? 2.498 -1.005 -14.927 1.00 20.68 187 ILE A C 1
ATOM 1528 O O . ILE A 1 187 ? 2.185 -1.948 -14.172 1.00 19.47 187 ILE A O 1
ATOM 1533 N N . HIS A 1 188 ? 1.761 0.090 -15.102 1.00 19.97 188 HIS A N 1
ATOM 1534 C CA . HIS A 1 188 ? 0.509 0.283 -14.409 1.00 19.37 188 HIS A CA 1
ATOM 1535 C C . HIS A 1 188 ? -0.466 -0.858 -14.701 1.00 19.00 188 HIS A C 1
ATOM 1536 O O . HIS A 1 188 ? -1.103 -1.361 -13.790 1.00 19.60 188 HIS A O 1
ATOM 1543 N N . ASN A 1 189 ? -0.620 -1.250 -15.969 1.00 19.89 189 ASN A N 1
ATOM 1544 C CA . ASN A 1 189 ? -1.507 -2.360 -16.276 1.00 20.12 189 ASN A CA 1
ATOM 1545 C C . ASN A 1 189 ? -1.085 -3.661 -15.614 1.00 20.78 189 ASN A C 1
ATOM 1546 O O . ASN A 1 189 ? -1.942 -4.430 -15.148 1.00 21.90 189 ASN A O 1
ATOM 1551 N N . ASP A 1 190 ? 0.222 -3.889 -15.533 1.00 20.65 190 ASP A N 1
ATOM 1552 C CA . ASP A 1 190 ? 0.744 -5.083 -14.876 1.00 21.75 190 ASP A CA 1
ATOM 1553 C C . ASP A 1 190 ? 0.413 -5.051 -13.383 1.00 20.08 190 ASP A C 1
ATOM 1554 O O . ASP A 1 190 ? -0.061 -6.036 -12.818 1.00 20.72 190 ASP A O 1
ATOM 1559 N N . ILE A 1 191 ? 0.625 -3.906 -12.768 1.00 18.49 191 ILE A N 1
ATOM 1560 C CA . ILE A 1 191 ? 0.308 -3.763 -11.338 1.00 17.95 191 ILE A CA 1
ATOM 1561 C C . ILE A 1 191 ? -1.187 -3.946 -11.083 1.00 18.52 191 ILE A C 1
ATOM 1562 O O . ILE A 1 191 ? -1.560 -4.675 -10.156 1.00 18.25 191 ILE A O 1
ATOM 1567 N N . VAL A 1 192 ? -2.041 -3.340 -11.919 1.00 18.52 192 VAL A N 1
ATOM 1568 C CA . VAL A 1 192 ? -3.480 -3.574 -11.768 1.00 19.32 192 VAL A CA 1
ATOM 1569 C C . VAL A 1 192 ? -3.823 -5.079 -11.914 1.00 19.76 192 VAL A C 1
ATOM 1570 O O . VAL A 1 192 ? -4.612 -5.609 -11.119 1.00 19.72 192 VAL A O 1
ATOM 1574 N N . LYS A 1 193 ? -3.197 -5.759 -12.879 1.00 20.52 193 LYS A N 1
ATOM 1575 C CA . LYS A 1 193 ? -3.393 -7.200 -13.086 1.00 21.95 193 LYS A CA 1
ATOM 1576 C C . LYS A 1 193 ? -3.038 -8.006 -11.813 1.00 21.21 193 LYS A C 1
ATOM 1577 O O . LYS A 1 193 ? -3.778 -8.893 -11.372 1.00 20.80 193 LYS A O 1
ATOM 1583 N N . GLU A 1 194 ? -1.945 -7.615 -11.166 1.00 19.56 194 GLU A N 1
ATOM 1584 C CA . GLU A 1 194 ? -1.493 -8.307 -9.971 1.00 19.00 194 GLU A CA 1
ATOM 1585 C C . GLU A 1 194 ? -2.362 -7.995 -8.759 1.00 17.81 194 GLU A C 1
ATOM 1586 O O . GLU A 1 194 ? -2.653 -8.885 -7.983 1.00 18.07 194 GLU A O 1
ATOM 1592 N N . VAL A 1 195 ? -2.751 -6.729 -8.597 1.00 17.22 195 VAL A N 1
ATOM 1593 C CA . VAL A 1 195 ? -3.742 -6.362 -7.573 1.00 17.60 195 VAL A CA 1
ATOM 1594 C C . VAL A 1 195 ? -5.042 -7.149 -7.691 1.00 17.42 195 VAL A C 1
ATOM 1595 O O . VAL A 1 195 ? -5.595 -7.568 -6.672 1.00 16.89 195 VAL A O 1
ATOM 1599 N N . THR A 1 196 ? -5.514 -7.405 -8.922 1.00 16.44 196 THR A N 1
ATOM 1600 C CA A THR A 1 196 ? -6.800 -8.087 -9.051 0.50 17.31 196 THR A CA 1
ATOM 1601 C CA B THR A 1 196 ? -6.788 -8.112 -9.131 0.50 16.81 196 THR A CA 1
ATOM 1602 C C . THR A 1 196 ? -6.695 -9.566 -8.629 1.00 16.90 196 THR A C 1
ATOM 1603 O O . THR A 1 196 ? -7.687 -10.201 -8.349 1.00 17.10 196 THR A O 1
ATOM 1610 N N . LYS A 1 197 ? -5.482 -10.092 -8.503 1.00 16.82 197 LYS A N 1
ATOM 1611 C CA . LYS A 1 197 ? -5.278 -11.457 -7.992 1.00 17.25 197 LYS A CA 1
ATOM 1612 C C . LYS A 1 197 ? -5.434 -11.608 -6.462 1.00 17.57 197 LYS A C 1
ATOM 1613 O O . LYS A 1 197 ? -5.628 -12.730 -5.947 1.00 17.64 197 LYS A O 1
ATOM 1619 N N . ILE A 1 198 ? -5.263 -10.506 -5.734 1.00 18.21 198 ILE A N 1
ATOM 1620 C CA . ILE A 1 198 ? -5.355 -10.536 -4.270 1.00 19.58 198 ILE A CA 1
ATOM 1621 C C . ILE A 1 198 ? -6.728 -11.031 -3.819 1.00 20.61 198 ILE A C 1
ATOM 1622 O O . ILE A 1 198 ? -7.777 -10.641 -4.382 1.00 19.80 198 ILE A O 1
ATOM 1627 N N . LYS A 1 199 ? -6.700 -11.897 -2.806 1.00 22.29 199 LYS A N 1
ATOM 1628 C CA . LYS A 1 199 ? -7.915 -12.381 -2.138 1.00 25.28 199 LYS A CA 1
ATOM 1629 C C . LYS A 1 199 ? -8.807 -11.196 -1.731 1.00 26.36 199 LYS A C 1
ATOM 1630 O O . LYS A 1 199 ? -8.332 -10.196 -1.176 1.00 26.65 199 LYS A O 1
ATOM 1636 N N . VAL A 1 200 ? -10.094 -11.298 -2.026 1.00 26.85 200 VAL A N 1
ATOM 1637 C CA . VAL A 1 200 ? -11.041 -10.217 -1.704 1.00 28.16 200 VAL A CA 1
ATOM 1638 C C . VAL A 1 200 ? -11.504 -10.255 -0.234 1.00 29.00 200 VAL A C 1
ATOM 1639 O O . VAL A 1 200 ? -11.775 -9.191 0.343 1.00 30.08 200 VAL A O 1
ATOM 1643 N N . GLU A 1 201 ? -11.568 -11.461 0.352 1.00 29.22 201 GLU A N 1
ATOM 1644 C CA . GLU A 1 201 ? -12.111 -11.700 1.714 1.00 30.36 201 GLU A CA 1
ATOM 1645 C C . GLU A 1 201 ? -11.226 -11.089 2.781 1.00 29.96 201 GLU A C 1
ATOM 1646 O O . GLU A 1 201 ? -10.020 -10.958 2.572 1.00 29.71 201 GLU A O 1
ATOM 1652 N N . PRO A 1 202 ? -11.809 -10.782 3.957 1.00 29.78 202 PRO A N 1
ATOM 1653 C CA . PRO A 1 202 ? -10.974 -10.414 5.101 1.00 29.81 202 PRO A CA 1
ATOM 1654 C C . PRO A 1 202 ? -10.079 -11.567 5.548 1.00 30.11 202 PRO A C 1
ATOM 1655 O O . PRO A 1 202 ? -10.311 -12.742 5.205 1.00 30.60 202 PRO A O 1
ATOM 1659 N N . GLU A 1 203 ? -9.030 -11.221 6.285 1.00 29.97 203 GLU A N 1
ATOM 1660 C CA A GLU A 1 203 ? -8.071 -12.200 6.766 0.50 29.63 203 GLU A CA 1
ATOM 1661 C CA B GLU A 1 203 ? -8.060 -12.200 6.753 0.50 29.89 203 GLU A CA 1
ATOM 1662 C C . GLU A 1 203 ? -7.473 -11.720 8.082 1.00 29.26 203 GLU A C 1
ATOM 1663 O O . GLU A 1 203 ? -7.679 -10.563 8.474 1.00 30.18 203 GLU A O 1
ATOM 1674 N N . GLU A 1 204 ? -6.769 -12.620 8.766 1.00 27.97 204 GLU A N 1
ATOM 1675 C CA A GLU A 1 204 ? -5.994 -12.304 9.958 0.50 27.26 204 GLU A CA 1
ATOM 1676 C CA B GLU A 1 204 ? -6.036 -12.255 9.969 0.50 27.11 204 GLU A CA 1
ATOM 1677 C C . GLU A 1 204 ? -4.863 -11.346 9.581 1.00 26.18 204 GLU A C 1
ATOM 1678 O O . GLU A 1 204 ? -4.301 -11.478 8.497 1.00 25.43 204 GLU A O 1
ATOM 1689 N N . PHE A 1 205 ? -4.512 -10.413 10.478 1.00 24.38 205 PHE A N 1
ATOM 1690 C CA . PHE A 1 205 ? -3.263 -9.650 10.309 1.00 22.46 205 PHE A CA 1
ATOM 1691 C C . PHE A 1 205 ? -2.086 -10.609 10.416 1.00 22.22 205 PHE A C 1
ATOM 1692 O O . PHE A 1 205 ? -2.091 -11.531 11.243 1.00 22.05 205 PHE A O 1
ATOM 1700 N N . ASN A 1 206 ? -1.079 -10.394 9.576 1.00 20.82 206 ASN A N 1
ATOM 1701 C CA . ASN A 1 206 ? 0.212 -11.063 9.673 1.00 20.65 206 ASN A CA 1
ATOM 1702 C C . ASN A 1 206 ? 1.276 -9.983 9.931 1.00 19.07 206 ASN A C 1
ATOM 1703 O O . ASN A 1 206 ? 1.039 -8.785 9.729 1.00 17.86 206 ASN A O 1
ATOM 1708 N N . PHE A 1 207 ? 2.452 -10.422 10.361 1.00 17.49 207 PHE A N 1
ATOM 1709 C CA . PHE A 1 207 ? 3.506 -9.479 10.801 1.00 16.54 207 PHE A CA 1
ATOM 1710 C C . PHE A 1 207 ? 4.892 -9.863 10.302 1.00 16.82 207 PHE A C 1
ATOM 1711 O O . PHE A 1 207 ? 5.217 -11.044 10.103 1.00 16.89 207 PHE A O 1
ATOM 1719 N N . LEU A 1 208 ? 5.738 -8.866 10.101 1.00 15.18 208 LEU A N 1
ATOM 1720 C CA A LEU A 1 208 ? 7.120 -9.138 9.722 0.70 15.70 208 LEU A CA 1
ATOM 1721 C CA B LEU A 1 208 ? 7.131 -9.135 9.733 0.30 15.67 208 LEU A CA 1
ATOM 1722 C C . LEU A 1 208 ? 7.794 -9.933 10.848 1.00 15.66 208 LEU A C 1
ATOM 1723 O O . LEU A 1 208 ? 7.499 -9.712 12.027 1.00 15.72 208 LEU A O 1
ATOM 1732 N N . TRP A 1 209 ? 8.689 -10.867 10.520 1.00 17.02 209 TRP A N 1
ATOM 1733 C CA . TRP A 1 209 ? 9.094 -11.252 9.175 1.00 17.51 209 TRP A CA 1
ATOM 1734 C C . TRP A 1 209 ? 8.491 -12.603 8.787 1.00 18.48 209 TRP A C 1
ATOM 1735 O O . TRP A 1 209 ? 9.199 -13.451 8.225 1.00 21.25 209 TRP A O 1
ATOM 1746 N N . SER A 1 210 ? 7.194 -12.784 9.053 1.00 20.45 210 SER A N 1
ATOM 1747 C CA . SER A 1 210 ? 6.510 -14.093 8.831 1.00 21.48 210 SER A CA 1
ATOM 1748 C C . SER A 1 210 ? 6.167 -14.323 7.362 1.00 22.85 210 SER A C 1
ATOM 1749 O O . SER A 1 210 ? 6.353 -13.436 6.535 1.00 23.22 210 SER A O 1
ATOM 1753 N N . ASP B 1 3 ? 46.719 3.051 20.975 1.00 33.46 3 ASP B N 1
ATOM 1754 C CA . ASP B 1 3 ? 46.147 1.831 20.344 1.00 33.26 3 ASP B CA 1
ATOM 1755 C C . ASP B 1 3 ? 44.604 1.726 20.442 1.00 32.01 3 ASP B C 1
ATOM 1756 O O . ASP B 1 3 ? 43.907 2.696 20.814 1.00 31.82 3 ASP B O 1
ATOM 1761 N N . ASP B 1 4 ? 44.078 0.563 20.065 1.00 30.28 4 ASP B N 1
ATOM 1762 C CA . ASP B 1 4 ? 42.638 0.387 19.934 1.00 29.20 4 ASP B CA 1
ATOM 1763 C C . ASP B 1 4 ? 42.018 -0.362 21.120 1.00 27.40 4 ASP B C 1
ATOM 1764 O O . ASP B 1 4 ? 40.849 -0.729 21.066 1.00 27.03 4 ASP B O 1
ATOM 1769 N N . LYS B 1 5 ? 42.809 -0.621 22.165 1.00 26.43 5 LYS B N 1
ATOM 1770 C CA A LYS B 1 5 ? 42.299 -1.358 23.315 0.50 25.37 5 LYS B CA 1
ATOM 1771 C CA B LYS B 1 5 ? 42.301 -1.356 23.324 0.50 25.27 5 LYS B CA 1
ATOM 1772 C C . LYS B 1 5 ? 41.539 -0.447 24.279 1.00 24.34 5 LYS B C 1
ATOM 1773 O O . LYS B 1 5 ? 41.832 0.748 24.398 1.00 23.80 5 LYS B O 1
ATOM 1784 N N . LYS B 1 6 ? 40.535 -1.017 24.942 1.00 23.61 6 LYS B N 1
ATOM 1785 C CA . LYS B 1 6 ? 39.819 -0.320 25.998 1.00 22.90 6 LYS B CA 1
ATOM 1786 C C . LYS B 1 6 ? 40.775 -0.209 27.191 1.00 23.34 6 LYS B C 1
ATOM 1787 O O . LYS B 1 6 ? 41.279 -1.226 27.666 1.00 24.75 6 LYS B O 1
ATOM 1793 N N . LYS B 1 7 ? 40.992 1.011 27.661 1.00 23.04 7 LYS B N 1
ATOM 1794 C CA A LYS B 1 7 ? 41.959 1.284 28.732 0.50 23.64 7 LYS B CA 1
ATOM 1795 C CA B LYS B 1 7 ? 41.943 1.249 28.749 0.50 23.90 7 LYS B CA 1
ATOM 1796 C C . LYS B 1 7 ? 41.297 1.789 30.015 1.00 23.62 7 LYS B C 1
ATOM 1797 O O . LYS B 1 7 ? 41.794 1.534 31.100 1.00 25.34 7 LYS B O 1
ATOM 1808 N N . GLY B 1 8 ? 40.200 2.525 29.882 1.00 22.60 8 GLY B N 1
ATOM 1809 C CA . GLY B 1 8 ? 39.451 3.007 31.045 1.00 20.68 8 GLY B CA 1
ATOM 1810 C C . GLY B 1 8 ? 38.421 1.971 31.438 1.00 20.35 8 GLY B C 1
ATOM 1811 O O . GLY B 1 8 ? 38.177 1.036 30.681 1.00 19.93 8 GLY B O 1
ATOM 1812 N N . LYS B 1 9 ? 37.832 2.129 32.619 1.00 18.37 9 LYS B N 1
ATOM 1813 C CA . LYS B 1 9 ? 36.733 1.242 33.029 1.00 19.33 9 LYS B CA 1
ATOM 1814 C C . LYS B 1 9 ? 35.388 1.902 32.785 1.00 17.94 9 LYS B C 1
ATOM 1815 O O . LYS B 1 9 ? 35.248 3.130 32.847 1.00 18.82 9 LYS B O 1
ATOM 1821 N N . PHE B 1 10 ? 34.416 1.053 32.487 1.00 17.17 10 PHE B N 1
ATOM 1822 C CA . PHE B 1 10 ? 33.070 1.465 32.165 1.00 16.29 10 PHE B CA 1
ATOM 1823 C C . PHE B 1 10 ? 32.151 0.851 33.214 1.00 15.78 10 PHE B C 1
ATOM 1824 O O . PHE B 1 10 ? 31.994 -0.376 33.293 1.00 15.44 10 PHE B O 1
ATOM 1832 N N . ILE B 1 11 ? 31.541 1.731 34.011 1.00 15.21 11 ILE B N 1
ATOM 1833 C CA . ILE B 1 11 ? 30.734 1.329 35.160 1.00 14.54 11 ILE B CA 1
ATOM 1834 C C . ILE B 1 11 ? 29.335 1.846 34.974 1.00 13.49 11 ILE B C 1
ATOM 1835 O O . ILE B 1 11 ? 29.128 3.053 34.888 1.00 13.84 11 ILE B O 1
ATOM 1840 N N . VAL B 1 12 ? 28.383 0.921 34.896 1.00 12.65 12 VAL B N 1
ATOM 1841 C CA . VAL B 1 12 ? 26.955 1.308 34.821 1.00 12.05 12 VAL B CA 1
ATOM 1842 C C . VAL B 1 12 ? 26.172 1.149 36.142 1.00 12.95 12 VAL B C 1
ATOM 1843 O O . VAL B 1 12 ? 26.337 0.161 36.852 1.00 13.69 12 VAL B O 1
ATOM 1847 N N . PHE B 1 13 ? 25.338 2.141 36.426 1.00 11.94 13 PHE B N 1
ATOM 1848 C CA . PHE B 1 13 ? 24.393 2.088 37.531 1.00 12.52 13 PHE B CA 1
ATOM 1849 C C . PHE B 1 13 ? 22.995 1.885 36.989 1.00 12.58 13 PHE B C 1
ATOM 1850 O O . PHE B 1 13 ? 22.549 2.588 36.062 1.00 12.89 13 PHE B O 1
ATOM 1858 N N . GLU B 1 14 ? 22.296 0.922 37.584 1.00 12.38 14 GLU B N 1
ATOM 1859 C CA . GLU B 1 14 ? 20.881 0.639 37.302 1.00 11.83 14 GLU B CA 1
ATOM 1860 C C . GLU B 1 14 ? 20.077 0.640 38.586 1.00 12.23 14 GLU B C 1
ATOM 1861 O O . GLU B 1 14 ? 20.661 0.560 39.682 1.00 12.99 14 GLU B O 1
ATOM 1867 N N . GLY B 1 15 ? 18.761 0.746 38.444 1.00 13.03 15 GLY B N 1
ATOM 1868 C CA . GLY B 1 15 ? 17.834 0.654 39.564 1.00 14.37 15 GLY B CA 1
ATOM 1869 C C . GLY B 1 15 ? 16.639 1.541 39.329 1.00 14.78 15 GLY B C 1
ATOM 1870 O O . GLY B 1 15 ? 16.612 2.370 38.410 1.00 16.52 15 GLY B O 1
ATOM 1871 N N . LEU B 1 16 ? 15.597 1.374 40.127 1.00 15.94 16 LEU B N 1
ATOM 1872 C CA . LEU B 1 16 ? 14.422 2.235 39.978 1.00 17.86 16 LEU B CA 1
ATOM 1873 C C . LEU B 1 16 ? 14.668 3.698 40.340 1.00 20.47 16 LEU B C 1
ATOM 1874 O O . LEU B 1 16 ? 13.925 4.584 39.883 1.00 21.47 16 LEU B O 1
ATOM 1879 N N . ASP B 1 17 ? 15.676 3.919 41.181 1.00 22.35 17 ASP B N 1
ATOM 1880 C CA . ASP B 1 17 ? 15.993 5.201 41.829 1.00 25.95 17 ASP B CA 1
ATOM 1881 C C . ASP B 1 17 ? 14.756 6.096 42.049 1.00 26.41 17 ASP B C 1
ATOM 1882 O O . ASP B 1 17 ? 14.612 7.131 41.402 1.00 28.44 17 ASP B O 1
ATOM 1887 N N . LYS B 1 21 ? 20.441 5.710 42.679 1.00 36.71 21 LYS B N 1
ATOM 1888 C CA . LYS B 1 21 ? 21.458 5.477 41.648 1.00 35.91 21 LYS B CA 1
ATOM 1889 C C . LYS B 1 21 ? 22.396 6.646 41.597 1.00 35.39 21 LYS B C 1
ATOM 1890 O O . LYS B 1 21 ? 23.617 6.490 41.723 1.00 34.28 21 LYS B O 1
ATOM 1896 N N . SER B 1 22 ? 21.784 7.814 41.380 1.00 35.17 22 SER B N 1
ATOM 1897 C CA . SER B 1 22 ? 22.488 9.054 41.130 1.00 34.24 22 SER B CA 1
ATOM 1898 C C . SER B 1 22 ? 23.412 9.482 42.288 1.00 33.02 22 SER B C 1
ATOM 1899 O O . SER B 1 22 ? 24.535 9.866 42.017 1.00 33.09 22 SER B O 1
ATOM 1902 N N . THR B 1 23 ? 22.960 9.417 43.550 1.00 31.30 23 THR B N 1
ATOM 1903 C CA . THR B 1 23 ? 23.874 9.698 44.713 1.00 29.13 23 THR B CA 1
ATOM 1904 C C . THR B 1 23 ? 25.142 8.829 44.732 1.00 26.78 23 THR B C 1
ATOM 1905 O O . THR B 1 23 ? 26.267 9.348 44.820 1.00 25.91 23 THR B O 1
ATOM 1909 N N . GLN B 1 24 ? 24.947 7.512 44.639 1.00 24.36 24 GLN B N 1
ATOM 1910 C CA . GLN B 1 24 ? 26.077 6.576 44.591 1.00 22.29 24 GLN B CA 1
ATOM 1911 C C . GLN B 1 24 ? 27.009 6.802 43.401 1.00 21.62 24 GLN B C 1
ATOM 1912 O O . GLN B 1 24 ? 28.239 6.749 43.548 1.00 21.50 24 GLN B O 1
ATOM 1918 N N . SER B 1 25 ? 26.451 7.073 42.216 1.00 20.97 25 SER B N 1
ATOM 1919 C CA . SER B 1 25 ? 27.337 7.196 41.084 1.00 20.42 25 SER B CA 1
ATOM 1920 C C . SER B 1 25 ? 28.168 8.471 41.243 1.00 20.48 25 SER B C 1
ATOM 1921 O O . SER B 1 25 ? 29.338 8.490 40.866 1.00 20.50 25 SER B O 1
ATOM 1924 N N . LYS B 1 26 ? 27.550 9.525 41.780 1.00 20.82 26 LYS B N 1
ATOM 1925 C CA . LYS B 1 26 ? 28.253 10.774 42.022 1.00 22.09 26 LYS B CA 1
ATOM 1926 C C . LYS B 1 26 ? 29.350 10.623 43.084 1.00 21.45 26 LYS B C 1
ATOM 1927 O O . LYS B 1 26 ? 30.476 11.111 42.899 1.00 21.76 26 LYS B O 1
ATOM 1933 N N . LEU B 1 27 ? 29.032 9.906 44.159 1.00 21.97 27 LEU B N 1
ATOM 1934 C CA . LEU B 1 27 ? 30.047 9.576 45.173 1.00 21.40 27 LEU B CA 1
ATOM 1935 C C . LEU B 1 27 ? 31.222 8.791 44.580 1.00 21.52 27 LEU B C 1
ATOM 1936 O O . LEU B 1 27 ? 32.388 9.027 44.934 1.00 21.34 27 LEU B O 1
ATOM 1941 N N . LEU B 1 28 ? 30.929 7.870 43.657 1.00 19.89 28 LEU B N 1
ATOM 1942 C CA . LEU B 1 28 ? 31.999 7.093 43.032 1.00 19.36 28 LEU B CA 1
ATOM 1943 C C . LEU B 1 28 ? 32.870 7.976 42.165 1.00 19.73 28 LEU B C 1
ATOM 1944 O O . LEU B 1 28 ? 34.101 7.875 42.190 1.00 19.03 28 LEU B O 1
ATOM 1949 N N . VAL B 1 29 ? 32.234 8.860 41.392 1.00 19.98 29 VAL B N 1
ATOM 1950 C CA . VAL B 1 29 ? 33.004 9.746 40.518 1.00 20.91 29 VAL B CA 1
ATOM 1951 C C . VAL B 1 29 ? 33.919 10.618 41.354 1.00 22.48 29 VAL B C 1
ATOM 1952 O O . VAL B 1 29 ? 35.067 10.825 40.989 1.00 22.93 29 VAL B O 1
ATOM 1956 N N . GLU B 1 30 ? 33.432 11.108 42.479 1.00 22.73 30 GLU B N 1
ATOM 1957 C CA . GLU B 1 30 ? 34.293 11.980 43.272 1.00 24.62 30 GLU B CA 1
ATOM 1958 C C . GLU B 1 30 ? 35.450 11.238 43.942 1.00 24.50 30 GLU B C 1
ATOM 1959 O O . GLU B 1 30 ? 36.565 11.790 44.056 1.00 25.28 30 GLU B O 1
ATOM 1965 N N . TYR B 1 31 ? 35.217 9.971 44.299 1.00 23.97 31 TYR B N 1
ATOM 1966 C CA . TYR B 1 31 ? 36.282 9.108 44.830 1.00 24.05 31 TYR B CA 1
ATOM 1967 C C . TYR B 1 31 ? 37.392 8.887 43.794 1.00 24.11 31 TYR B C 1
ATOM 1968 O O . TYR B 1 31 ? 38.586 8.971 44.096 1.00 24.39 31 TYR B O 1
ATOM 1977 N N . LEU B 1 32 ? 36.995 8.621 42.553 1.00 23.75 32 LEU B N 1
ATOM 1978 C CA . LEU B 1 32 ? 37.952 8.368 41.483 1.00 25.04 32 LEU B CA 1
ATOM 1979 C C . LEU B 1 32 ? 38.806 9.602 41.185 1.00 25.99 32 LEU B C 1
ATOM 1980 O O . LEU B 1 32 ? 40.034 9.495 40.995 1.00 25.62 32 LEU B O 1
ATOM 1985 N N . LYS B 1 33 ? 38.164 10.766 41.177 1.00 27.02 33 LYS B N 1
ATOM 1986 C CA A LYS B 1 33 ? 38.831 12.031 40.919 0.50 28.15 33 LYS B CA 1
ATOM 1987 C CA B LYS B 1 33 ? 38.868 12.004 40.899 0.50 28.14 33 LYS B CA 1
ATOM 1988 C C . LYS B 1 33 ? 39.845 12.320 42.022 1.00 28.98 33 LYS B C 1
ATOM 1989 O O . LYS B 1 33 ? 40.893 12.909 41.776 1.00 30.23 33 LYS B O 1
ATOM 2000 N N . ASN B 1 34 ? 39.509 11.893 43.236 1.00 29.84 34 ASN B N 1
ATOM 2001 C CA . ASN B 1 34 ? 40.371 12.101 44.408 1.00 31.28 34 ASN B CA 1
ATOM 2002 C C . ASN B 1 34 ? 41.583 11.203 44.400 1.00 31.88 34 ASN B C 1
ATOM 2003 O O . ASN B 1 34 ? 42.599 11.518 45.026 1.00 32.46 34 ASN B O 1
ATOM 2008 N N . ASN B 1 35 ? 41.468 10.100 43.671 1.00 32.07 35 ASN B N 1
ATOM 2009 C CA . ASN B 1 35 ? 42.512 9.094 43.545 1.00 32.54 35 ASN B CA 1
ATOM 2010 C C . ASN B 1 35 ? 43.201 9.053 42.186 1.00 32.60 35 ASN B C 1
ATOM 2011 O O . ASN B 1 35 ? 43.639 7.988 41.729 1.00 32.52 35 ASN B O 1
ATOM 2016 N N . ASN B 1 36 ? 43.273 10.221 41.551 1.00 32.76 36 ASN B N 1
ATOM 2017 C CA . ASN B 1 36 ? 44.048 10.457 40.329 1.00 33.87 36 ASN B CA 1
ATOM 2018 C C . ASN B 1 36 ? 43.557 9.721 39.083 1.00 33.18 36 ASN B C 1
ATOM 2019 O O . ASN B 1 36 ? 44.305 9.585 38.104 1.00 33.99 36 ASN B O 1
ATOM 2024 N N . VAL B 1 37 ? 42.305 9.256 39.123 1.00 31.78 37 VAL B N 1
ATOM 2025 C CA . VAL B 1 37 ? 41.692 8.557 38.006 1.00 29.98 37 VAL B CA 1
ATOM 2026 C C . VAL B 1 37 ? 40.858 9.569 37.214 1.00 29.21 37 VAL B C 1
ATOM 2027 O O . VAL B 1 37 ? 40.026 10.284 37.781 1.00 29.00 37 VAL B O 1
ATOM 2031 N N . GLU B 1 38 ? 41.105 9.656 35.909 1.00 27.72 38 GLU B N 1
ATOM 2032 C CA . GLU B 1 38 ? 40.296 10.526 35.068 1.00 27.29 38 GLU B CA 1
ATOM 2033 C C . GLU B 1 38 ? 38.967 9.817 34.753 1.00 25.51 38 GLU B C 1
ATOM 2034 O O . GLU B 1 38 ? 38.936 8.641 34.404 1.00 25.02 38 GLU B O 1
ATOM 2040 N N . VAL B 1 39 ? 37.879 10.550 34.925 1.00 24.05 39 VAL B N 1
ATOM 2041 C CA . VAL B 1 39 ? 36.539 9.963 34.818 1.00 22.59 39 VAL B CA 1
ATOM 2042 C C . VAL B 1 39 ? 35.516 10.995 34.340 1.00 22.03 39 VAL B C 1
ATOM 2043 O O . VAL B 1 39 ? 35.621 12.221 34.628 1.00 22.11 39 VAL B O 1
ATOM 2047 N N . LYS B 1 40 ? 34.574 10.514 33.531 1.00 20.96 40 LYS B N 1
ATOM 2048 C CA . LYS B 1 40 ? 33.438 11.313 33.113 1.00 21.16 40 LYS B CA 1
ATOM 2049 C C . LYS B 1 40 ? 32.156 10.632 33.582 1.00 19.79 40 LYS B C 1
ATOM 2050 O O . LYS B 1 40 ? 31.998 9.408 33.469 1.00 19.50 40 LYS B O 1
ATOM 2056 N N . HIS B 1 41 ? 31.265 11.448 34.126 1.00 18.65 41 HIS B N 1
ATOM 2057 C CA A HIS B 1 41 ? 29.958 10.980 34.557 0.50 18.38 41 HIS B CA 1
ATOM 2058 C CA B HIS B 1 41 ? 29.968 10.988 34.554 0.50 19.15 41 HIS B CA 1
ATOM 2059 C C . HIS B 1 41 ? 28.973 11.218 33.415 1.00 19.05 41 HIS B C 1
ATOM 2060 O O . HIS B 1 41 ? 28.788 12.364 32.972 1.00 21.40 41 HIS B O 1
ATOM 2073 N N . LEU B 1 42 ? 28.349 10.146 32.945 1.00 16.87 42 LEU B N 1
ATOM 2074 C CA . LEU B 1 42 ? 27.295 10.269 31.942 1.00 16.41 42 LEU B CA 1
ATOM 2075 C C . LEU B 1 42 ? 25.967 9.710 32.449 1.00 15.32 42 LEU B C 1
ATOM 2076 O O . LEU B 1 42 ? 25.912 8.967 33.462 1.00 14.73 42 LEU B O 1
ATOM 2081 N N . TYR B 1 43 ? 24.890 10.049 31.738 1.00 15.29 43 TYR B N 1
ATOM 2082 C CA A TYR B 1 43 ? 23.606 9.458 32.071 0.50 14.68 43 TYR B CA 1
ATOM 2083 C CA B TYR B 1 43 ? 23.533 9.602 32.097 0.50 14.89 43 TYR B CA 1
ATOM 2084 C C . TYR B 1 43 ? 22.744 9.280 30.826 1.00 14.10 43 TYR B C 1
ATOM 2085 O O . TYR B 1 43 ? 22.895 10.009 29.825 1.00 14.25 43 TYR B O 1
ATOM 2102 N N . PHE B 1 44 ? 21.853 8.292 30.899 1.00 12.38 44 PHE B N 1
ATOM 2103 C CA . PHE B 1 44 ? 20.837 8.087 29.850 1.00 10.58 44 PHE B CA 1
ATOM 2104 C C . PHE B 1 44 ? 19.441 8.115 30.448 1.00 10.99 44 PHE B C 1
ATOM 2105 O O . PHE B 1 44 ? 19.252 7.613 31.546 1.00 12.65 44 PHE B O 1
ATOM 2113 N N . PRO B 1 45 ? 18.445 8.652 29.717 1.00 10.77 45 PRO B N 1
ATOM 2114 C CA . PRO B 1 45 ? 18.588 9.295 28.392 1.00 10.33 45 PRO B CA 1
ATOM 2115 C C . PRO B 1 45 ? 19.345 10.614 28.523 1.00 11.03 45 PRO B C 1
ATOM 2116 O O . PRO B 1 45 ? 19.266 11.296 29.577 1.00 11.32 45 PRO B O 1
ATOM 2120 N N . ASN B 1 46 ? 20.059 10.975 27.471 1.00 11.65 46 ASN B N 1
ATOM 2121 C CA . ASN B 1 46 ? 20.562 12.333 27.346 1.00 12.07 46 ASN B CA 1
ATOM 2122 C C . ASN B 1 46 ? 19.513 13.095 26.573 1.00 12.31 46 ASN B C 1
ATOM 2123 O O . ASN B 1 46 ? 19.298 12.824 25.374 1.00 12.71 46 ASN B O 1
ATOM 2128 N N . ARG B 1 47 ? 18.820 13.994 27.271 1.00 12.50 47 ARG B N 1
ATOM 2129 C CA . ARG B 1 47 ? 17.641 14.682 26.705 1.00 13.97 47 ARG B CA 1
ATOM 2130 C C . ARG B 1 47 ? 17.954 15.905 25.869 1.00 14.24 47 ARG B C 1
ATOM 2131 O O . ARG B 1 47 ? 17.016 16.617 25.428 1.00 15.37 47 ARG B O 1
ATOM 2139 N N . GLU B 1 48 ? 19.247 16.139 25.647 1.00 13.57 48 GLU B N 1
ATOM 2140 C CA . GLU B 1 48 ? 19.707 17.353 24.950 1.00 15.12 48 GLU B CA 1
ATOM 2141 C C . GLU B 1 48 ? 19.838 17.259 23.447 1.00 14.90 48 GLU B C 1
ATOM 2142 O O . GLU B 1 48 ? 19.791 18.306 22.743 1.00 16.18 48 GLU B O 1
ATOM 2148 N N . THR B 1 49 ? 20.062 16.039 22.949 1.00 13.33 49 THR B N 1
ATOM 2149 C CA . THR B 1 49 ? 20.142 15.802 21.480 1.00 13.17 49 THR B CA 1
ATOM 2150 C C . THR B 1 49 ? 18.754 15.915 20.852 1.00 12.17 49 THR B C 1
ATOM 2151 O O . THR B 1 49 ? 17.770 16.009 21.546 1.00 12.45 49 THR B O 1
ATOM 2155 N N . GLY B 1 50 ? 18.687 15.972 19.523 1.00 12.09 50 GLY B N 1
ATOM 2156 C CA . GLY B 1 50 ? 17.400 15.951 18.816 1.00 12.68 50 GLY B CA 1
ATOM 2157 C C . GLY B 1 50 ? 16.522 14.769 19.266 1.00 10.93 50 GLY B C 1
ATOM 2158 O O . GLY B 1 50 ? 15.320 14.907 19.515 1.00 12.46 50 GLY B O 1
ATOM 2159 N N . ILE B 1 51 ? 17.119 13.591 19.285 1.00 11.17 51 ILE B N 1
ATOM 2160 C CA . ILE B 1 51 ? 16.438 12.384 19.750 1.00 10.77 51 ILE B CA 1
ATOM 2161 C C . ILE B 1 51 ? 16.032 12.563 21.221 1.00 10.65 51 ILE B C 1
ATOM 2162 O O . ILE B 1 51 ? 14.891 12.250 21.632 1.00 10.30 51 ILE B O 1
ATOM 2167 N N . GLY B 1 52 ? 16.986 13.039 22.025 1.00 10.79 52 GLY B N 1
ATOM 2168 C CA . GLY B 1 52 ? 16.760 13.249 23.463 1.00 11.24 52 GLY B CA 1
ATOM 2169 C C . GLY B 1 52 ? 15.584 14.188 23.766 1.00 11.57 52 GLY B C 1
ATOM 2170 O O . GLY B 1 52 ? 14.844 13.965 24.706 1.00 12.12 52 GLY B O 1
ATOM 2171 N N . GLN B 1 53 ? 15.400 15.207 22.928 1.00 11.80 53 GLN B N 1
ATOM 2172 C CA . GLN B 1 53 ? 14.315 16.142 23.150 1.00 12.69 53 GLN B CA 1
ATOM 2173 C C . GLN B 1 53 ? 12.978 15.463 22.913 1.00 12.33 53 GLN B C 1
ATOM 2174 O O . GLN B 1 53 ? 11.967 15.806 23.532 1.00 14.11 53 GLN B O 1
ATOM 2180 N N . ILE B 1 54 ? 12.929 14.524 21.964 1.00 12.83 54 ILE B N 1
ATOM 2181 C CA . ILE B 1 54 ? 11.674 13.807 21.746 1.00 11.38 54 ILE B CA 1
ATOM 2182 C C . ILE B 1 54 ? 11.414 12.902 22.938 1.00 11.13 54 ILE B C 1
ATOM 2183 O O . ILE B 1 54 ? 10.276 12.808 23.397 1.00 11.43 54 ILE B O 1
ATOM 2188 N N . ILE B 1 55 ? 12.443 12.214 23.440 1.00 11.18 55 ILE B N 1
ATOM 2189 C CA . ILE B 1 55 ? 12.299 11.404 24.645 1.00 11.33 55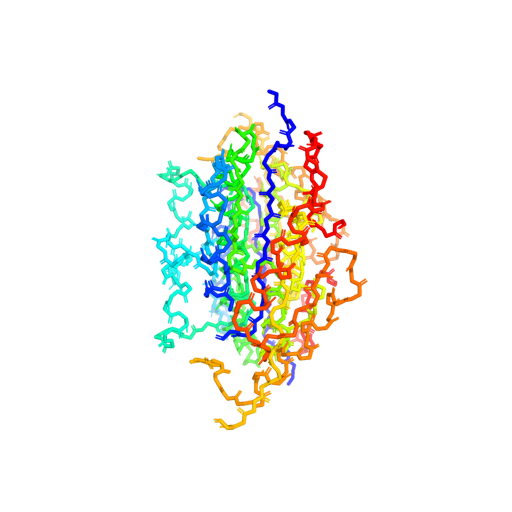 ILE B CA 1
ATOM 2190 C C . ILE B 1 55 ? 11.778 12.250 25.811 1.00 12.41 55 ILE B C 1
ATOM 2191 O O . ILE B 1 55 ? 10.874 11.831 26.565 1.00 12.97 55 ILE B O 1
ATOM 2196 N N . SER B 1 56 ? 12.330 13.449 25.941 1.00 12.79 56 SER B N 1
ATOM 2197 C CA . SER B 1 56 ? 11.937 14.334 27.041 1.00 14.66 56 SER B CA 1
ATOM 2198 C C . SER B 1 56 ? 10.431 14.630 26.987 1.00 15.56 56 SER B C 1
ATOM 2199 O O . SER B 1 56 ? 9.728 14.539 28.004 1.00 16.94 56 SER B O 1
ATOM 2202 N N . LYS B 1 57 ? 9.927 14.901 25.777 1.00 15.74 57 LYS B N 1
ATOM 2203 C CA . LYS B 1 57 ? 8.506 15.178 25.593 1.00 16.07 57 LYS B CA 1
ATOM 2204 C C . LYS B 1 57 ? 7.635 13.981 25.987 1.00 15.66 57 LYS B C 1
ATOM 2205 O O . LYS B 1 57 ? 6.559 14.138 26.591 1.00 16.65 57 LYS B O 1
ATOM 2211 N N . TYR B 1 58 ? 8.100 12.781 25.678 1.00 14.26 58 TYR B N 1
ATOM 2212 C CA . TYR B 1 58 ? 7.413 11.561 26.094 1.00 14.45 58 TYR B CA 1
ATOM 2213 C C . TYR B 1 58 ? 7.383 11.409 27.632 1.00 14.12 58 TYR B C 1
ATOM 2214 O O . TYR B 1 58 ? 6.297 11.171 28.242 1.00 15.31 58 TYR B O 1
ATOM 2223 N N . LEU B 1 59 ? 8.543 11.533 28.274 1.00 14.13 59 LEU B N 1
ATOM 2224 C CA . LEU B 1 59 ? 8.608 11.384 29.733 1.00 14.30 59 LEU B CA 1
ATOM 2225 C C . LEU B 1 59 ? 7.772 12.450 30.475 1.00 15.40 59 LEU B C 1
ATOM 2226 O O . LEU B 1 59 ? 7.212 12.173 31.533 1.00 16.23 59 LEU B O 1
ATOM 2231 N N . LYS B 1 60 ? 7.675 13.649 29.911 1.00 15.87 60 LYS B N 1
ATOM 2232 C CA . LYS B 1 60 ? 6.851 14.724 30.500 1.00 17.53 60 LYS B CA 1
ATOM 2233 C C . LYS B 1 60 ? 5.366 14.583 30.168 1.00 19.35 60 LYS B C 1
ATOM 2234 O O . LYS B 1 60 ? 4.533 15.416 30.579 1.00 19.92 60 LYS B O 1
ATOM 2240 N N . MET B 1 61 ? 5.036 13.533 29.412 1.00 20.17 61 MET B N 1
ATOM 2241 C CA . MET B 1 61 ? 3.666 13.224 28.993 1.00 22.83 61 MET B CA 1
ATOM 2242 C C . MET B 1 61 ? 3.035 14.338 28.133 1.00 23.84 61 MET B C 1
ATOM 2243 O O . MET B 1 61 ? 1.808 14.556 28.146 1.00 24.14 61 MET B O 1
ATOM 2248 N N . GLU B 1 62 ? 3.894 15.018 27.380 1.00 24.58 62 GLU B N 1
ATOM 2249 C CA . GLU B 1 62 ? 3.500 16.091 26.482 1.00 26.59 62 GLU B CA 1
ATOM 2250 C C . GLU B 1 62 ? 3.052 15.553 25.118 1.00 27.62 62 GLU B C 1
ATOM 2251 O O . GLU B 1 62 ? 2.127 16.096 24.496 1.00 28.85 62 GLU B O 1
ATOM 2257 N N . ASN B 1 63 ? 3.713 14.490 24.664 1.00 28.32 63 ASN B N 1
ATOM 2258 C CA . ASN B 1 63 ? 3.319 13.775 23.465 1.00 29.24 63 ASN B CA 1
ATOM 2259 C C . ASN B 1 63 ? 3.010 12.320 23.803 1.00 29.18 63 ASN B C 1
ATOM 2260 O O . ASN B 1 63 ? 3.655 11.721 24.675 1.00 29.84 63 ASN B O 1
ATOM 2265 N N . SER B 1 64 ? 2.020 11.764 23.110 1.00 28.81 64 SER B N 1
ATOM 2266 C CA . SER B 1 64 ? 1.774 10.325 23.096 1.00 28.60 64 SER B CA 1
ATOM 2267 C C . SER B 1 64 ? 2.626 9.654 22.033 1.00 26.75 64 SER B C 1
ATOM 2268 O O . SER B 1 64 ? 2.783 10.156 20.916 1.00 27.08 64 SER B O 1
ATOM 2271 N N . MET B 1 65 ? 3.184 8.515 22.408 1.00 25.12 65 MET B N 1
ATOM 2272 C CA . MET B 1 65 ? 3.978 7.718 21.499 1.00 23.72 65 MET B CA 1
ATOM 2273 C C . MET B 1 65 ? 3.695 6.245 21.689 1.00 22.28 65 MET B C 1
ATOM 2274 O O . MET B 1 65 ? 3.383 5.759 22.787 1.00 23.59 65 MET B O 1
ATOM 2279 N N . SER B 1 66 ? 3.826 5.498 20.606 1.00 19.39 66 SER B N 1
ATOM 2280 C CA . SER B 1 66 ? 3.629 4.082 20.732 1.00 16.74 66 SER B CA 1
ATOM 2281 C C . SER B 1 66 ? 4.810 3.450 21.443 1.00 15.65 66 SER B C 1
ATOM 2282 O O . SER B 1 66 ? 5.914 3.976 21.420 1.00 15.45 66 SER B O 1
ATOM 2285 N N . ASN B 1 67 ? 4.559 2.299 22.045 1.00 15.12 67 ASN B N 1
ATOM 2286 C CA . ASN B 1 67 ? 5.605 1.600 22.809 1.00 14.78 67 ASN B CA 1
ATOM 2287 C C . ASN B 1 67 ? 6.905 1.285 22.052 1.00 13.29 67 ASN B C 1
ATOM 2288 O O . ASN B 1 67 ? 7.982 1.545 22.551 1.00 12.77 67 ASN B O 1
ATOM 2293 N N . GLU B 1 68 ? 6.787 0.741 20.829 1.00 11.08 68 GLU B N 1
ATOM 2294 C CA . GLU B 1 68 ? 7.937 0.366 20.050 1.00 10.97 68 GLU B CA 1
ATOM 2295 C C . GLU B 1 68 ? 8.691 1.649 19.634 1.00 9.70 68 GLU B C 1
ATOM 2296 O O . GLU B 1 68 ? 9.903 1.693 19.597 1.00 10.23 68 GLU B O 1
ATOM 2302 N N . THR B 1 69 ? 7.950 2.686 19.281 1.00 10.07 69 THR B N 1
ATOM 2303 C CA . THR B 1 69 ? 8.576 3.947 18.835 1.00 9.78 69 THR B CA 1
ATOM 2304 C C . THR B 1 69 ? 9.479 4.509 19.946 1.00 10.53 69 THR B C 1
ATOM 2305 O O . THR B 1 69 ? 10.674 4.753 19.712 1.00 10.76 69 THR B O 1
ATOM 2309 N N . ILE B 1 70 ? 8.921 4.693 21.148 1.00 10.55 70 ILE B N 1
ATOM 2310 C CA . ILE B 1 70 ? 9.764 5.217 22.233 1.00 10.73 70 ILE B CA 1
ATOM 2311 C C . ILE B 1 70 ? 10.903 4.261 22.611 1.00 10.95 70 ILE B C 1
ATOM 2312 O O . ILE B 1 70 ? 12.014 4.705 22.886 1.00 10.80 70 ILE B O 1
ATOM 2317 N N . HIS B 1 71 ? 10.647 2.955 22.584 1.00 10.12 71 HIS B N 1
ATOM 2318 C CA . HIS B 1 71 ? 11.689 2.021 22.914 1.00 9.69 71 HIS B CA 1
ATOM 2319 C C . HIS B 1 71 ? 12.910 2.229 21.964 1.00 9.00 71 HIS B C 1
ATOM 2320 O O . HIS B 1 71 ? 14.109 2.233 22.369 1.00 10.61 71 HIS B O 1
ATOM 2327 N N . LEU B 1 72 ? 12.596 2.399 20.675 1.00 8.67 72 LEU B N 1
ATOM 2328 C CA . LEU B 1 72 ? 13.670 2.500 19.690 1.00 9.02 72 LEU B CA 1
ATOM 2329 C C . LEU B 1 72 ? 14.418 3.836 19.827 1.00 8.54 72 LEU B C 1
ATOM 2330 O O . LEU B 1 72 ? 15.645 3.892 19.592 1.00 9.13 72 LEU B O 1
ATOM 2335 N N . LEU B 1 73 ? 13.706 4.895 20.200 1.00 10.01 73 LEU B N 1
ATOM 2336 C CA . LEU B 1 73 ? 14.355 6.163 20.452 1.00 9.90 73 LEU B CA 1
ATOM 2337 C C . LEU B 1 73 ? 15.313 6.063 21.640 1.00 9.68 73 LEU B C 1
ATOM 2338 O O . LEU B 1 73 ? 16.392 6.571 21.558 1.00 8.93 73 LEU B O 1
ATOM 2343 N N . PHE B 1 74 ? 14.932 5.392 22.718 1.00 8.64 74 PHE B N 1
ATOM 2344 C CA . PHE B 1 74 ? 15.871 5.211 23.836 1.00 9.13 74 PHE B CA 1
ATOM 2345 C C . PHE B 1 74 ? 17.145 4.490 23.381 1.00 10.35 74 PHE B C 1
ATOM 2346 O O . PHE B 1 74 ? 18.258 4.849 23.798 1.00 9.70 74 PHE B O 1
ATOM 2354 N N . SER B 1 75 ? 16.990 3.468 22.536 1.00 9.90 75 SER B N 1
ATOM 2355 C CA . SER B 1 75 ? 18.164 2.751 22.074 1.00 9.91 75 SER B CA 1
ATOM 2356 C C . SER B 1 75 ? 19.006 3.665 21.163 1.00 7.98 75 SER B C 1
ATOM 2357 O O . SER B 1 75 ? 20.248 3.702 21.245 1.00 7.95 75 SER B O 1
ATOM 2360 N N . ALA B 1 76 ? 18.350 4.387 20.241 1.00 9.13 76 ALA B N 1
ATOM 2361 C CA . ALA B 1 76 ? 19.089 5.288 19.330 1.00 8.87 76 ALA B CA 1
ATOM 2362 C C . ALA B 1 76 ? 19.894 6.328 20.125 1.00 8.29 76 ALA B C 1
ATOM 2363 O O . ALA B 1 76 ? 20.981 6.765 19.688 1.00 10.26 76 ALA B O 1
ATOM 2365 N N . ASN B 1 77 ? 19.304 6.790 21.219 1.00 10.41 77 ASN B N 1
ATOM 2366 C CA . ASN B 1 77 ? 19.904 7.783 22.070 1.00 9.42 77 ASN B CA 1
ATOM 2367 C C . ASN B 1 77 ? 21.197 7.234 22.670 1.00 10.63 77 ASN B C 1
ATOM 2368 O O . ASN B 1 77 ? 22.139 8.012 22.907 1.00 10.42 77 ASN B O 1
ATOM 2373 N N . ARG B 1 78 ? 21.247 5.924 22.927 1.00 7.97 78 ARG B N 1
ATOM 2374 C CA . ARG B 1 78 ? 22.565 5.315 23.305 1.00 9.40 78 ARG B CA 1
ATOM 2375 C C . ARG B 1 78 ? 23.525 5.216 22.144 1.00 10.40 78 ARG B C 1
ATOM 2376 O O . ARG B 1 78 ? 24.641 5.639 22.264 1.00 11.37 78 ARG B O 1
ATOM 2384 N N . TRP B 1 79 ? 23.058 4.758 20.990 1.00 10.89 79 TRP B N 1
ATOM 2385 C CA . TRP B 1 79 ? 23.929 4.638 19.840 1.00 11.35 79 TRP B CA 1
ATOM 2386 C C . TRP B 1 79 ? 24.628 5.944 19.487 1.00 11.80 79 TRP B C 1
ATOM 2387 O O . TRP B 1 79 ? 25.800 5.937 19.098 1.00 12.66 79 TRP B O 1
ATOM 2398 N N . GLU B 1 80 ? 23.903 7.054 19.620 1.00 11.54 80 GLU B N 1
ATOM 2399 C CA . GLU B 1 80 ? 24.464 8.359 19.208 1.00 11.58 80 GLU B CA 1
ATOM 2400 C C . GLU B 1 80 ? 25.552 8.827 20.170 1.00 11.97 80 GLU B C 1
ATOM 2401 O O . GLU B 1 80 ? 26.292 9.755 19.846 1.00 13.06 80 GLU B O 1
ATOM 2407 N N . HIS B 1 81 ? 25.669 8.163 21.327 1.00 12.36 81 HIS B N 1
ATOM 2408 C CA . HIS B 1 81 ? 26.785 8.442 22.252 1.00 13.21 81 HIS B CA 1
ATOM 2409 C C . HIS B 1 81 ? 27.904 7.390 22.239 1.00 13.21 81 HIS B C 1
ATOM 2410 O O . HIS B 1 81 ? 28.873 7.539 22.982 1.00 14.61 81 HIS B O 1
ATOM 2417 N N . MET B 1 82 ? 27.827 6.353 21.401 1.00 13.98 82 MET B N 1
ATOM 2418 C CA . MET B 1 82 ? 28.886 5.343 21.365 1.00 13.99 82 MET B CA 1
ATOM 2419 C C . MET B 1 82 ? 30.278 5.847 20.957 1.00 16.00 82 MET B C 1
ATOM 2420 O O . MET B 1 82 ? 31.298 5.448 21.549 1.00 16.52 82 MET B O 1
ATOM 2425 N N . ASN B 1 83 ? 30.339 6.709 19.957 1.00 15.42 83 ASN B N 1
ATOM 2426 C CA A ASN B 1 83 ? 31.633 7.239 19.539 0.50 17.12 83 ASN B CA 1
ATOM 2427 C CA B ASN B 1 83 ? 31.634 7.239 19.541 0.50 17.50 83 ASN B CA 1
ATOM 2428 C C . ASN B 1 83 ? 32.295 8.000 20.683 1.00 17.78 83 ASN B C 1
ATOM 2429 O O . ASN B 1 83 ? 33.504 7.860 20.904 1.00 17.53 83 ASN B O 1
ATOM 2438 N N . GLU B 1 84 ? 31.500 8.794 21.402 1.00 18.00 84 GLU B N 1
ATOM 2439 C CA . GLU B 1 84 ? 31.993 9.586 22.524 1.00 19.04 84 GLU B CA 1
ATOM 2440 C C . GLU B 1 84 ? 32.485 8.660 23.648 1.00 18.61 84 GLU B C 1
ATOM 2441 O O . GLU B 1 84 ? 33.575 8.874 24.176 1.00 18.90 84 GLU B O 1
ATOM 2447 N N . ILE B 1 85 ? 31.689 7.643 24.000 1.00 17.94 85 ILE B N 1
ATOM 2448 C CA . ILE B 1 85 ? 32.080 6.699 25.061 1.00 18.25 85 ILE B CA 1
ATOM 2449 C C . ILE B 1 85 ? 33.319 5.876 24.695 1.00 17.70 85 ILE B C 1
ATOM 2450 O O . ILE B 1 85 ? 34.277 5.718 25.514 1.00 19.47 85 ILE B O 1
ATOM 2455 N N . LYS B 1 86 ? 33.346 5.370 23.464 1.00 17.67 86 LYS B N 1
ATOM 2456 C CA A LYS B 1 86 ? 34.519 4.654 22.960 0.50 18.91 86 LYS B CA 1
ATOM 2457 C CA B LYS B 1 86 ? 34.520 4.635 23.007 0.50 18.77 86 LYS B CA 1
ATOM 2458 C C . LYS B 1 86 ? 35.758 5.536 23.067 1.00 19.41 86 LYS B C 1
ATOM 2459 O O . LYS B 1 86 ? 36.778 5.100 23.558 1.00 19.73 86 LYS B O 1
ATOM 2470 N N . SER B 1 87 ? 35.639 6.791 22.621 1.00 19.59 87 SER B N 1
ATOM 2471 C CA A SER B 1 87 ? 36.768 7.722 22.618 0.50 20.30 87 SER B CA 1
ATOM 2472 C CA B SER B 1 87 ? 36.786 7.705 22.615 0.50 20.32 87 SER B CA 1
ATOM 2473 C C . SER B 1 87 ? 37.356 7.927 24.013 1.00 20.41 87 SER B C 1
ATOM 2474 O O . SER B 1 87 ? 38.577 7.901 24.190 1.00 20.89 87 SER B O 1
ATOM 2479 N N . LEU B 1 88 ? 36.476 8.140 25.000 1.00 19.98 88 LEU B N 1
ATOM 2480 C CA . LEU B 1 88 ? 36.928 8.309 26.389 1.00 20.13 88 LEU B CA 1
ATOM 2481 C C . LEU B 1 88 ? 37.710 7.073 26.868 1.00 20.08 88 LEU B C 1
ATOM 2482 O O . LEU B 1 88 ? 38.830 7.173 27.430 1.00 19.68 88 LEU B O 1
ATOM 2487 N N . LEU B 1 89 ? 37.126 5.906 26.639 1.00 20.14 89 LEU B N 1
ATOM 2488 C CA . LEU B 1 89 ? 37.694 4.644 27.114 1.00 20.40 89 LEU B CA 1
ATOM 2489 C C . LEU B 1 89 ? 39.041 4.322 26.438 1.00 21.73 89 LEU B C 1
ATOM 2490 O O . LEU B 1 89 ? 39.965 3.802 27.072 1.00 22.62 89 LEU B O 1
ATOM 2495 N N . LEU B 1 90 ? 39.165 4.650 25.158 1.00 22.27 90 LEU B N 1
ATOM 2496 C CA . LEU B 1 90 ? 40.429 4.511 24.435 1.00 22.74 90 LEU B CA 1
ATOM 2497 C C . LEU B 1 90 ? 41.547 5.357 25.039 1.00 23.04 90 LEU B C 1
ATOM 2498 O O . LEU B 1 90 ? 42.743 4.980 24.955 1.00 23.88 90 LEU B O 1
ATOM 2503 N N . LYS B 1 91 ? 41.168 6.504 25.613 1.00 23.15 91 LYS B N 1
ATOM 2504 C CA . LYS B 1 91 ? 42.102 7.454 26.214 1.00 24.58 91 LYS B CA 1
ATOM 2505 C C . LYS B 1 91 ? 42.489 7.065 27.654 1.00 24.50 91 LYS B C 1
ATOM 2506 O O . LYS B 1 91 ? 43.359 7.697 28.267 1.00 25.81 91 LYS B O 1
ATOM 2512 N N . GLY B 1 92 ? 41.844 6.037 28.194 1.00 23.80 92 GLY B N 1
ATOM 2513 C CA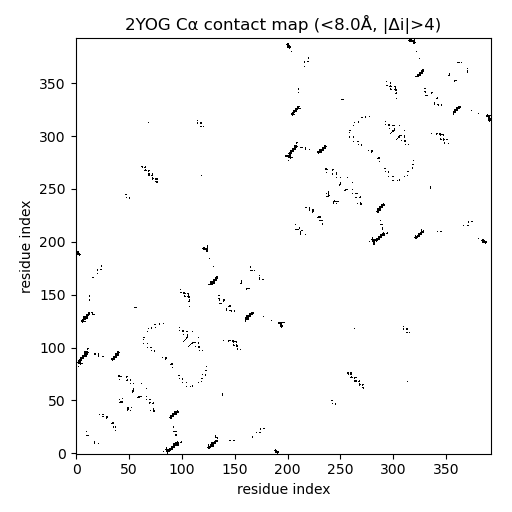 . GLY B 1 92 ? 42.038 5.652 29.596 1.00 23.34 92 GLY B CA 1
ATOM 2514 C C . GLY B 1 92 ? 41.111 6.423 30.534 1.00 22.67 92 GLY B C 1
ATOM 2515 O O . GLY B 1 92 ? 41.280 6.397 31.775 1.00 22.31 92 GLY B O 1
ATOM 2516 N N . ILE B 1 93 ? 40.148 7.153 29.969 1.00 22.18 93 ILE B N 1
ATOM 2517 C CA . ILE B 1 93 ? 39.187 7.883 3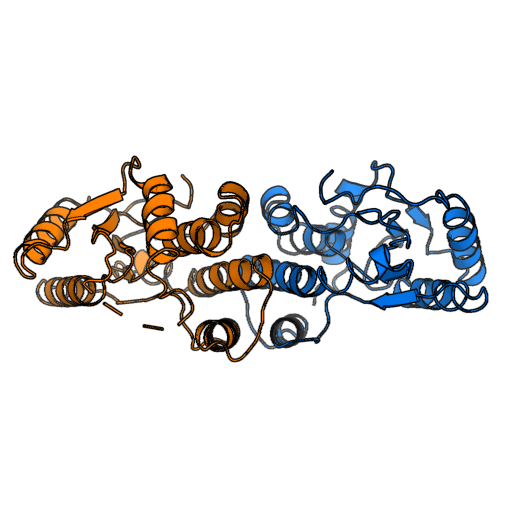0.799 1.00 21.73 93 ILE B CA 1
ATOM 2518 C C . ILE B 1 93 ? 38.046 6.945 31.189 1.00 20.68 93 ILE B C 1
ATOM 2519 O O . ILE B 1 93 ? 37.407 6.341 30.315 1.00 20.00 93 ILE B O 1
ATOM 2524 N N . TRP B 1 94 ? 37.817 6.791 32.495 1.00 18.97 94 TRP B N 1
ATOM 2525 C CA . TRP B 1 94 ? 36.739 5.910 32.964 1.00 19.33 94 TRP B CA 1
ATOM 2526 C C . TRP B 1 94 ? 35.407 6.589 32.680 1.00 19.05 94 TRP B C 1
ATOM 2527 O O . TRP B 1 94 ? 35.309 7.834 32.633 1.00 19.91 94 TRP B O 1
ATOM 2538 N N . VAL B 1 95 ? 34.376 5.767 32.504 1.00 17.83 95 VAL B N 1
ATOM 2539 C CA . VAL B 1 95 ? 32.988 6.269 32.318 1.00 17.48 95 VAL B CA 1
ATOM 2540 C C . VAL B 1 95 ? 32.102 5.659 33.384 1.00 17.00 95 VAL B C 1
ATOM 2541 O O . VAL B 1 95 ? 32.022 4.436 33.525 1.00 16.67 95 VAL B O 1
ATOM 2545 N N . VAL B 1 96 ? 31.455 6.524 34.142 1.00 16.15 96 VAL B N 1
ATOM 2546 C CA . VAL B 1 96 ? 30.461 6.094 35.105 1.00 15.55 96 VAL B CA 1
ATOM 2547 C C . VAL B 1 96 ? 29.123 6.590 34.556 1.00 15.36 96 VAL B C 1
ATOM 2548 O O . VAL B 1 96 ? 28.965 7.779 34.290 1.00 15.22 96 VAL B O 1
ATOM 2552 N N . CYS B 1 97 ? 28.180 5.667 34.355 1.00 14.29 97 CYS B N 1
ATOM 2553 C CA . CYS B 1 97 ? 26.994 6.006 33.554 1.00 13.71 97 CYS B CA 1
ATOM 2554 C C . CYS B 1 97 ? 25.769 5.566 34.292 1.00 13.19 97 CYS B C 1
ATOM 2555 O O . CYS B 1 97 ? 25.637 4.379 34.673 1.00 13.54 97 CYS B O 1
ATOM 2558 N N . ASP B 1 98 ? 24.866 6.514 34.476 1.00 13.05 98 ASP B N 1
ATOM 2559 C CA A ASP B 1 98 ? 23.595 6.289 35.163 0.50 13.62 98 ASP B CA 1
ATOM 2560 C CA B ASP B 1 98 ? 23.608 6.218 35.158 0.50 13.18 98 ASP B CA 1
ATOM 2561 C C . ASP B 1 98 ? 22.541 5.839 34.137 1.00 13.28 98 ASP B C 1
ATOM 2562 O O . ASP B 1 98 ? 22.073 6.677 33.340 1.00 13.44 98 ASP B O 1
ATOM 2571 N N . ARG B 1 99 ? 22.162 4.565 34.194 1.00 11.90 99 ARG B N 1
ATOM 2572 C CA . ARG B 1 99 ? 21.240 3.884 33.235 1.00 10.89 99 ARG B CA 1
ATOM 2573 C C . ARG B 1 99 ? 21.866 3.543 31.905 1.00 11.57 99 ARG B C 1
ATOM 2574 O O . ARG B 1 99 ? 22.685 4.291 31.363 1.00 11.80 99 ARG B O 1
ATOM 2582 N N . TYR B 1 100 ? 21.442 2.417 31.353 1.00 11.99 100 TYR B N 1
ATOM 2583 C CA . TYR B 1 100 ? 21.952 1.971 30.067 1.00 11.21 100 TYR B CA 1
ATOM 2584 C C . TYR B 1 100 ? 20.906 1.064 29.429 1.00 11.08 100 TYR B C 1
ATOM 2585 O O . TYR B 1 100 ? 19.687 1.216 29.645 1.00 10.06 100 TYR B O 1
ATOM 2594 N N . ALA B 1 101 ? 21.372 0.129 28.622 1.00 11.13 101 ALA B N 1
ATOM 2595 C CA . ALA B 1 101 ? 20.458 -0.769 27.902 1.00 10.62 101 ALA B CA 1
ATOM 2596 C C . ALA B 1 101 ? 19.548 -1.601 28.865 1.00 10.86 101 ALA B C 1
ATOM 2597 O O . ALA B 1 101 ? 18.493 -2.031 28.470 1.00 11.61 101 ALA B O 1
ATOM 2599 N N . TYR B 1 102 ? 20.003 -1.865 30.086 1.00 10.91 102 TYR B N 1
ATOM 2600 C CA . TYR B 1 102 ? 19.253 -2.731 31.048 1.00 10.30 102 TYR B CA 1
ATOM 2601 C C . TYR B 1 102 ? 17.956 -2.009 31.423 1.00 9.92 102 TYR B C 1
ATOM 2602 O O . TYR B 1 102 ? 16.874 -2.611 31.499 1.00 12.09 102 TYR B O 1
ATOM 2611 N N . SER B 1 103 ? 18.068 -0.691 31.648 1.00 10.19 103 SER B N 1
ATOM 2612 C CA . SER B 1 103 ? 16.863 0.173 31.818 1.00 9.13 103 SER B CA 1
ATOM 2613 C C . SER B 1 103 ? 15.958 0.038 30.582 1.00 10.61 103 SER B C 1
ATOM 2614 O O . SER B 1 103 ? 14.741 -0.048 30.703 1.00 10.46 103 SER B O 1
ATOM 2617 N N . GLY B 1 104 ? 16.545 0.147 29.402 1.00 11.03 104 GLY B N 1
ATOM 2618 C CA . GLY B 1 104 ? 15.781 0.042 28.155 1.00 11.14 104 GLY B CA 1
ATOM 2619 C C . GLY B 1 104 ? 14.903 -1.194 28.123 1.00 11.32 104 GLY B C 1
ATOM 2620 O O . GLY B 1 104 ? 13.678 -1.133 27.854 1.00 11.15 104 GLY B O 1
ATOM 2621 N N . VAL B 1 105 ? 15.493 -2.324 28.490 1.00 10.57 105 VAL B N 1
ATOM 2622 C CA . VAL B 1 105 ? 14.757 -3.614 28.521 1.00 11.88 105 VAL B CA 1
ATOM 2623 C C . VAL B 1 105 ? 13.751 -3.709 29.702 1.00 11.21 105 VAL B C 1
ATOM 2624 O O . VAL B 1 105 ? 12.607 -4.147 29.531 1.00 12.88 105 VAL B O 1
ATOM 2628 N N . ALA B 1 106 ? 14.180 -3.318 30.901 1.00 10.86 106 ALA B N 1
ATOM 2629 C CA . ALA B 1 106 ? 13.322 -3.570 32.068 1.00 11.94 106 ALA B CA 1
ATOM 2630 C C . ALA B 1 106 ? 12.116 -2.676 32.009 1.00 12.04 106 ALA B C 1
ATOM 2631 O O . ALA B 1 106 ? 11.037 -3.097 32.376 1.00 12.61 106 ALA B O 1
ATOM 2633 N N . TYR B 1 107 ? 12.289 -1.421 31.601 1.00 12.00 107 TYR B N 1
ATOM 2634 C CA . TYR B 1 107 ? 11.146 -0.510 31.572 1.00 11.93 107 TYR B CA 1
ATOM 2635 C C . TYR B 1 107 ? 10.195 -0.874 30.430 1.00 12.78 107 TYR B C 1
ATOM 2636 O O . TYR B 1 107 ? 8.992 -0.868 30.607 1.00 13.33 107 TYR B O 1
ATOM 2645 N N . SER B 1 108 ? 10.706 -1.166 29.233 1.00 12.27 108 SER B N 1
ATOM 2646 C CA . SER B 1 108 ? 9.798 -1.493 28.117 1.00 13.17 108 SER B CA 1
ATOM 2647 C C . SER B 1 108 ? 9.073 -2.800 28.328 1.00 12.77 108 SER B C 1
ATOM 2648 O O . SER B 1 108 ? 7.861 -2.904 28.054 1.00 14.60 108 SER B O 1
ATOM 2651 N N . SER B 1 109 ? 9.770 -3.784 28.874 1.00 12.84 109 SER B N 1
ATOM 2652 C CA . SER B 1 109 ? 9.116 -5.085 29.094 1.00 15.11 109 SER B CA 1
ATOM 2653 C C . SER B 1 109 ? 8.214 -4.987 30.316 1.00 15.81 109 SER B C 1
ATOM 2654 O O . SER B 1 109 ? 7.081 -5.516 30.318 1.00 17.41 109 SER B O 1
ATOM 2657 N N . GLY B 1 110 ? 8.679 -4.293 31.358 1.00 16.05 110 GLY B N 1
ATOM 2658 C CA . GLY B 1 110 ? 7.859 -4.172 32.583 1.00 16.79 110 GLY B CA 1
ATOM 2659 C C . GLY B 1 110 ? 6.689 -3.207 32.476 1.00 17.37 110 GLY B C 1
ATOM 2660 O O . GLY B 1 110 ? 5.532 -3.587 32.727 1.00 19.47 110 GLY B O 1
ATOM 2661 N N . ALA B 1 111 ? 6.958 -1.961 32.103 1.00 15.42 111 ALA B N 1
ATOM 2662 C CA . ALA B 1 111 ? 5.870 -0.984 32.002 1.00 15.19 111 ALA B CA 1
ATOM 2663 C C . ALA B 1 111 ? 5.046 -1.088 30.703 1.00 15.83 111 ALA B C 1
ATOM 2664 O O . ALA B 1 111 ? 3.799 -0.899 30.734 1.00 17.50 111 ALA B O 1
ATOM 2666 N N . LEU B 1 112 ? 5.713 -1.425 29.594 1.00 14.84 112 LEU B N 1
ATOM 2667 C CA . LEU B 1 112 ? 5.041 -1.360 28.286 1.00 15.19 112 LEU B CA 1
ATOM 2668 C C . LEU B 1 112 ? 4.631 -2.735 27.754 1.00 16.30 112 LEU B C 1
ATOM 2669 O O . LEU B 1 112 ? 4.064 -2.830 26.660 1.00 17.07 112 LEU B O 1
ATOM 2674 N N . ASN B 1 113 ? 4.959 -3.792 28.497 1.00 17.62 113 ASN B N 1
ATOM 2675 C CA . ASN B 1 113 ? 4.566 -5.149 28.106 1.00 19.11 113 ASN B CA 1
ATOM 2676 C C . ASN B 1 113 ? 5.197 -5.653 26.784 1.00 18.10 113 ASN B C 1
ATOM 2677 O O . ASN B 1 113 ? 4.626 -6.512 26.091 1.00 18.42 113 ASN B O 1
ATOM 2682 N N . LEU B 1 114 ? 6.351 -5.098 26.419 1.00 16.55 114 LEU B N 1
ATOM 2683 C CA . LEU B 1 114 ? 7.018 -5.530 25.208 1.00 15.94 114 LEU B CA 1
ATOM 2684 C C . LEU B 1 114 ? 7.845 -6.782 25.444 1.00 16.21 114 LEU B C 1
ATOM 2685 O O . LEU B 1 114 ? 8.396 -7.015 26.540 1.00 16.80 114 LEU B O 1
ATOM 2690 N N . ASN B 1 115 ? 7.981 -7.581 24.386 1.00 15.98 115 ASN B N 1
ATOM 2691 C CA . ASN B 1 115 ? 8.781 -8.791 24.444 1.00 16.51 115 ASN B CA 1
ATOM 2692 C C . ASN B 1 115 ? 10.264 -8.506 24.783 1.00 15.18 115 ASN B C 1
ATOM 2693 O O . ASN B 1 115 ? 10.907 -7.642 24.147 1.00 14.94 115 ASN B O 1
ATOM 2698 N N . LYS B 1 116 ? 10.828 -9.237 25.761 1.00 15.35 116 LYS B N 1
ATOM 2699 C CA . LYS B 1 116 ? 12.200 -8.943 26.202 1.00 14.59 116 LYS B CA 1
ATOM 2700 C C . LYS B 1 116 ? 13.228 -9.087 25.103 1.00 14.96 116 LYS B C 1
ATOM 2701 O O . LYS B 1 116 ? 14.121 -8.250 24.997 1.00 15.12 116 LYS B O 1
ATOM 2707 N N . THR B 1 117 ? 13.125 -10.139 24.286 1.00 14.89 117 THR B N 1
ATOM 2708 C CA . THR B 1 117 ? 14.145 -10.309 23.253 1.00 14.38 117 THR B CA 1
ATOM 2709 C C . THR B 1 117 ? 14.021 -9.202 22.218 1.00 13.84 117 THR B C 1
ATOM 2710 O O . THR B 1 117 ? 15.025 -8.664 21.761 1.00 13.32 117 THR B O 1
ATOM 2714 N N . TRP B 1 118 ? 12.789 -8.843 21.871 1.00 14.15 118 TRP B N 1
ATOM 2715 C CA . TRP B 1 118 ? 12.613 -7.763 20.882 1.00 13.01 118 TRP B CA 1
ATOM 2716 C C . TRP B 1 118 ? 13.217 -6.478 21.458 1.00 12.17 118 TRP B C 1
ATOM 2717 O O . TRP B 1 118 ? 13.854 -5.682 20.733 1.00 11.04 118 TRP B O 1
ATOM 2728 N N . CYS B 1 119 ? 13.004 -6.247 22.768 1.00 12.35 119 CYS B N 1
ATOM 2729 C CA . CYS B 1 119 ? 13.593 -5.060 23.409 1.00 12.65 119 CYS B CA 1
ATOM 2730 C C . CYS B 1 119 ? 15.135 -5.058 23.420 1.00 12.62 119 CYS B C 1
ATOM 2731 O O . CYS B 1 119 ? 15.755 -4.015 23.275 1.00 12.61 119 CYS B O 1
ATOM 2734 N N . MET B 1 120 ? 15.763 -6.225 23.588 1.00 11.93 120 MET B N 1
ATOM 2735 C CA . MET B 1 120 ? 17.191 -6.284 23.669 1.00 12.53 120 MET B CA 1
ATOM 2736 C C . MET B 1 120 ? 17.836 -6.060 22.304 1.00 10.47 120 MET B C 1
ATOM 2737 O O . MET B 1 120 ? 18.916 -5.483 22.216 1.00 11.19 120 MET B O 1
ATOM 2742 N N . ASN B 1 121 ? 17.181 -6.533 21.246 1.00 10.76 121 ASN B N 1
ATOM 2743 C CA . ASN B 1 121 ? 17.778 -6.532 19.910 1.00 11.42 121 ASN B CA 1
ATOM 2744 C C . ASN B 1 121 ? 18.431 -5.211 19.444 1.00 12.39 121 ASN B C 1
ATOM 2745 O O . ASN B 1 121 ? 19.591 -5.244 19.033 1.00 13.27 121 ASN B O 1
ATOM 2750 N N . PRO B 1 122 ? 17.716 -4.057 19.520 1.00 11.80 122 PRO B N 1
ATOM 2751 C CA . PRO B 1 122 ? 18.327 -2.809 19.034 1.00 12.62 122 PRO B CA 1
ATOM 2752 C C . PRO B 1 122 ? 19.590 -2.398 19.780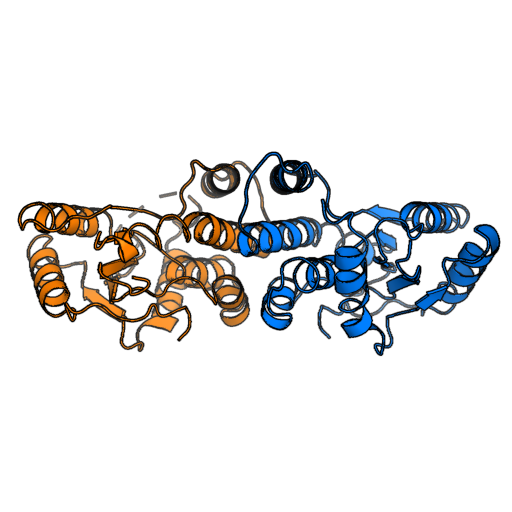 1.00 12.14 122 PRO B C 1
ATOM 2753 O O . PRO B 1 122 ? 20.442 -1.716 19.218 1.00 12.02 122 PRO B O 1
ATOM 2757 N N . ASP B 1 123 ? 19.726 -2.832 21.043 1.00 12.28 123 ASP B N 1
ATOM 2758 C CA . ASP B 1 123 ? 20.947 -2.521 21.805 1.00 10.58 123 ASP B CA 1
ATOM 2759 C C . ASP B 1 123 ? 22.082 -3.525 21.605 1.00 11.29 123 ASP B C 1
ATOM 2760 O O . ASP B 1 123 ? 23.206 -3.321 22.093 1.00 10.56 123 ASP B O 1
ATOM 2765 N N . GLN B 1 124 ? 21.828 -4.587 20.863 1.00 10.99 124 GLN B N 1
ATOM 2766 C CA . GLN B 1 124 ? 22.887 -5.519 20.583 1.00 12.35 124 GLN B CA 1
ATOM 2767 C C . GLN B 1 124 ? 23.973 -4.735 19.836 1.00 12.78 124 GLN B C 1
ATOM 2768 O O . GLN B 1 124 ? 23.681 -4.040 18.846 1.00 13.56 124 GLN B O 1
ATOM 2774 N N . GLY B 1 125 ? 25.220 -4.813 20.305 1.00 12.67 125 GLY B N 1
ATOM 2775 C CA . GLY B 1 125 ? 26.329 -4.076 19.652 1.00 13.15 125 GLY B CA 1
ATOM 2776 C C . GLY B 1 125 ? 26.819 -2.856 20.389 1.00 12.83 125 GLY B C 1
ATOM 2777 O O . GLY B 1 125 ? 27.928 -2.337 20.095 1.00 13.98 125 GLY B O 1
ATOM 2778 N N . LEU B 1 126 ? 26.052 -2.408 21.386 1.00 11.85 126 LEU B N 1
ATOM 2779 C CA . LEU B 1 126 ? 26.548 -1.319 22.240 1.00 11.74 126 LEU B CA 1
ATOM 2780 C C . LEU B 1 126 ? 27.770 -1.809 22.997 1.00 11.38 126 LEU B C 1
ATOM 2781 O O . LEU B 1 126 ? 27.870 -2.989 23.277 1.00 12.33 126 LEU B O 1
ATOM 2786 N N . ILE B 1 127 ? 28.648 -0.891 23.383 1.00 11.69 127 ILE B N 1
ATOM 2787 C CA . ILE B 1 127 ? 29.760 -1.269 24.260 1.00 12.37 127 ILE B CA 1
ATOM 2788 C C . ILE B 1 127 ? 29.241 -1.857 25.583 1.00 12.64 127 ILE B C 1
ATOM 2789 O O . ILE B 1 127 ? 28.349 -1.303 26.217 1.00 12.15 127 ILE B O 1
ATOM 2794 N N . LYS B 1 128 ? 29.866 -2.944 26.023 1.00 13.39 128 LYS B N 1
ATOM 2795 C CA . LYS B 1 128 ? 29.448 -3.624 27.271 1.00 13.95 128 LYS B CA 1
ATOM 2796 C C . LYS B 1 128 ? 30.232 -3.058 28.446 1.00 14.66 128 LYS B C 1
ATOM 2797 O O . LYS B 1 128 ? 31.421 -2.935 28.356 1.00 14.30 128 LYS B O 1
ATOM 2803 N N . PRO B 1 129 ? 29.569 -2.737 29.555 1.00 14.09 129 PRO B N 1
ATOM 2804 C CA . PRO B 1 129 ? 30.345 -2.232 30.702 1.00 14.30 129 PRO B CA 1
ATOM 2805 C C . PRO B 1 129 ? 31.136 -3.343 31.425 1.00 14.85 129 PRO B C 1
ATOM 2806 O O . PRO B 1 129 ? 30.861 -4.547 31.272 1.00 15.99 129 PRO B O 1
ATOM 2810 N N . ASP B 1 130 ? 32.098 -2.925 32.228 1.00 15.33 130 ASP B N 1
ATOM 2811 C CA . ASP B 1 130 ? 32.816 -3.863 33.067 1.00 16.35 130 ASP B CA 1
ATOM 2812 C C . ASP B 1 130 ? 31.981 -4.394 34.213 1.00 16.23 130 ASP B C 1
ATOM 2813 O O . ASP B 1 130 ? 32.131 -5.563 34.618 1.00 16.88 130 ASP B O 1
ATOM 2818 N N . VAL B 1 131 ? 31.131 -3.530 34.762 1.00 15.77 131 VAL B N 1
ATOM 2819 C CA . VAL B 1 131 ? 30.269 -3.915 35.879 1.00 16.43 131 VAL B CA 1
ATOM 2820 C C . VAL B 1 131 ? 28.997 -3.087 35.821 1.00 15.72 131 VAL B C 1
ATOM 2821 O O . VAL B 1 131 ? 29.001 -1.927 35.353 1.00 15.51 131 VAL B O 1
ATOM 2825 N N . VAL B 1 132 ? 27.917 -3.702 36.271 1.00 13.96 132 VAL B N 1
ATOM 2826 C CA . VAL B 1 132 ? 26.689 -2.982 36.542 1.00 13.57 132 VAL B CA 1
ATOM 2827 C C . VAL B 1 132 ? 26.383 -3.063 38.021 1.00 13.72 132 VAL B C 1
ATOM 2828 O O . VAL B 1 132 ? 26.261 -4.156 38.558 1.00 15.09 132 VAL B O 1
ATOM 2832 N N . PHE B 1 133 ? 26.287 -1.904 38.667 1.00 12.85 133 PHE B N 1
ATOM 2833 C CA . PHE B 1 133 ? 25.784 -1.864 40.050 1.00 12.46 133 PHE B CA 1
ATOM 2834 C C . PHE B 1 133 ? 24.310 -1.630 39.994 1.00 12.22 133 PHE B C 1
ATOM 2835 O O . PHE B 1 133 ? 23.855 -0.569 39.514 1.00 13.24 133 PHE B O 1
ATOM 2843 N N . TYR B 1 134 ? 23.560 -2.617 40.474 1.00 13.36 134 TYR B N 1
ATOM 2844 C CA . TYR B 1 134 ? 22.105 -2.515 40.549 1.00 12.49 134 TYR B CA 1
ATOM 2845 C C . TYR B 1 134 ? 21.647 -2.111 41.941 1.00 13.86 134 TYR B C 1
ATOM 2846 O O . TYR B 1 134 ? 21.817 -2.877 42.904 1.00 14.63 134 TYR B O 1
ATOM 2855 N N . LEU B 1 135 ? 21.080 -0.918 42.033 1.00 13.39 135 LEU B N 1
ATOM 2856 C CA . LEU B 1 135 ? 20.718 -0.375 43.346 1.00 14.40 135 LEU B CA 1
ATOM 2857 C C . LEU B 1 135 ? 19.332 -0.885 43.635 1.00 14.50 135 LEU B C 1
ATOM 2858 O O . LEU B 1 135 ? 18.360 -0.441 43.053 1.00 14.74 135 LEU B O 1
ATOM 2863 N N . ASN B 1 136 ? 19.265 -1.895 44.495 1.00 15.16 136 ASN B N 1
ATOM 2864 C CA . ASN B 1 136 ? 18.054 -2.630 44.704 1.00 16.17 136 ASN B CA 1
ATOM 2865 C C . ASN B 1 136 ? 17.228 -2.035 45.842 1.00 17.62 136 ASN B C 1
ATOM 2866 O O . ASN B 1 136 ? 17.648 -2.110 47.001 1.00 17.31 136 ASN B O 1
ATOM 2871 N N . VAL B 1 137 ? 16.087 -1.453 45.496 1.00 19.66 137 VAL B N 1
ATOM 2872 C CA . VAL B 1 137 ? 15.146 -0.934 46.490 1.00 22.14 137 VAL B CA 1
ATOM 2873 C C . VAL B 1 137 ? 13.784 -1.473 46.113 1.00 23.32 137 VAL B C 1
ATOM 2874 O O . VAL B 1 137 ? 13.232 -1.105 45.070 1.00 22.97 137 VAL B O 1
ATOM 2878 N N . PRO B 1 138 ? 13.251 -2.408 46.923 1.00 25.28 138 PRO B N 1
ATOM 2879 C CA . PRO B 1 138 ? 11.885 -2.852 46.673 1.00 25.80 138 PRO B CA 1
ATOM 2880 C C . PRO B 1 138 ? 10.917 -1.662 46.668 1.00 26.84 138 PRO B C 1
ATOM 2881 O O . PRO B 1 138 ? 10.949 -0.850 47.603 1.00 27.16 138 PRO B O 1
ATOM 2885 N N . PRO B 1 139 ? 10.075 -1.546 45.622 1.00 26.73 139 PRO B N 1
ATOM 2886 C CA . PRO B 1 139 ? 9.106 -0.451 45.576 1.00 28.54 139 PRO B CA 1
ATOM 2887 C C . PRO B 1 139 ? 7.963 -0.652 46.561 1.00 29.75 139 PRO B C 1
ATOM 2888 O O . PRO B 1 139 ? 7.510 -1.762 46.753 1.00 29.92 139 PRO B O 1
ATOM 2892 N N . ASN B 1 140 ? 7.499 0.422 47.174 1.00 31.05 140 ASN B N 1
ATOM 2893 C CA . ASN B 1 140 ? 6.352 0.311 48.062 1.00 33.11 140 ASN B CA 1
ATOM 2894 C C . ASN B 1 140 ? 5.696 1.662 48.207 1.00 34.17 140 ASN B C 1
ATOM 2895 O O . ASN B 1 140 ? 6.281 2.679 47.817 1.00 34.41 140 ASN B O 1
ATOM 2900 N N . TYR B 1 141 ? 4.485 1.677 48.758 1.00 36.09 141 TYR B N 1
ATOM 2901 C CA . TYR B 1 141 ? 3.714 2.918 48.869 1.00 38.03 141 TYR B CA 1
ATOM 2902 C C . TYR B 1 141 ? 4.250 3.923 49.889 1.00 38.59 141 TYR B C 1
ATOM 2903 O O . TYR B 1 141 ? 4.043 5.129 49.738 1.00 39.51 141 TYR B O 1
ATOM 2912 N N . ALA B 1 142 ? 4.950 3.418 50.903 1.00 39.20 142 ALA B N 1
ATOM 2913 C CA . ALA B 1 142 ? 5.591 4.222 51.953 1.00 39.46 142 ALA B CA 1
ATOM 2914 C C . ALA B 1 142 ? 6.428 5.389 51.420 1.00 40.30 142 ALA B C 1
ATOM 2915 O O . ALA B 1 142 ? 6.871 6.242 52.202 1.00 40.90 142 ALA B O 1
ATOM 2917 N N A ILE B 1 152 ? 5.003 10.151 34.775 0.50 26.86 152 ILE B N 1
ATOM 2918 N N B ILE B 1 152 ? 5.698 9.577 35.076 0.50 26.81 152 ILE B N 1
ATOM 2919 C CA A ILE B 1 152 ? 4.963 8.859 34.092 0.50 27.10 152 ILE B CA 1
ATOM 2920 C CA B ILE B 1 152 ? 5.017 8.766 34.069 0.50 26.36 152 ILE B CA 1
ATOM 2921 C C A ILE B 1 152 ? 5.563 7.722 34.941 0.50 27.43 152 ILE B C 1
ATOM 2922 C C B ILE B 1 152 ? 4.850 7.297 34.493 0.50 26.31 152 ILE B C 1
ATOM 2923 O O A ILE B 1 152 ? 6.568 7.912 35.636 0.50 27.93 152 ILE B O 1
ATOM 2924 O O B ILE B 1 152 ? 3.797 6.717 34.304 0.50 26.16 152 ILE B O 1
ATOM 2933 N N A TYR B 1 153 ? 4.925 6.553 34.900 0.50 27.25 153 TYR B N 1
ATOM 2934 N N B TYR B 1 153 ? 5.878 6.694 35.077 0.50 26.76 153 TYR B N 1
ATOM 2935 C CA A TYR B 1 153 ? 5.471 5.325 35.513 0.50 27.24 153 TYR B CA 1
ATOM 2936 C CA B TYR B 1 153 ? 5.723 5.324 35.559 0.50 26.95 153 TYR B CA 1
ATOM 2937 C C A TYR B 1 153 ? 5.426 5.183 37.042 0.50 28.47 153 TYR B C 1
ATOM 2938 C C B TYR B 1 153 ? 5.582 5.203 37.075 0.50 28.25 153 TYR B C 1
ATOM 2939 O O A TYR B 1 153 ? 5.623 4.086 37.558 0.50 29.03 153 TYR B O 1
ATOM 2940 O O B TYR B 1 153 ? 5.819 4.128 37.618 0.50 28.85 153 TYR B O 1
ATOM 2957 N N . GLU B 1 154 ? 5.186 6.269 37.761 1.00 29.29 154 GLU B N 1
ATOM 2958 C CA . GLU B 1 154 ? 5.298 6.232 39.242 1.00 30.85 154 GLU B CA 1
ATOM 2959 C C . GLU B 1 154 ? 4.322 5.331 40.015 1.00 30.89 154 GLU B C 1
ATOM 2960 O O . GLU B 1 154 ? 4.619 4.962 41.165 1.00 31.14 154 GLU B O 1
ATOM 2966 N N . LYS B 1 155 ? 3.227 4.906 39.380 1.00 30.42 155 LYS B N 1
ATOM 2967 C CA . LYS B 1 155 ? 2.313 3.917 39.983 1.00 30.29 155 LYS B CA 1
ATOM 2968 C C . LYS B 1 155 ? 3.090 2.737 40.578 1.00 28.73 155 LYS B C 1
ATOM 2969 O O . LYS B 1 155 ? 3.927 2.141 39.917 1.00 27.81 155 LYS B O 1
ATOM 2975 N N . VAL B 1 156 ? 2.809 2.402 41.840 1.00 27.38 156 VAL B N 1
ATOM 2976 C CA . VAL B 1 156 ? 3.567 1.373 42.528 1.00 25.64 156 VAL B CA 1
ATOM 2977 C C . VAL B 1 156 ? 3.480 0.024 41.783 1.00 24.12 156 VAL B C 1
ATOM 2978 O O . VAL B 1 156 ? 4.457 -0.707 41.724 1.00 24.15 156 VAL B O 1
ATOM 2982 N N . GLU B 1 157 ? 2.322 -0.283 41.199 1.00 22.79 157 GLU B N 1
ATOM 2983 C CA A GLU B 1 157 ? 2.200 -1.546 40.489 0.50 22.85 157 GLU B CA 1
ATOM 2984 C CA B GLU B 1 157 ? 2.079 -1.481 40.405 0.50 23.11 157 GLU B CA 1
ATOM 2985 C C . GLU B 1 157 ? 3.030 -1.558 39.206 1.00 22.35 157 GLU B C 1
ATOM 2986 O O . GLU B 1 157 ? 3.477 -2.610 38.811 1.00 22.62 157 GLU B O 1
ATOM 2997 N N . THR B 1 158 ? 3.236 -0.404 38.591 1.00 21.33 158 THR B N 1
ATOM 2998 C CA . THR B 1 158 ? 4.132 -0.307 37.401 1.00 20.91 158 THR B CA 1
ATOM 2999 C C . THR B 1 158 ? 5.580 -0.455 37.852 1.00 20.71 158 THR B C 1
ATOM 3000 O O . THR B 1 158 ? 6.371 -1.197 37.248 1.00 19.97 158 THR B O 1
ATOM 3004 N N . GLN B 1 159 ? 5.935 0.235 38.939 1.00 20.96 159 GLN B N 1
ATOM 3005 C CA . GLN B 1 159 ? 7.273 0.058 39.517 1.00 20.41 159 GLN B CA 1
ATOM 3006 C C . GLN B 1 159 ? 7.571 -1.399 39.889 1.00 20.33 159 GLN B C 1
ATOM 3007 O O . GLN B 1 159 ? 8.677 -1.892 39.647 1.00 18.91 159 GLN B O 1
ATOM 3013 N N . LYS B 1 160 ? 6.601 -2.087 40.493 1.00 21.24 160 LYS B N 1
ATOM 3014 C CA . LYS B 1 160 ? 6.736 -3.521 40.794 1.00 21.71 160 LYS B CA 1
ATOM 3015 C C . LYS B 1 160 ? 7.003 -4.399 39.540 1.00 21.12 160 LYS B C 1
ATOM 3016 O O . LYS B 1 160 ? 7.876 -5.255 39.566 1.00 22.02 160 LYS B O 1
ATOM 3022 N N . LYS B 1 161 ? 6.308 -4.115 38.435 1.00 20.33 161 LYS B N 1
ATOM 3023 C CA . LYS B 1 161 ? 6.480 -4.849 37.208 1.00 19.72 161 LYS B CA 1
ATOM 3024 C C . LYS B 1 161 ? 7.914 -4.640 36.682 1.00 18.47 161 LYS B C 1
ATOM 3025 O O . LYS B 1 161 ? 8.544 -5.589 36.250 1.00 19.14 161 LYS B O 1
ATOM 3031 N N . ILE B 1 162 ? 8.422 -3.406 36.755 1.00 17.79 162 ILE B N 1
ATOM 3032 C CA . ILE B 1 162 ? 9.794 -3.110 36.308 1.00 15.93 162 ILE B CA 1
ATOM 3033 C C . ILE B 1 162 ? 10.849 -3.745 37.235 1.00 16.32 162 ILE B C 1
ATOM 3034 O O . ILE B 1 162 ? 11.842 -4.317 36.788 1.00 16.33 162 ILE B O 1
ATOM 3039 N N . TYR B 1 163 ? 10.629 -3.632 38.545 1.00 17.00 163 TYR B N 1
ATOM 3040 C CA . TYR B 1 163 ? 11.456 -4.321 39.506 1.00 16.94 163 TYR B CA 1
ATOM 3041 C C . TYR B 1 163 ? 11.560 -5.811 39.139 1.00 16.11 163 TYR B C 1
ATOM 3042 O O . TYR B 1 163 ? 12.636 -6.378 39.197 1.00 16.83 163 TYR B O 1
ATOM 3051 N N . GLU B 1 164 ? 10.444 -6.454 38.786 1.00 16.70 164 GLU B N 1
ATOM 3052 C CA . GLU B 1 164 ? 10.532 -7.878 38.397 1.00 17.89 164 GLU B CA 1
ATOM 3053 C C . GLU B 1 164 ? 11.312 -8.123 37.107 1.00 17.35 164 GLU B C 1
ATOM 3054 O O . GLU B 1 164 ? 12.095 -9.082 37.014 1.00 16.95 164 GLU B O 1
ATOM 3060 N N . THR B 1 165 ? 11.101 -7.275 36.099 1.00 17.05 165 THR B N 1
ATOM 3061 C CA . THR B 1 165 ? 11.785 -7.508 34.829 1.00 16.93 165 THR B CA 1
ATOM 3062 C C . THR B 1 165 ? 13.285 -7.245 34.944 1.00 14.87 165 THR B C 1
ATOM 3063 O O . THR B 1 165 ? 14.083 -7.851 34.227 1.00 14.56 165 THR B O 1
ATOM 3067 N N . TYR B 1 166 ? 13.699 -6.390 35.880 1.00 15.21 166 TYR B N 1
ATOM 3068 C CA . TYR B 1 166 ? 15.127 -6.194 36.103 1.00 15.53 166 TYR B CA 1
ATOM 3069 C C . TYR B 1 166 ? 15.854 -7.499 36.486 1.00 15.44 166 TYR B C 1
ATOM 3070 O O . TYR B 1 166 ? 17.048 -7.678 36.188 1.00 16.33 166 TYR B O 1
ATOM 3079 N N . LYS B 1 167 ? 15.132 -8.418 37.145 1.00 16.22 167 LYS B N 1
ATOM 3080 C CA . LYS B 1 167 ? 15.693 -9.739 37.466 1.00 16.43 167 LYS B CA 1
ATOM 3081 C C . LYS B 1 167 ? 16.199 -10.525 36.263 1.00 16.38 167 LYS B C 1
ATOM 3082 O O . LYS B 1 167 ? 17.024 -11.448 36.400 1.00 16.73 167 LYS B O 1
ATOM 3088 N N . HIS B 1 168 ? 15.724 -10.167 35.072 1.00 17.13 168 HIS B N 1
ATOM 3089 C CA . HIS B 1 168 ? 16.211 -10.782 33.841 1.00 17.36 168 HIS B CA 1
ATOM 3090 C C . HIS B 1 168 ? 17.734 -10.743 33.744 1.00 16.98 168 HIS B C 1
ATOM 3091 O O . HIS B 1 168 ? 18.340 -11.596 33.107 1.00 18.58 168 HIS B O 1
ATOM 3098 N N . PHE B 1 169 ? 18.363 -9.767 34.393 1.00 15.83 169 PHE B N 1
ATOM 3099 C CA . PHE B 1 169 ? 19.808 -9.621 34.290 1.00 15.68 169 PHE B CA 1
ATOM 3100 C C . PHE B 1 169 ? 20.549 -10.087 35.539 1.00 15.92 169 PHE B C 1
ATOM 3101 O O . PHE B 1 169 ? 21.780 -10.082 35.555 1.00 15.96 169 PHE B O 1
ATOM 3109 N N . ALA B 1 170 ? 19.819 -10.500 36.555 1.00 15.97 170 ALA B N 1
ATOM 3110 C CA . ALA B 1 170 ? 20.445 -10.615 37.889 1.00 17.04 170 ALA B CA 1
ATOM 3111 C C . ALA B 1 170 ? 21.394 -11.793 38.008 1.00 16.98 170 ALA B C 1
ATOM 3112 O O . ALA B 1 170 ? 22.301 -11.805 38.855 1.00 17.44 170 ALA B O 1
ATOM 3114 N N . HIS B 1 171 ? 21.195 -12.804 37.172 1.00 17.86 171 HIS B N 1
ATOM 3115 C CA . HIS B 1 171 ? 22.129 -13.940 37.177 1.00 20.16 171 HIS B CA 1
ATOM 3116 C C . HIS B 1 171 ? 23.416 -13.733 36.381 1.00 20.25 171 HIS B C 1
ATOM 3117 O O . HIS B 1 171 ? 24.301 -14.607 36.352 1.00 21.80 171 HIS B O 1
ATOM 3124 N N . GLU B 1 172 ? 23.527 -12.597 35.710 1.00 19.50 172 GLU B N 1
ATOM 3125 C CA . GLU B 1 172 ? 24.707 -12.346 34.890 1.00 19.88 172 GLU B CA 1
ATOM 3126 C C . GLU B 1 172 ? 25.981 -12.024 35.655 1.00 19.84 172 GLU B C 1
ATOM 3127 O O . GLU B 1 172 ? 25.948 -11.354 36.704 1.00 18.91 172 GLU B O 1
ATOM 3133 N N . ASP B 1 173 ? 27.115 -12.453 35.099 1.00 19.55 173 ASP B N 1
ATOM 3134 C CA A ASP B 1 173 ? 28.396 -12.325 35.802 0.50 20.35 173 ASP B CA 1
ATOM 3135 C CA B ASP B 1 173 ? 28.411 -12.330 35.766 0.50 19.89 173 ASP B CA 1
ATOM 3136 C C . ASP B 1 173 ? 28.821 -10.879 36.058 1.00 19.64 173 ASP B C 1
ATOM 3137 O O . ASP B 1 173 ? 29.535 -10.597 37.029 1.00 20.53 173 ASP B O 1
ATOM 3146 N N . TYR B 1 174 ? 28.362 -9.945 35.222 1.00 19.11 174 TYR B N 1
ATOM 3147 C CA . TYR B 1 174 ? 28.707 -8.521 35.354 1.00 17.84 174 TYR B CA 1
ATOM 3148 C C . TYR B 1 174 ? 27.792 -7.753 36.330 1.00 16.68 174 TYR B C 1
ATOM 3149 O O . TYR B 1 174 ? 28.039 -6.579 36.608 1.00 17.82 174 TYR B O 1
ATOM 3158 N N . TRP B 1 175 ? 26.716 -8.402 36.799 1.00 15.65 175 TRP B N 1
ATOM 3159 C CA . TRP B 1 175 ? 25.641 -7.735 37.554 1.00 15.35 175 TRP B CA 1
ATOM 3160 C C . TRP B 1 175 ? 25.935 -7.836 39.020 1.00 15.87 175 TRP B C 1
ATOM 3161 O O . TRP B 1 175 ? 26.038 -8.953 39.567 1.00 15.71 175 TRP B O 1
ATOM 3172 N N . ILE B 1 176 ? 26.115 -6.682 39.655 1.00 15.50 176 ILE B N 1
ATOM 3173 C CA . ILE B 1 176 ? 26.328 -6.668 41.103 1.00 16.55 176 ILE B CA 1
ATOM 3174 C C . ILE B 1 176 ? 25.114 -6.093 41.796 1.00 16.02 176 ILE B C 1
ATOM 3175 O O . ILE B 1 176 ? 24.866 -4.877 41.756 1.00 15.66 176 ILE B O 1
ATOM 3180 N N . ASN B 1 177 ? 24.340 -6.959 42.452 1.00 16.31 177 ASN B N 1
ATOM 3181 C CA . ASN B 1 177 ? 23.227 -6.492 43.253 1.00 16.00 177 ASN B CA 1
ATOM 3182 C C . ASN B 1 177 ? 23.737 -5.775 44.501 1.00 17.00 177 ASN B C 1
ATOM 3183 O O . ASN B 1 177 ? 24.540 -6.350 45.261 1.00 17.66 177 ASN B O 1
ATOM 3188 N N . ILE B 1 178 ? 23.197 -4.579 44.734 1.00 17.24 178 ILE B N 1
ATOM 3189 C CA . ILE B 1 178 ? 23.509 -3.756 45.925 1.00 17.86 178 ILE B CA 1
ATOM 3190 C C . ILE B 1 178 ? 22.216 -3.524 46.696 1.00 18.12 178 ILE B C 1
ATOM 3191 O O . ILE B 1 178 ? 21.230 -2.969 46.184 1.00 18.79 178 ILE B O 1
ATOM 3196 N N . ASP B 1 179 ? 22.199 -3.941 47.967 1.00 20.25 179 ASP B N 1
ATOM 3197 C CA . ASP B 1 179 ? 21.035 -3.640 48.787 1.00 21.11 179 ASP B CA 1
ATOM 3198 C C . ASP B 1 179 ? 21.063 -2.147 49.100 1.00 21.86 179 ASP B C 1
ATOM 3199 O O . ASP B 1 179 ? 21.859 -1.715 49.943 1.00 22.98 179 ASP B O 1
ATOM 3204 N N . ALA B 1 180 ? 20.201 -1.366 48.442 1.00 21.79 180 ALA B N 1
ATOM 3205 C CA . ALA B 1 180 ? 20.295 0.093 48.489 1.00 22.68 180 ALA B CA 1
ATOM 3206 C C . ALA B 1 180 ? 19.435 0.733 49.589 1.00 23.72 180 ALA B C 1
ATOM 3207 O O . ALA B 1 180 ? 19.269 1.950 49.642 1.00 22.11 180 ALA B O 1
ATOM 3209 N N . THR B 1 181 ? 18.921 -0.128 50.464 1.00 25.37 181 THR B N 1
ATOM 3210 C CA . THR B 1 181 ? 18.210 0.294 51.684 1.00 27.35 181 THR B CA 1
ATOM 3211 C C . THR B 1 181 ? 19.220 0.546 52.803 1.00 27.59 181 THR B C 1
ATOM 3212 O O . THR B 1 181 ? 18.896 1.184 53.821 1.00 28.01 181 THR B O 1
ATOM 3216 N N . ARG B 1 182 ? 20.432 0.028 52.642 1.00 27.80 182 ARG B N 1
ATOM 3217 C CA . ARG B 1 182 ? 21.468 0.218 53.657 1.00 28.14 182 ARG B CA 1
ATOM 3218 C C . ARG B 1 182 ? 21.968 1.647 53.708 1.00 28.20 182 ARG B C 1
ATOM 3219 O O . ARG B 1 182 ? 21.486 2.525 52.990 1.00 27.68 182 ARG B O 1
ATOM 3227 N N . LYS B 1 183 ? 22.945 1.885 54.581 1.00 28.89 183 LYS B N 1
ATOM 3228 C CA . LYS B 1 183 ? 23.463 3.212 54.800 1.00 29.14 183 LYS B CA 1
ATOM 3229 C C . LYS B 1 183 ? 24.248 3.726 53.593 1.00 28.86 183 LYS B C 1
ATOM 3230 O O . LYS B 1 183 ? 25.053 2.994 53.032 1.00 28.27 183 LYS B O 1
ATOM 3236 N N . ILE B 1 184 ? 24.016 4.987 53.220 1.00 28.84 184 ILE B N 1
ATOM 3237 C CA . ILE B 1 184 ? 24.694 5.603 52.073 1.00 29.05 184 ILE B CA 1
ATOM 3238 C C . ILE B 1 184 ? 26.194 5.289 52.059 1.00 29.10 184 ILE B C 1
ATOM 3239 O O . ILE B 1 184 ? 26.729 4.796 51.043 1.00 28.30 184 ILE B O 1
ATOM 3244 N N . GLU B 1 185 ? 26.886 5.545 53.177 1.00 29.03 185 GLU B N 1
ATOM 3245 C CA A GLU B 1 185 ? 28.326 5.346 53.175 0.50 28.84 185 GLU B CA 1
ATOM 3246 C CA B GLU B 1 185 ? 28.328 5.338 53.256 0.50 28.79 185 GLU B CA 1
ATOM 3247 C C . GLU B 1 185 ? 28.712 3.868 53.146 1.00 27.91 185 GLU B C 1
ATOM 3248 O O . GLU B 1 185 ? 29.767 3.533 52.622 1.00 28.35 185 GLU B O 1
ATOM 3259 N N . ASP B 1 186 ? 27.859 2.982 53.651 1.00 27.11 186 ASP B N 1
ATOM 3260 C CA . ASP B 1 186 ? 28.188 1.549 53.601 1.00 26.61 186 ASP B CA 1
ATOM 3261 C C . ASP B 1 186 ? 28.082 1.015 52.164 1.00 25.20 186 ASP B C 1
ATOM 3262 O O . ASP B 1 186 ? 28.928 0.235 51.707 1.00 25.02 186 ASP B O 1
ATOM 3267 N N . ILE B 1 187 ? 27.031 1.449 51.479 1.00 23.54 187 ILE B N 1
ATOM 3268 C CA . ILE B 1 187 ? 26.889 1.195 50.033 1.00 22.76 187 ILE B CA 1
ATOM 3269 C C . ILE B 1 187 ? 28.096 1.716 49.243 1.00 22.72 187 ILE B C 1
ATOM 3270 O O . ILE B 1 187 ? 28.673 0.989 48.419 1.00 21.64 187 ILE B O 1
ATOM 3275 N N . HIS B 1 188 ? 28.472 2.971 49.489 1.00 21.75 188 HIS B N 1
ATOM 3276 C CA . HIS B 1 188 ? 29.600 3.579 48.807 1.00 21.55 188 HIS B CA 1
ATOM 3277 C C . HIS B 1 188 ? 30.879 2.762 49.026 1.00 21.32 188 HIS B C 1
ATOM 3278 O O . HIS B 1 188 ? 31.622 2.473 48.091 1.00 21.66 188 HIS B O 1
ATOM 3285 N N . ASN B 1 189 ? 31.138 2.385 50.273 1.00 22.05 189 ASN B N 1
ATOM 3286 C CA . ASN B 1 189 ? 32.324 1.607 50.557 1.00 23.20 189 ASN B CA 1
ATOM 3287 C C . ASN B 1 189 ? 32.283 0.256 49.871 1.00 23.10 189 ASN B C 1
ATOM 3288 O O . ASN B 1 189 ? 33.293 -0.241 49.412 1.00 23.51 189 ASN B O 1
ATOM 3293 N N . ASP B 1 190 ? 31.099 -0.334 49.773 1.00 23.59 190 ASP B N 1
ATOM 3294 C CA . ASP B 1 190 ? 30.971 -1.613 49.066 1.00 23.83 190 ASP B CA 1
ATOM 3295 C C . ASP B 1 190 ? 31.264 -1.419 47.577 1.00 23.13 190 ASP B C 1
ATOM 3296 O O . ASP B 1 190 ? 31.970 -2.207 46.967 1.00 23.19 190 ASP B O 1
ATOM 3301 N N . ILE B 1 191 ? 30.724 -0.339 47.010 1.00 21.61 191 ILE B N 1
ATOM 3302 C CA . ILE B 1 191 ? 30.941 -0.010 45.603 1.00 20.35 191 ILE B CA 1
ATOM 3303 C C . ILE B 1 191 ? 32.405 0.236 45.304 1.00 19.98 191 ILE B C 1
ATOM 3304 O O . ILE B 1 191 ? 32.947 -0.328 44.376 1.00 20.01 191 ILE B O 1
ATOM 3309 N N . VAL B 1 192 ? 33.064 1.051 46.131 1.00 20.14 192 VAL B N 1
ATOM 3310 C CA . VAL B 1 192 ? 34.488 1.307 45.951 1.00 21.16 192 VAL B CA 1
ATOM 3311 C C . VAL B 1 192 ? 35.336 0.040 45.982 1.00 21.27 192 VAL B C 1
ATOM 3312 O O . VAL B 1 192 ? 36.225 -0.119 45.144 1.00 21.46 192 VAL B O 1
ATOM 3316 N N . LYS B 1 193 ? 35.023 -0.864 46.911 1.00 22.52 193 LYS B N 1
ATOM 3317 C CA . LYS B 1 193 ? 35.715 -2.147 47.014 1.00 23.69 193 LYS B CA 1
ATOM 3318 C C . LYS B 1 193 ? 35.566 -2.967 45.736 1.00 23.92 193 LYS B C 1
ATOM 3319 O O . LYS B 1 193 ? 36.547 -3.474 45.189 1.00 24.49 193 LYS B O 1
ATOM 3325 N N . GLU B 1 194 ? 34.346 -3.032 45.219 1.00 23.56 194 GLU B N 1
ATOM 3326 C CA . GLU B 1 194 ? 34.081 -3.779 44.000 1.00 24.14 194 GLU B CA 1
ATOM 3327 C C . GLU B 1 194 ? 34.829 -3.166 42.810 1.00 24.53 194 GLU B C 1
ATOM 3328 O O . GLU B 1 194 ? 35.393 -3.889 41.992 1.00 24.86 194 GLU B O 1
ATOM 3334 N N . VAL B 1 195 ? 34.814 -1.833 42.731 1.00 25.41 195 VAL B N 1
ATOM 3335 C CA . VAL B 1 195 ? 35.531 -1.100 41.694 1.00 27.04 195 VAL B CA 1
ATOM 3336 C C . VAL B 1 195 ? 37.048 -1.368 41.746 1.00 28.72 195 VAL B C 1
ATOM 3337 O O . VAL B 1 195 ? 37.695 -1.487 40.703 1.00 28.86 195 VAL B O 1
ATOM 3341 N N . THR B 1 196 ? 37.586 -1.486 42.964 1.00 29.97 196 THR B N 1
ATOM 3342 C CA . THR B 1 196 ? 39.001 -1.829 43.215 1.00 31.61 196 THR B CA 1
ATOM 3343 C C . THR B 1 196 ? 39.410 -3.225 42.739 1.00 32.29 196 THR B C 1
ATOM 3344 O O . THR B 1 196 ? 40.597 -3.460 42.512 1.00 33.33 196 THR B O 1
ATOM 3348 N N . LYS B 1 197 ? 38.442 -4.135 42.584 1.00 33.22 197 LYS B N 1
ATOM 3349 C CA . LYS B 1 197 ? 38.694 -5.482 42.033 1.00 33.96 197 LYS B CA 1
ATOM 3350 C C . LYS B 1 197 ? 38.585 -5.558 40.500 1.00 34.64 197 LYS B C 1
ATOM 3351 O O . LYS B 1 197 ? 38.935 -6.591 39.905 1.00 35.13 197 LYS B O 1
ATOM 3357 N N . ILE B 1 198 ? 38.054 -4.513 39.860 1.00 35.12 198 ILE B N 1
ATOM 3358 C CA . ILE B 1 198 ? 38.074 -4.464 38.396 1.00 36.11 198 ILE B CA 1
ATOM 3359 C C . ILE B 1 198 ? 39.504 -4.592 37.872 1.00 37.04 198 ILE B C 1
ATOM 3360 O O . ILE B 1 198 ? 40.417 -3.877 38.315 1.00 36.74 198 ILE B O 1
ATOM 3365 N N . LYS B 1 199 ? 39.671 -5.526 36.936 1.00 38.43 199 LYS B N 1
ATOM 3366 C CA . LYS B 1 199 ? 40.953 -5.824 36.303 1.00 39.77 199 LYS B CA 1
ATOM 3367 C C . LYS B 1 199 ? 41.470 -4.559 35.627 1.00 40.04 199 LYS B C 1
ATOM 3368 O O . LYS B 1 199 ? 40.729 -3.907 34.895 1.00 40.08 199 LYS B O 1
ATOM 3374 N N . VAL B 1 200 ? 42.729 -4.201 35.889 1.00 40.47 200 VAL B N 1
ATOM 3375 C CA . VAL B 1 200 ? 43.229 -2.867 35.522 1.00 40.85 200 VAL B CA 1
ATOM 3376 C C . VAL B 1 200 ? 43.855 -2.746 34.110 1.00 40.36 200 VAL B C 1
ATOM 3377 O O . VAL B 1 200 ? 43.951 -1.645 33.568 1.00 40.91 200 VAL B O 1
ATOM 3381 N N . GLU B 1 201 ? 44.242 -3.875 33.518 1.00 39.78 201 GLU B N 1
ATOM 3382 C CA . GLU B 1 201 ? 44.985 -3.908 32.247 1.00 38.88 201 GLU B CA 1
ATOM 3383 C C . GLU B 1 201 ? 44.155 -3.517 31.020 1.00 37.79 201 GLU B C 1
ATOM 3384 O O . GLU B 1 201 ? 42.951 -3.768 30.999 1.00 38.45 201 GLU B O 1
ATOM 3390 N N . PRO B 1 202 ? 44.800 -2.911 29.997 1.00 36.04 202 PRO B N 1
ATOM 3391 C CA . PRO B 1 202 ? 44.117 -2.681 28.719 1.00 34.84 202 PRO B CA 1
ATOM 3392 C C . PRO B 1 202 ? 43.523 -3.975 28.183 1.00 33.88 202 PRO B C 1
ATOM 3393 O O . PRO B 1 202 ? 44.169 -5.032 28.237 1.00 33.39 202 PRO B O 1
ATOM 3397 N N . GLU B 1 203 ? 42.309 -3.898 27.642 1.00 32.41 203 GLU B N 1
ATOM 3398 C CA . GLU B 1 203 ? 41.665 -5.080 27.095 1.00 30.97 203 GLU B CA 1
ATOM 3399 C C . GLU B 1 203 ? 40.929 -4.738 25.800 1.00 29.64 203 GLU B C 1
ATOM 3400 O O . GLU B 1 203 ? 40.711 -3.568 25.509 1.00 29.56 203 GLU B O 1
ATOM 3406 N N . GLU B 1 204 ? 40.536 -5.762 25.049 1.00 28.31 204 GLU B N 1
ATOM 3407 C CA . GLU B 1 204 ? 39.628 -5.567 23.925 1.00 28.02 204 GLU B CA 1
ATOM 3408 C C . GLU B 1 204 ? 38.233 -5.138 24.407 1.00 26.08 204 GLU B C 1
ATOM 3409 O O . GLU B 1 204 ? 37.743 -5.582 25.459 1.00 25.90 204 GLU B O 1
ATOM 3415 N N . PHE B 1 205 ? 37.590 -4.280 23.622 1.00 24.26 205 PHE B N 1
ATOM 3416 C CA . PHE B 1 205 ? 36.198 -3.936 23.890 1.00 22.15 205 PHE B CA 1
ATOM 3417 C C . PHE B 1 205 ? 35.309 -5.153 23.732 1.00 21.48 205 PHE B C 1
ATOM 3418 O O . PHE B 1 205 ? 35.550 -6.021 22.855 1.00 22.25 205 PHE B O 1
ATOM 3426 N N . ASN B 1 206 ? 34.311 -5.230 24.606 1.00 20.94 206 ASN B N 1
ATOM 3427 C CA . ASN B 1 206 ? 33.254 -6.207 24.503 1.00 20.10 206 ASN B CA 1
ATOM 3428 C C . ASN B 1 206 ? 31.930 -5.502 24.243 1.00 17.76 206 ASN B C 1
ATOM 3429 O O . ASN B 1 206 ? 31.781 -4.286 24.524 1.00 17.32 206 ASN B O 1
ATOM 3434 N N . PHE B 1 207 ? 30.975 -6.257 23.706 1.00 16.97 207 PHE B N 1
ATOM 3435 C CA . PHE B 1 207 ? 29.686 -5.665 23.258 1.00 15.56 207 PHE B CA 1
ATOM 3436 C C . PHE B 1 207 ? 28.451 -6.392 23.740 1.00 14.77 207 PHE B C 1
ATOM 3437 O O . PHE B 1 207 ? 28.474 -7.596 23.942 1.00 16.61 207 PHE B O 1
ATOM 3445 N N . LEU B 1 208 ? 27.336 -5.685 23.916 1.00 13.90 208 LEU B N 1
ATOM 3446 C CA . LEU B 1 208 ? 26.112 -6.392 24.320 1.00 13.48 208 LEU B CA 1
ATOM 3447 C C . LEU B 1 208 ? 25.705 -7.306 23.177 1.00 14.44 208 LEU B C 1
ATOM 3448 O O . LEU B 1 208 ? 25.882 -6.923 22.013 1.00 15.02 208 LEU B O 1
ATOM 3453 N N . TRP B 1 209 ? 25.137 -8.479 23.465 1.00 14.94 209 TRP B N 1
ATOM 3454 C CA . TRP B 1 209 ? 24.795 -8.963 24.803 1.00 16.17 209 TRP B CA 1
ATOM 3455 C C . TRP B 1 209 ? 25.709 -10.157 25.120 1.00 17.91 209 TRP B C 1
ATOM 3456 O O . TRP B 1 209 ? 25.234 -11.217 25.559 1.00 18.58 209 TRP B O 1
ATOM 3467 N N . SER B 1 210 ? 27.005 -9.986 24.837 1.00 19.76 210 SER B N 1
ATOM 3468 C CA . SER B 1 210 ? 27.986 -11.048 25.083 1.00 21.69 210 SER B CA 1
ATOM 3469 C C . SER B 1 210 ? 28.230 -11.221 26.581 1.00 22.54 210 SER B C 1
ATOM 3470 O O . SER B 1 210 ? 27.892 -10.378 27.415 1.00 22.19 210 SER B O 1
#

Sequence (393 aa):
DKKKGKFIIVFEGLDDRSGKSTQSKLLVEEYLKNNNNVEVKHLYFPNRETGIGQIISKYLKKMENSSMSNETIHLLFSANRWEHMNNEIKSSLLLKGIWVVCDDRYAYSGVAYSSSGALNNLNKTWCMNPDQQGLIKPDVVVFYLNVVPPNYIYEKKVETQKKIYETTYKHFAHHEDDYWIINIDATRKIEDIHNDIVKEVTTKIKVEPEEEEFNFLLWSDDKKKKKGKFIVFEGLDKSTQSKLLVEYLKKNNNVEVKHHLYYFPNRETGIGQIISKYLKMENSMSNETIHLLFSANRWEHMNNEIKKSSLLLKGIWVVCDDRYAYSGVAYSSGALNLNKTWCMNPDQGLIKPDVVFYLNVPPNYAIIYYEKVEETQKKIYETYKHFAHEDDYWINIDATRKIEEDIHNDIVKEVTKIKVEPEEFNFLWS

Radius of gyration: 24.11 Å; Cα contacts (8 Å, |Δi|>4): 765; chains: 2; bounding box: 61×34×75 Å

Organism: Plasmodium falciparum (isolate 3D7) (NCBI:txid36329)

Foldseek 3Di:
DWFQAAEEEEAEDPVLCLVVLLVLVVVVCVVVVAAEDEEEPPDPPDVLSVVLVCVVVVVDDDALVVSLVSRLVSLVVCQVVQRVCRNVNYYYYYYDDLLLSQLLSCQQVVDDNVSSQPSQWFRWDGQAYEYRDDQQDPVLPDSSSVNSSNVSSVVCCPDPRYHYQDSVDDSVVSNVVVVVVVVPGDNGIDHTDTPPD/DQFQQAAEEEEAEPPGVLLLVLVCVVCVVVVAAEDEEEPPPLPDPLSVVLVCVVVVVDDDALVVSLLSRLVSQVVCQVVQSVCRRVRYYYYYYDDLLCSQLLSCQQVVDDNVVSCVSQWFGWDGQAYEYADDQADPCVQPPSSSSNSSSVSSVVCCPPPRYDYQPNVDDPVVSNVVVVVVVVPRDRDTHHIDTPPD

InterPro domains:
  IPR018094 Thymidylate kinase [MF_00165] (9-199)
  IPR018094 Thymidylate kinase [TIGR00041] (7-191)
  IPR018095 Thymidylate kinase, conserved site [PS01331] (96-108)
  IPR027417 P-loop containing nucleoside triphosphate hydrolase [G3DSA:3.40.50.300] (1-210)
  IPR027417 P-loop containing nucleoside triphosphate hydrolase [SSF52540] (6-199)
  IPR039430 Thymidylate kinase-like domain [PF02223] (13-191)

CATH classification: 3.40.50.300

Solvent-accessible surface area: 19046 Å² total; per-residue (Å²): 138,94,2,114,0,4,0,0,0,0,0,0,6,64,222,9,26,19,72,56,4,0,147,49,0,14,97,62,5,116,118,89,144,42,119,14,79,65,14,127,6,38,15,138,126,55,24,1,1,76,25,2,18,96,17,60,118,130,120,42,126,37,34,54,38,1,1,0,0,0,33,0,0,0,4,17,41,7,17,105,65,0,101,54,31,0,62,158,27,29,42,0,0,0,13,36,0,0,0,11,7,0,0,28,5,13,2,17,28,104,24,92,73,88,15,0,35,22,0,0,77,29,0,7,40,3,36,6,0,0,10,0,29,40,67,19,112,185,62,37,154,146,31,91,29,18,99,86,0,34,89,19,2,110,70,4,57,137,62,150,28,18,36,85,8,62,16,90,84,124,101,111,55,7,32,78,49,0,26,134,39,8,90,134,33,144,132,84,66,48,94,17,74,95,8,65,102,140,98,73,5,54,0,5,0,0,0,0,0,0,21,113,22,44,72,11,0,115,43,0,11,99,70,4,117,118,78,152,40,117,10,86,57,23,115,8,24,33,113,137,38,40,3,0,98,24,0,14,99,18,50,127,132,111,70,119,40,25,56,38,1,1,1,0,0,37,0,0,1,4,20,58,16,17,109,73,0,99,49,25,0,44,149,26,19,31,0,0,0,10,43,0,0,0,11,8,0,0,36,6,13,2,21,27,111,22,96,80,85,15,0,38,22,1,0,74,29,0,9,32,4,43,9,0,0,9,7,28,69,66,20,97,173,134,65,46,151,154,18,92,26,34,100,97,0,32,92,27,2,114,62,3,54,145,63,138,21,17,42,84,8,64,26,94,87,148,106,91,68,4,18,67,49,0,20,125,57,7,100,143,28,161,114,117,79,57,127,29,82,95,7,63,101

Secondary structure (DSSP, 8-state):
--B-S-EEEEEE-TTS-HHHHHHHHHHHHHHTT--EEEEESS--SSHHHHHHHHHHTT-S---HHHHHHHHHHHHHTTHHHHHHHHHHT-EEEEE--HHHHHHHHHHHS---HHHHHGGGTTSBPPSEEEEEE--------SHHHHHHHHHHHGGGTTSTTEEEEETTS-HHHHHHHHHHHHHTS--S-B---BTT-/--SB-S-EEEEEE---HHHHHHHHHHHHHTT--EEEEESS-TTSHHHHHHHHHHTTSS---HHHHHHHHHHHHHTTHHHHHHHHHTT-EEEEE--HHHHHHHHHHHH---HHHHHGGGTTSBPPSEEEEEE---------SHHHHHHHHHHHGGGTTSTTEEEEETTS-HHHHHHHHHHHHHTS--S-B---BTT-

B-factor: mean 22.28, std 9.01, range [6.97, 54.38]